Protein AF-0000000080309547 (afdb_homodimer)

Organism: NCBI:txid927083

Nearest PDB structures (foldseek):
  7zbd-assembly2_B  TM=7.316E-01  e=5.218E-16  Rhodococcus sp. (in: high G+C Gram-positive bacteria)
  3a2l-assembly1_A  TM=7.322E-01  e=8.058E-16  Bradyrhizobium japonicum
  4kyv-assembly1_A  TM=7.028E-01  e=1.099E-15  synthetic construct
  4kyv-assembly2_B  TM=7.080E-01  e=1.595E-15  synthetic construct
  8zex-assembly1_A  TM=6.827E-01  e=5.094E-12  Escherichia coli

Foldseek 3Di:
DDWDWDQFPNKTKIKDWAADAAEEEEAEAALFAQVCCVQQEDVVVVRPHHGYIYIQFELWFEIHHDDDDDFLLVSLRRVVRVCVRVVQQAHEYEAAASGLQNVLNNCLVPQVRYAAYEYALYFLWFDLQQLVVLQCQLPPDDDPVRVVVSVVTHPDDPVSSNVSSNSSNVSSPDGPRRHDDLQSLCSRPYQYEYEYECAASGDHCVRVVSSQVSHPNYDYHYDYPDYSCQRGDPNRVVNHVVRVVSRVD/DDWDWDQFPNKTKIKDWAADAAEEEEAEAALFAQVCCVQQEDVVVVRPHHGYIYIQFELWFEIHHDDDDDFLLVSLRRVVRVCVRVVQQAHEYEAAASGLQNVLNNCLVPQVRYAAYEYALYFLWFDLQQLVVLQCQLPPDDDPVRQVVSVVTHVDDPVSSNVSSNSSNVSSPDGPRRHDDLQSLCSRPYQYEYEYECAASGDHCVRVVSSQVSHPNYDYHYDYPDYSCQRGDPNRVVNHVVRVVSRVD

Structure (mmCIF, N/CA/C/O backbone):
data_AF-0000000080309547-model_v1
#
loop_
_entity.id
_entity.type
_entity.pdbx_description
1 polymer 'Putative hydrolase/acyltransferase'
#
loop_
_atom_site.group_PDB
_atom_site.id
_atom_site.type_symbol
_atom_site.label_atom_id
_atom_site.label_alt_id
_atom_site.label_comp_id
_atom_site.label_asym_id
_atom_site.label_entity_id
_atom_site.label_seq_id
_atom_site.pdbx_PDB_ins_code
_atom_site.Cartn_x
_atom_site.Cartn_y
_atom_site.Cartn_z
_atom_site.occupancy
_atom_site.B_iso_or_equiv
_atom_site.auth_seq_id
_atom_site.auth_comp_id
_atom_site.auth_asym_id
_atom_site.auth_atom_id
_atom_site.pdbx_PDB_model_num
ATOM 1 N N . MET A 1 1 ? -1.429 -17.609 -29.703 1 61.75 1 MET A N 1
ATOM 2 C CA . MET A 1 1 ? -0.644 -18.234 -28.641 1 61.75 1 MET A CA 1
ATOM 3 C C . MET A 1 1 ? -0.385 -19.703 -28.953 1 61.75 1 MET A C 1
ATOM 5 O O . MET A 1 1 ? -1.292 -20.422 -29.375 1 61.75 1 MET A O 1
ATOM 9 N N . THR A 1 2 ? 1.002 -20 -29.062 1 83.62 2 THR A N 1
ATOM 10 C CA . THR A 1 2 ? 1.342 -21.391 -29.375 1 83.62 2 THR A CA 1
ATOM 11 C C . THR A 1 2 ? 1.339 -22.25 -28.109 1 83.62 2 THR A C 1
ATOM 13 O O . THR A 1 2 ? 2.059 -21.953 -27.156 1 83.62 2 THR A O 1
ATOM 16 N N . THR A 1 3 ? 0.434 -23.141 -28.062 1 93.06 3 THR A N 1
ATOM 17 C CA . THR A 1 3 ? 0.355 -24.094 -26.969 1 93.06 3 THR A CA 1
ATOM 18 C C . THR A 1 3 ? 1.412 -25.188 -27.125 1 93.06 3 THR A C 1
ATOM 20 O O . THR A 1 3 ? 1.569 -25.75 -28.203 1 93.06 3 THR A O 1
ATOM 23 N N . LYS A 1 4 ? 2.146 -25.406 -26.078 1 96.94 4 LYS A N 1
ATOM 24 C CA . LYS A 1 4 ? 3.199 -26.422 -26.047 1 96.94 4 LYS A CA 1
ATOM 25 C C . LYS A 1 4 ? 3.059 -27.328 -24.828 1 96.94 4 LYS A C 1
ATOM 27 O O . LYS A 1 4 ? 2.264 -27.047 -23.922 1 96.94 4 LYS A O 1
ATOM 32 N N . HIS A 1 5 ? 3.77 -28.438 -24.891 1 96.56 5 HIS A N 1
ATOM 33 C CA . HIS A 1 5 ? 3.824 -29.375 -23.781 1 96.56 5 HIS A CA 1
ATOM 34 C C . HIS A 1 5 ? 5.258 -29.797 -23.469 1 96.56 5 HIS A C 1
ATOM 36 O O . HIS A 1 5 ? 6.086 -29.891 -24.391 1 96.56 5 HIS A O 1
ATOM 42 N N . ALA A 1 6 ? 5.531 -30 -22.266 1 96.94 6 ALA A N 1
ATOM 43 C CA . ALA A 1 6 ? 6.82 -30.516 -21.812 1 96.94 6 ALA A CA 1
ATOM 44 C C . ALA A 1 6 ? 6.637 -31.578 -20.734 1 96.94 6 ALA A C 1
ATOM 46 O O . ALA A 1 6 ? 5.781 -31.453 -19.859 1 96.94 6 ALA A O 1
ATOM 47 N N . ARG A 1 7 ? 7.43 -32.625 -20.828 1 96.06 7 ARG A N 1
ATOM 48 C CA . ARG A 1 7 ? 7.418 -33.656 -19.781 1 96.06 7 ARG A CA 1
ATOM 49 C C . ARG A 1 7 ? 8.391 -33.281 -18.656 1 96.06 7 ARG A C 1
ATOM 51 O O . ARG A 1 7 ? 9.602 -33.219 -18.891 1 96.06 7 ARG A O 1
ATOM 58 N N . VAL A 1 8 ? 7.809 -33.062 -17.484 1 94.44 8 VAL A N 1
ATOM 59 C CA . VAL A 1 8 ? 8.641 -32.719 -16.344 1 94.44 8 VAL A CA 1
ATOM 60 C C . VAL A 1 8 ? 8.125 -33.406 -15.086 1 94.44 8 VAL A C 1
ATOM 62 O O . VAL A 1 8 ? 6.91 -33.469 -14.867 1 94.44 8 VAL A O 1
ATOM 65 N N . ASN A 1 9 ? 9 -33.969 -14.289 1 93.31 9 ASN A N 1
ATOM 66 C CA . ASN A 1 9 ? 8.664 -34.594 -13.016 1 93.31 9 ASN A CA 1
ATOM 67 C C . ASN A 1 9 ? 7.492 -35.562 -13.156 1 93.31 9 ASN A C 1
ATOM 69 O O . ASN A 1 9 ? 6.574 -35.562 -12.328 1 93.31 9 ASN A O 1
ATOM 73 N N . GLY A 1 10 ? 7.465 -36.219 -14.234 1 89.69 10 GLY A N 1
ATOM 74 C CA . GLY A 1 10 ? 6.438 -37.219 -14.461 1 89.69 10 GLY A CA 1
ATOM 75 C C . GLY A 1 10 ? 5.109 -36.625 -14.891 1 89.69 10 GLY A C 1
ATOM 76 O O . GLY A 1 10 ? 4.098 -37.344 -14.945 1 89.69 10 GLY A O 1
ATOM 77 N N . LEU A 1 11 ? 5.117 -35.344 -15.195 1 91.06 11 LEU A N 1
ATOM 78 C CA . LEU A 1 11 ? 3.938 -34.562 -15.57 1 91.06 11 LEU A CA 1
ATOM 79 C C . LEU A 1 11 ? 4.066 -34.031 -16.984 1 91.06 11 LEU A C 1
ATOM 81 O O . LEU A 1 11 ? 5.148 -33.594 -17.406 1 91.06 11 LEU A O 1
ATOM 85 N N . GLU A 1 12 ? 3.021 -34.25 -17.766 1 95.12 12 GLU A N 1
ATOM 86 C CA . GLU A 1 12 ? 2.967 -33.5 -19.016 1 95.12 12 GLU A CA 1
ATOM 87 C C . GLU A 1 12 ? 2.393 -32.094 -18.781 1 95.12 12 GLU A C 1
ATOM 89 O O . GLU A 1 12 ? 1.177 -31.922 -18.672 1 95.12 12 GLU A O 1
ATOM 94 N N . MET A 1 13 ? 3.242 -31.141 -18.812 1 96.69 13 MET A N 1
ATOM 95 C CA . MET A 1 13 ? 2.824 -29.781 -18.453 1 96.69 13 MET A CA 1
ATOM 96 C C . MET A 1 13 ? 2.51 -28.969 -19.703 1 96.69 13 MET A C 1
ATOM 98 O O . MET A 1 13 ? 3.328 -28.891 -20.625 1 96.69 13 MET A O 1
ATOM 102 N N . ARG A 1 14 ? 1.325 -28.438 -19.75 1 97.38 14 ARG A N 1
ATOM 103 C CA . ARG A 1 14 ? 0.906 -27.531 -20.812 1 97.38 14 ARG A CA 1
ATOM 104 C C . ARG A 1 14 ? 1.347 -26.109 -20.516 1 97.38 14 ARG A C 1
ATOM 106 O O . ARG A 1 14 ? 1.26 -25.641 -19.375 1 97.38 14 ARG A O 1
ATOM 113 N N . TYR A 1 15 ? 1.868 -25.406 -21.547 1 97.31 15 TYR A N 1
ATOM 114 C CA . TYR A 1 15 ? 2.207 -24 -21.391 1 97.31 15 TYR A CA 1
ATOM 115 C C . TYR A 1 15 ? 2.092 -23.266 -22.719 1 97.31 15 TYR A C 1
ATOM 117 O O . TYR A 1 15 ? 2.148 -23.875 -23.797 1 97.31 15 TYR A O 1
ATOM 125 N N . GLU A 1 16 ? 1.809 -22 -22.609 1 96.62 16 GLU A N 1
ATOM 126 C CA . GLU A 1 16 ? 1.906 -21.109 -23.75 1 96.62 16 GLU A CA 1
ATOM 127 C C . GLU A 1 16 ? 3.262 -20.406 -23.797 1 96.62 16 GLU A C 1
ATOM 129 O O . GLU A 1 16 ? 3.842 -20.094 -22.75 1 96.62 16 GLU A O 1
ATOM 134 N N . ASP A 1 17 ? 3.746 -20.188 -25.016 1 96.19 17 ASP A N 1
ATOM 135 C CA . ASP A 1 17 ? 5.07 -19.625 -25.266 1 96.19 17 ASP A CA 1
ATOM 136 C C . ASP A 1 17 ? 5.062 -18.703 -26.484 1 96.19 17 ASP A C 1
ATOM 138 O O . ASP A 1 17 ? 4.828 -19.156 -27.609 1 96.19 17 ASP A O 1
ATOM 142 N N . ARG A 1 18 ? 5.219 -17.391 -26.172 1 93.88 18 ARG A N 1
ATOM 143 C CA . ARG A 1 18 ? 5.184 -16.453 -27.281 1 93.88 18 ARG A CA 1
ATOM 144 C C . ARG A 1 18 ? 6.191 -15.32 -27.062 1 93.88 18 ARG A C 1
ATOM 146 O O . ARG A 1 18 ? 6.453 -14.922 -25.922 1 93.88 18 ARG A O 1
ATOM 153 N N . GLY A 1 19 ? 6.75 -14.781 -28.172 1 94.94 19 GLY A N 1
ATOM 154 C CA . GLY A 1 19 ? 7.727 -13.703 -28.125 1 94.94 19 GLY A CA 1
ATOM 155 C C . GLY A 1 19 ? 9.156 -14.203 -28.062 1 94.94 19 GLY A C 1
ATOM 156 O O . GLY A 1 19 ? 9.406 -15.406 -27.984 1 94.94 19 GLY A O 1
ATOM 157 N N . GLU A 1 20 ? 10.148 -13.344 -28.219 1 94.56 20 GLU A N 1
ATOM 158 C CA . GLU A 1 20 ? 11.555 -13.727 -28.312 1 94.56 20 GLU A CA 1
ATOM 159 C C . GLU A 1 20 ? 12.406 -12.898 -27.359 1 94.56 20 GLU A C 1
ATOM 161 O O . GLU A 1 20 ? 13.625 -13.07 -27.297 1 94.56 20 GLU A O 1
ATOM 166 N N . GLY A 1 21 ? 11.906 -12.102 -26.547 1 95.44 21 GLY A N 1
ATOM 167 C CA . GLY A 1 21 ? 12.641 -11.266 -25.609 1 95.44 21 GLY A CA 1
ATOM 168 C C . GLY A 1 21 ? 13.008 -11.984 -24.328 1 95.44 21 GLY A C 1
ATOM 169 O O . GLY A 1 21 ? 13.062 -13.219 -24.297 1 95.44 21 GLY A O 1
ATOM 170 N N . PRO A 1 22 ? 13.438 -11.25 -23.297 1 97.19 22 PRO A N 1
ATOM 171 C CA . PRO A 1 22 ? 13.711 -11.875 -21.984 1 97.19 22 PRO A CA 1
ATOM 172 C C . PRO A 1 22 ? 12.508 -12.648 -21.453 1 97.19 22 PRO A C 1
ATOM 174 O O . PRO A 1 22 ? 11.367 -12.211 -21.609 1 97.19 22 PRO A O 1
ATOM 177 N N . PRO A 1 23 ? 12.781 -13.797 -20.875 1 98.25 23 PRO A N 1
ATOM 178 C CA . PRO A 1 23 ? 11.688 -14.641 -20.391 1 98.25 23 PRO A CA 1
ATOM 179 C C . PRO A 1 23 ? 10.867 -13.961 -19.297 1 98.25 23 PRO A C 1
ATOM 181 O O . PRO A 1 23 ? 11.43 -13.406 -18.359 1 98.25 23 PRO A O 1
ATOM 184 N N . LEU A 1 24 ? 9.602 -13.969 -19.406 1 98.44 24 LEU A N 1
ATOM 185 C CA . LEU A 1 24 ? 8.617 -13.523 -18.438 1 98.44 24 LEU A CA 1
ATOM 186 C C . LEU A 1 24 ? 7.574 -14.609 -18.188 1 98.44 24 LEU A C 1
ATOM 188 O O . LEU A 1 24 ? 6.832 -14.992 -19.094 1 98.44 24 LEU A O 1
ATOM 192 N N . LEU A 1 25 ? 7.539 -15.055 -16.969 1 98.56 25 LEU A N 1
ATOM 193 C CA . LEU A 1 25 ? 6.57 -16.078 -16.578 1 98.56 25 LEU A CA 1
ATOM 194 C C . LEU A 1 25 ? 5.316 -15.438 -15.992 1 98.56 25 LEU A C 1
ATOM 196 O O . LEU A 1 25 ? 5.406 -14.492 -15.203 1 98.56 25 LEU A O 1
ATOM 200 N N . LEU A 1 26 ? 4.184 -15.945 -16.391 1 98.38 26 LEU A N 1
ATOM 201 C CA . LEU A 1 26 ? 2.91 -15.578 -15.789 1 98.38 26 LEU A CA 1
ATOM 202 C C . LEU A 1 26 ? 2.256 -16.781 -15.117 1 98.38 26 LEU A C 1
ATOM 204 O O . LEU A 1 26 ? 1.892 -17.75 -15.789 1 98.38 26 LEU A O 1
ATOM 208 N N . LEU A 1 27 ? 2.113 -16.719 -13.805 1 98.69 27 LEU A N 1
ATOM 209 C CA . LEU A 1 27 ? 1.558 -17.828 -13.055 1 98.69 27 LEU A CA 1
ATOM 210 C C . LEU A 1 27 ? 0.174 -17.484 -12.516 1 98.69 27 LEU A C 1
ATOM 212 O O . LEU A 1 27 ? 0.025 -16.547 -11.734 1 98.69 27 LEU A O 1
ATOM 216 N N . HIS A 1 28 ? -0.761 -18.266 -12.867 1 97.81 28 HIS A N 1
ATOM 217 C CA . HIS A 1 28 ? -2.16 -18 -12.547 1 97.81 28 HIS A CA 1
ATOM 218 C C . HIS A 1 28 ? -2.473 -18.359 -11.102 1 97.81 28 HIS A C 1
ATOM 220 O O . HIS A 1 28 ? -1.695 -19.062 -10.445 1 97.81 28 HIS A O 1
ATOM 226 N N . GLY A 1 29 ? -3.584 -17.859 -10.602 1 97.31 29 GLY A N 1
ATOM 227 C CA . GLY A 1 29 ? -4.09 -18.203 -9.281 1 97.31 29 GLY A CA 1
ATOM 228 C C . GLY A 1 29 ? -4.773 -19.547 -9.227 1 97.31 29 GLY A C 1
ATOM 229 O O . GLY A 1 29 ? -4.941 -20.219 -10.258 1 97.31 29 GLY A O 1
ATOM 230 N N . PHE A 1 30 ? -5.238 -19.906 -8.062 1 96.38 30 PHE A N 1
ATOM 231 C CA . PHE A 1 30 ? -5.867 -21.219 -7.875 1 96.38 30 PHE A CA 1
ATOM 232 C C . PHE A 1 30 ? -7.168 -21.297 -8.664 1 96.38 30 PHE A C 1
ATOM 234 O O . PHE A 1 30 ? -7.922 -20.328 -8.742 1 96.38 30 PHE A O 1
ATOM 241 N N . THR A 1 31 ? -7.457 -22.5 -9.289 1 94.56 31 THR A N 1
ATOM 242 C CA . THR A 1 31 ? -8.562 -22.859 -10.164 1 94.56 31 THR A CA 1
ATOM 243 C C . THR A 1 31 ? -8.492 -22.094 -11.477 1 94.56 31 THR A C 1
ATOM 245 O O . THR A 1 31 ? -9.406 -22.172 -12.305 1 94.56 31 THR A O 1
ATOM 248 N N . GLY A 1 32 ? -7.48 -21.281 -11.633 1 94.88 32 GLY A N 1
ATOM 249 C CA . GLY A 1 32 ? -7.293 -20.578 -12.883 1 94.88 32 GLY A CA 1
ATOM 250 C C . GLY A 1 32 ? -6.516 -21.375 -13.914 1 94.88 32 GLY A C 1
ATOM 251 O O . GLY A 1 32 ? -6.316 -22.578 -13.75 1 94.88 32 GLY A O 1
ATOM 252 N N . ALA A 1 33 ? -6.188 -20.625 -14.992 1 94.94 33 ALA A N 1
ATOM 253 C CA . ALA A 1 33 ? -5.402 -21.188 -16.094 1 94.94 33 ALA A CA 1
ATOM 254 C C . ALA A 1 33 ? -4.691 -20.094 -16.875 1 94.94 33 ALA A C 1
ATOM 256 O O . ALA A 1 33 ? -4.895 -18.906 -16.609 1 94.94 33 ALA A O 1
ATOM 257 N N . ALA A 1 34 ? -3.865 -20.516 -17.812 1 92.44 34 ALA A N 1
ATOM 258 C CA . ALA A 1 34 ? -3.092 -19.594 -18.641 1 92.44 34 ALA A CA 1
ATOM 259 C C . ALA A 1 34 ? -3.996 -18.547 -19.297 1 92.44 34 ALA A C 1
ATOM 261 O O . ALA A 1 34 ? -3.635 -17.375 -19.391 1 92.44 34 ALA A O 1
ATOM 262 N N . VAL A 1 35 ? -5.16 -18.891 -19.641 1 87.75 35 VAL A N 1
ATOM 263 C CA . VAL A 1 35 ? -6.078 -18.062 -20.406 1 87.75 35 VAL A CA 1
ATOM 264 C C . VAL A 1 35 ? -6.527 -16.859 -19.562 1 87.75 35 VAL A C 1
ATOM 266 O O . VAL A 1 35 ? -6.93 -15.828 -20.109 1 87.75 35 VAL A O 1
ATOM 269 N N . ASP A 1 36 ? -6.41 -16.984 -18.297 1 91.38 36 ASP A N 1
ATOM 270 C CA . ASP A 1 36 ? -6.941 -15.953 -17.406 1 91.38 36 ASP A CA 1
ATOM 271 C C . ASP A 1 36 ? -6.098 -14.68 -17.469 1 91.38 36 ASP A C 1
ATOM 273 O O . ASP A 1 36 ? -6.57 -13.594 -17.125 1 91.38 36 ASP A O 1
ATOM 277 N N . TRP A 1 37 ? -4.879 -14.742 -17.891 1 93.31 37 TRP A N 1
ATOM 278 C CA . TRP A 1 37 ? -3.977 -13.594 -17.891 1 93.31 37 TRP A CA 1
ATOM 279 C C . TRP A 1 37 ? -4.398 -12.57 -18.922 1 93.31 37 TRP A C 1
ATOM 281 O O . TRP A 1 37 ? -4.02 -11.398 -18.844 1 93.31 37 TRP A O 1
ATOM 291 N N . GLY A 1 38 ? -5.227 -12.969 -19.906 1 89.12 38 GLY A N 1
ATOM 292 C CA . GLY A 1 38 ? -5.766 -12.016 -20.859 1 89.12 38 GLY A CA 1
ATOM 293 C C . GLY A 1 38 ? -6.656 -10.969 -20.219 1 89.12 38 GLY A C 1
ATOM 294 O O . GLY A 1 38 ? -6.895 -9.906 -20.797 1 89.12 38 GLY A O 1
ATOM 295 N N . HIS A 1 39 ? -7.098 -11.258 -19 1 88.5 39 HIS A N 1
ATOM 296 C CA . HIS A 1 39 ? -7.957 -10.336 -18.266 1 88.5 39 HIS A CA 1
ATOM 297 C C . HIS A 1 39 ? -7.141 -9.312 -17.484 1 88.5 39 HIS A C 1
ATOM 299 O O . HIS A 1 39 ? -7.676 -8.305 -17.031 1 88.5 39 HIS A O 1
ATOM 305 N N . ALA A 1 40 ? -5.863 -9.57 -17.344 1 89.44 40 ALA A N 1
ATOM 306 C CA . ALA A 1 40 ? -5.039 -8.711 -16.5 1 89.44 40 ALA A CA 1
ATOM 307 C C . ALA A 1 40 ? -3.977 -7.988 -17.312 1 89.44 40 ALA A C 1
ATOM 309 O O . ALA A 1 40 ? -3.508 -6.918 -16.922 1 89.44 40 ALA A O 1
ATOM 310 N N . LEU A 1 41 ? -3.564 -8.602 -18.438 1 93.5 41 LEU A N 1
ATOM 311 C CA . LEU A 1 41 ? -2.449 -8.078 -19.219 1 93.5 41 LEU A CA 1
ATOM 312 C C . LEU A 1 41 ? -2.764 -8.125 -20.703 1 93.5 41 LEU A C 1
ATOM 314 O O . LEU A 1 41 ? -3.508 -8.992 -21.156 1 93.5 41 LEU A O 1
ATOM 318 N N . GLU A 1 42 ? -2.176 -7.188 -21.422 1 92.12 42 GLU A N 1
ATOM 319 C CA . GLU A 1 42 ? -2.201 -7.25 -22.875 1 92.12 42 GLU A CA 1
ATOM 320 C C . GLU A 1 42 ? -1.104 -8.164 -23.406 1 92.12 42 GLU A C 1
ATOM 322 O O . GLU A 1 42 ? -0.027 -7.699 -23.781 1 92.12 42 GLU A O 1
ATOM 327 N N . LEU A 1 43 ? -1.414 -9.422 -23.578 1 91.69 43 LEU A N 1
ATOM 328 C CA . LEU A 1 43 ? -0.429 -10.469 -23.812 1 91.69 43 LEU A CA 1
ATOM 329 C C . LEU A 1 43 ? 0.277 -10.273 -25.141 1 91.69 43 LEU A C 1
ATOM 331 O O . LEU A 1 43 ? 1.479 -10.523 -25.266 1 91.69 43 LEU A O 1
ATOM 335 N N . ASP A 1 44 ? -0.444 -9.836 -26.141 1 90.25 44 ASP A N 1
ATOM 336 C CA . ASP A 1 44 ? 0.176 -9.617 -27.438 1 90.25 44 ASP A CA 1
ATOM 337 C C . ASP A 1 44 ? 1.205 -8.492 -27.375 1 90.25 44 ASP A C 1
ATOM 339 O O . ASP A 1 44 ? 2.295 -8.609 -27.953 1 90.25 44 ASP A O 1
ATOM 343 N N . ALA A 1 45 ? 0.811 -7.449 -26.719 1 91.88 45 ALA A N 1
ATOM 344 C CA . ALA A 1 45 ? 1.743 -6.336 -26.547 1 91.88 45 ALA A CA 1
ATOM 345 C C . ALA A 1 45 ? 2.957 -6.762 -25.734 1 91.88 45 ALA A C 1
ATOM 347 O O . ALA A 1 45 ? 4.082 -6.34 -26.016 1 91.88 45 ALA A O 1
ATOM 348 N N . LEU A 1 46 ? 2.719 -7.594 -24.781 1 94.75 46 LEU A N 1
ATOM 349 C CA . LEU A 1 46 ? 3.791 -8.094 -23.922 1 94.75 46 LEU A CA 1
ATOM 350 C C . LEU A 1 46 ? 4.773 -8.938 -24.719 1 94.75 46 LEU A C 1
ATOM 352 O O . LEU A 1 46 ? 5.988 -8.859 -24.516 1 94.75 46 LEU A O 1
ATOM 356 N N . ALA A 1 47 ? 4.246 -9.688 -25.625 1 95 47 ALA A N 1
ATOM 357 C CA . ALA A 1 47 ? 5.051 -10.633 -26.391 1 95 47 ALA A CA 1
ATOM 358 C C . ALA A 1 47 ? 5.961 -9.898 -27.375 1 95 47 ALA A C 1
ATOM 360 O O . ALA A 1 47 ? 6.895 -10.484 -27.922 1 95 47 ALA A O 1
ATOM 361 N N . ALA A 1 48 ? 5.699 -8.656 -27.594 1 94.75 48 ALA A N 1
ATOM 362 C CA . ALA A 1 48 ? 6.559 -7.855 -28.453 1 94.75 48 ALA A CA 1
ATOM 363 C C . ALA A 1 48 ? 7.887 -7.543 -27.766 1 94.75 48 ALA A C 1
ATOM 365 O O . ALA A 1 48 ? 8.891 -7.273 -28.438 1 94.75 48 ALA A O 1
ATOM 366 N N . ARG A 1 49 ? 7.93 -7.656 -26.469 1 94.62 49 ARG A N 1
ATOM 367 C CA . ARG A 1 49 ? 9.109 -7.23 -25.719 1 94.62 49 ARG A CA 1
ATOM 368 C C . ARG A 1 49 ? 9.68 -8.383 -24.891 1 94.62 49 ARG A C 1
ATOM 370 O O . ARG A 1 49 ? 10.844 -8.352 -24.5 1 94.62 49 ARG A O 1
ATOM 377 N N . TRP A 1 50 ? 8.844 -9.398 -24.656 1 97.25 50 TRP A N 1
ATOM 378 C CA . TRP A 1 50 ? 9.211 -10.5 -23.766 1 97.25 50 TRP A CA 1
ATOM 379 C C . TRP A 1 50 ? 8.961 -11.844 -24.438 1 97.25 50 TRP A C 1
ATOM 381 O O . TRP A 1 50 ? 8.141 -11.945 -25.359 1 97.25 50 TRP A O 1
ATOM 391 N N . ARG A 1 51 ? 9.727 -12.836 -24.031 1 97.75 51 ARG A N 1
ATOM 392 C CA . ARG A 1 51 ? 9.258 -14.203 -24.203 1 97.75 51 ARG A CA 1
ATOM 393 C C . ARG A 1 51 ? 8.297 -14.594 -23.078 1 97.75 51 ARG A C 1
ATOM 395 O O . ARG A 1 51 ? 8.727 -14.891 -21.969 1 97.75 51 ARG A O 1
ATOM 402 N N . VAL A 1 52 ? 7.09 -14.539 -23.422 1 97.62 52 VAL A N 1
ATOM 403 C CA . VAL A 1 52 ? 6.047 -14.75 -22.422 1 97.62 52 VAL A CA 1
ATOM 404 C C . VAL A 1 52 ? 5.734 -16.234 -22.312 1 97.62 52 VAL A C 1
ATOM 406 O O . VAL A 1 52 ? 5.305 -16.859 -23.281 1 97.62 52 VAL A O 1
ATOM 409 N N . ILE A 1 53 ? 6 -16.797 -21.156 1 97.94 53 ILE A N 1
ATOM 410 C CA . ILE A 1 53 ? 5.75 -18.203 -20.844 1 97.94 53 ILE A CA 1
ATOM 411 C C . ILE A 1 53 ? 4.633 -18.328 -19.812 1 97.94 53 ILE A C 1
ATOM 413 O O . ILE A 1 53 ? 4.762 -17.828 -18.688 1 97.94 53 ILE A O 1
ATOM 417 N N . VAL A 1 54 ? 3.551 -18.984 -20.125 1 97.94 54 VAL A N 1
ATOM 418 C CA . VAL A 1 54 ? 2.357 -19.047 -19.297 1 97.94 54 VAL A CA 1
ATOM 419 C C . VAL A 1 54 ? 1.967 -20.516 -19.078 1 97.94 54 VAL A C 1
ATOM 421 O O . VAL A 1 54 ? 1.158 -21.062 -19.828 1 97.94 54 VAL A O 1
ATOM 424 N N . PRO A 1 55 ? 2.371 -21.125 -18.078 1 97.94 55 PRO A N 1
ATOM 425 C CA . PRO A 1 55 ? 2.041 -22.531 -17.828 1 97.94 55 PRO A CA 1
ATOM 426 C C . PRO A 1 55 ? 0.673 -22.703 -17.172 1 97.94 55 PRO A C 1
ATOM 428 O O . PRO A 1 55 ? 0.219 -21.828 -16.438 1 97.94 55 PRO A O 1
ATOM 431 N N . ASP A 1 56 ? 0.05 -23.797 -17.484 1 98.06 56 ASP A N 1
ATOM 432 C CA . ASP A 1 56 ? -0.966 -24.375 -16.594 1 98.06 56 ASP A CA 1
ATOM 433 C C . ASP A 1 56 ? -0.324 -25.141 -15.445 1 98.06 56 ASP A C 1
ATOM 435 O O . ASP A 1 56 ? 0.272 -26.203 -15.656 1 98.06 56 ASP A O 1
ATOM 439 N N . LEU A 1 57 ? -0.47 -24.641 -14.297 1 97.81 57 LEU A N 1
ATOM 440 C CA . LEU A 1 57 ? 0.142 -25.297 -13.141 1 97.81 57 LEU A CA 1
ATOM 441 C C . LEU A 1 57 ? -0.504 -26.656 -12.875 1 97.81 57 LEU A C 1
ATOM 443 O O . LEU A 1 57 ? -1.611 -26.922 -13.344 1 97.81 57 LEU A O 1
ATOM 447 N N . ARG A 1 58 ? 0.169 -27.453 -12.211 1 97 58 ARG A N 1
ATOM 448 C CA . ARG A 1 58 ? -0.287 -28.812 -11.938 1 97 58 ARG A CA 1
ATOM 449 C C . ARG A 1 58 ? -1.754 -28.828 -11.523 1 97 58 ARG A C 1
ATOM 451 O O . ARG A 1 58 ? -2.152 -28.094 -10.609 1 97 58 ARG A O 1
ATOM 458 N N . GLY A 1 59 ? -2.506 -29.609 -12.227 1 95.88 59 GLY A N 1
ATOM 459 C CA . GLY A 1 59 ? -3.91 -29.781 -11.898 1 95.88 59 GLY A CA 1
ATOM 460 C C . GLY A 1 59 ? -4.812 -28.75 -12.547 1 95.88 59 GLY A C 1
ATOM 461 O O . GLY A 1 59 ? -6.035 -28.812 -12.422 1 95.88 59 GLY A O 1
ATOM 462 N N . HIS A 1 60 ? -4.289 -27.844 -13.281 1 97.25 60 HIS A N 1
ATOM 463 C CA . HIS A 1 60 ? -5.055 -26.75 -13.867 1 97.25 60 HIS A CA 1
ATOM 464 C C . HIS A 1 60 ? -4.938 -26.75 -15.383 1 9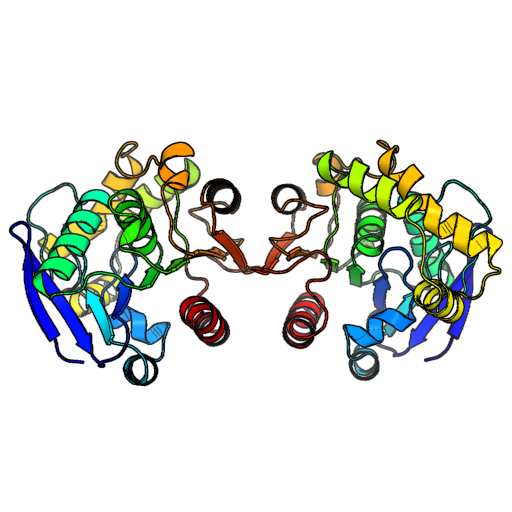7.25 60 HIS A C 1
ATOM 466 O O . HIS A 1 60 ? -3.963 -27.266 -15.938 1 97.25 60 HIS A O 1
ATOM 472 N N . GLY A 1 61 ? -5.984 -26.188 -15.992 1 96.19 61 GLY A N 1
ATOM 473 C CA . GLY A 1 61 ? -5.957 -26.047 -17.438 1 96.19 61 GLY A CA 1
ATOM 474 C C . GLY A 1 61 ? -5.785 -27.359 -18.172 1 96.19 61 GLY A C 1
ATOM 475 O O . GLY A 1 61 ? -6.574 -28.297 -17.969 1 96.19 61 GLY A O 1
ATOM 476 N N . GLY A 1 62 ? -4.711 -27.438 -18.891 1 95.69 62 GLY A N 1
ATOM 477 C CA . GLY A 1 62 ? -4.441 -28.656 -19.641 1 95.69 62 GLY A CA 1
ATOM 478 C C . GLY A 1 62 ? -3.416 -29.547 -18.984 1 95.69 62 GLY A C 1
ATOM 479 O O . GLY A 1 62 ? -3.055 -30.594 -19.516 1 95.69 62 GLY A O 1
ATOM 480 N N . THR A 1 63 ? -2.926 -29.156 -17.828 1 96.94 63 THR A N 1
ATOM 481 C CA . THR A 1 63 ? -1.955 -29.953 -17.078 1 96.94 63 THR A CA 1
ATOM 482 C C . THR A 1 63 ? -2.652 -30.828 -16.031 1 96.94 63 THR A C 1
ATOM 484 O O . THR A 1 63 ? -3.322 -30.297 -15.141 1 96.94 63 THR A O 1
ATOM 487 N N . ARG A 1 64 ? -2.467 -32.094 -16.078 1 92.5 64 ARG A N 1
ATOM 488 C CA . ARG A 1 64 ? -3.131 -33 -15.164 1 92.5 64 ARG A CA 1
ATOM 489 C C . ARG A 1 64 ? -2.383 -33.094 -13.836 1 92.5 64 ARG A C 1
ATOM 491 O O . ARG A 1 64 ? -1.202 -32.75 -13.758 1 92.5 64 ARG A O 1
ATOM 498 N N . ASN A 1 65 ? -3.064 -33.406 -12.867 1 90.5 65 ASN A N 1
ATOM 499 C CA . ASN A 1 65 ? -2.465 -33.781 -11.586 1 90.5 65 ASN A CA 1
ATOM 500 C C . ASN A 1 65 ? -2.762 -35.25 -11.242 1 90.5 65 ASN A C 1
ATOM 502 O O . ASN A 1 65 ? -3.914 -35.594 -10.992 1 90.5 65 ASN A O 1
ATOM 506 N N . ASP A 1 66 ? -1.708 -36.031 -11.086 1 86.25 66 ASP A N 1
ATOM 507 C CA . ASP A 1 66 ? -1.905 -37.438 -10.766 1 86.25 66 ASP A CA 1
ATOM 508 C C . ASP A 1 66 ? -1.292 -37.781 -9.414 1 86.25 66 ASP A C 1
ATOM 510 O O . ASP A 1 66 ? -1.315 -38.938 -9 1 86.25 66 ASP A O 1
ATOM 514 N N . VAL A 1 67 ? -0.713 -36.844 -8.828 1 86.25 67 VAL A N 1
ATOM 515 C CA . VAL A 1 67 ? -0.07 -37.062 -7.539 1 86.25 67 VAL A CA 1
ATOM 516 C C . VAL A 1 67 ? -0.647 -36.094 -6.508 1 86.25 67 VAL A C 1
ATOM 518 O O . VAL A 1 67 ? -0.542 -34.875 -6.664 1 86.25 67 VAL A O 1
ATOM 521 N N . TRP A 1 68 ? -1.224 -36.594 -5.473 1 88 68 TRP A N 1
ATOM 522 C CA . TRP A 1 68 ? -1.834 -35.812 -4.398 1 88 68 TRP A CA 1
ATOM 523 C C . TRP A 1 68 ? -1.05 -35.969 -3.1 1 88 68 TRP A C 1
ATOM 525 O O . TRP A 1 68 ? -0.395 -37 -2.881 1 88 68 TRP A O 1
ATOM 535 N N . PRO A 1 69 ? -1.038 -35 -2.266 1 91.25 69 PRO A N 1
ATOM 536 C CA . PRO A 1 69 ? -1.755 -33.719 -2.369 1 91.25 69 PRO A CA 1
ATOM 537 C C . PRO A 1 69 ? -1.047 -32.719 -3.275 1 91.25 69 PRO A C 1
ATOM 539 O O . PRO A 1 69 ? 0.182 -32.719 -3.385 1 91.25 69 PRO A O 1
ATOM 542 N N . LEU A 1 70 ? -1.829 -31.906 -3.938 1 94.88 70 LEU A N 1
ATOM 543 C CA . LEU A 1 70 ? -1.297 -30.75 -4.652 1 94.88 70 LEU A CA 1
ATOM 544 C C . LEU A 1 70 ? -0.734 -29.719 -3.682 1 94.88 70 LEU A C 1
ATOM 546 O O . LEU A 1 70 ? -1.425 -29.281 -2.754 1 94.88 70 LEU A O 1
ATOM 550 N N . THR A 1 71 ? 0.546 -29.391 -3.818 1 96.56 71 THR A N 1
ATOM 551 C CA . THR A 1 71 ? 1.159 -28.375 -2.957 1 96.56 71 THR A CA 1
ATOM 552 C C . THR A 1 71 ? 1.802 -27.266 -3.789 1 96.56 71 THR A C 1
ATOM 554 O O . THR A 1 71 ? 2.127 -27.484 -4.961 1 96.56 71 THR A O 1
ATOM 557 N N . HIS A 1 72 ? 1.991 -26.156 -3.221 1 98.19 72 HIS A N 1
ATOM 558 C CA . HIS A 1 72 ? 2.697 -25.047 -3.869 1 98.19 72 HIS A CA 1
ATOM 559 C C . HIS A 1 72 ? 4.148 -25.422 -4.16 1 98.19 72 HIS A C 1
ATOM 561 O O . HIS A 1 72 ? 4.684 -25.062 -5.211 1 98.19 72 HIS A O 1
ATOM 567 N N . ARG A 1 73 ? 4.738 -26.094 -3.264 1 97.88 73 ARG A N 1
ATOM 568 C CA . ARG A 1 73 ? 6.133 -26.5 -3.402 1 97.88 73 ARG A CA 1
ATOM 569 C C . ARG A 1 73 ? 6.316 -27.391 -4.629 1 97.88 73 ARG A C 1
ATOM 571 O O . ARG A 1 73 ? 7.25 -27.203 -5.41 1 97.88 73 ARG A O 1
ATOM 578 N N . ARG A 1 74 ? 5.453 -28.391 -4.785 1 96.88 74 ARG A N 1
ATOM 579 C CA . ARG A 1 74 ? 5.527 -29.281 -5.934 1 96.88 74 ARG A CA 1
ATOM 580 C C . ARG A 1 74 ? 5.336 -28.516 -7.238 1 96.88 74 ARG A C 1
ATOM 582 O O . ARG A 1 74 ? 6.012 -28.797 -8.234 1 96.88 74 ARG A O 1
ATOM 589 N N . CYS A 1 75 ? 4.422 -27.594 -7.18 1 98 75 CYS A N 1
ATOM 590 C CA . CYS A 1 75 ? 4.211 -26.766 -8.367 1 98 75 CYS A CA 1
ATOM 591 C C . CYS A 1 75 ? 5.465 -25.969 -8.703 1 98 75 CYS A C 1
ATOM 593 O O . CYS A 1 75 ? 5.781 -25.766 -9.875 1 98 75 CYS A O 1
ATOM 595 N N . ALA A 1 76 ? 6.164 -25.469 -7.711 1 98.62 76 ALA A N 1
ATOM 596 C CA . ALA A 1 76 ? 7.41 -24.734 -7.93 1 98.62 76 ALA A CA 1
ATOM 597 C C . ALA A 1 76 ? 8.477 -25.641 -8.539 1 98.62 76 ALA A C 1
ATOM 599 O O . ALA A 1 76 ? 9.211 -25.219 -9.438 1 98.62 76 ALA A O 1
ATOM 600 N N . GLU A 1 77 ? 8.555 -26.859 -8.023 1 98.12 77 GLU A N 1
ATOM 601 C CA . GLU A 1 77 ? 9.484 -27.828 -8.586 1 98.12 77 GLU A CA 1
ATOM 602 C C . GLU A 1 77 ? 9.172 -28.109 -10.055 1 98.12 77 GLU A C 1
ATOM 604 O O . GLU A 1 77 ? 10.078 -28.188 -10.883 1 98.12 77 GLU A O 1
ATOM 609 N N . ASP A 1 78 ? 7.879 -28.266 -10.336 1 98.19 78 ASP A N 1
ATOM 610 C CA . ASP A 1 78 ? 7.449 -28.469 -11.719 1 98.19 78 ASP A CA 1
ATOM 611 C C . ASP A 1 78 ? 7.844 -27.297 -12.602 1 98.19 78 ASP A C 1
ATOM 613 O O . ASP A 1 78 ? 8.297 -27.484 -13.727 1 98.19 78 ASP A O 1
ATOM 617 N N . LEU A 1 79 ? 7.625 -26.125 -12.078 1 98.44 79 LEU A N 1
ATOM 618 C CA . LEU A 1 79 ? 7.922 -24.891 -12.805 1 98.44 79 LEU A CA 1
ATOM 619 C C . LEU A 1 79 ? 9.398 -24.828 -13.172 1 98.44 79 LEU A C 1
ATOM 621 O O . LEU A 1 79 ? 9.75 -24.531 -14.312 1 98.44 79 LEU A O 1
ATOM 625 N N . LEU A 1 80 ? 10.281 -25.031 -12.195 1 98.56 80 LEU A N 1
ATOM 626 C CA . LEU A 1 80 ? 11.719 -24.984 -12.414 1 98.56 80 LEU A CA 1
ATOM 627 C C . LEU A 1 80 ? 12.156 -26.062 -13.414 1 98.56 80 LEU A C 1
ATOM 629 O O . LEU A 1 80 ? 12.992 -25.812 -14.273 1 98.56 80 LEU A O 1
ATOM 633 N N . ALA A 1 81 ? 11.516 -27.234 -13.312 1 98.44 81 ALA A N 1
ATOM 634 C CA . ALA A 1 81 ? 11.812 -28.297 -14.266 1 98.44 81 ALA A CA 1
ATOM 635 C C . ALA A 1 81 ? 11.383 -27.922 -15.68 1 98.44 81 ALA A C 1
ATOM 637 O O . ALA A 1 81 ? 12.062 -28.25 -16.656 1 98.44 81 ALA A O 1
ATOM 638 N N . LEU A 1 82 ? 10.242 -27.281 -15.797 1 98.44 82 LEU A N 1
ATOM 639 C CA . LEU A 1 82 ? 9.789 -26.797 -17.109 1 98.44 82 LEU A CA 1
ATOM 640 C C . LEU A 1 82 ? 10.812 -25.844 -17.719 1 98.44 82 LEU A C 1
ATOM 642 O O . LEU A 1 82 ? 11.164 -25.984 -18.891 1 98.44 82 LEU A O 1
ATOM 646 N N . LEU A 1 83 ? 11.219 -24.875 -16.938 1 98.56 83 LEU A N 1
ATOM 647 C CA . LEU A 1 83 ? 12.172 -23.875 -17.422 1 98.56 83 LEU A CA 1
ATOM 648 C C . LEU A 1 83 ? 13.469 -24.547 -17.875 1 98.56 83 LEU A C 1
ATOM 650 O O . LEU A 1 83 ? 14.023 -24.172 -18.906 1 98.56 83 LEU A O 1
ATOM 654 N N . ASP A 1 84 ? 13.945 -25.562 -17.125 1 98.25 84 ASP A N 1
ATOM 655 C CA . ASP A 1 84 ? 15.109 -26.328 -17.547 1 98.25 84 ASP A CA 1
ATOM 656 C C . ASP A 1 84 ? 14.859 -27.016 -18.891 1 98.25 84 ASP A C 1
ATOM 658 O O . ASP A 1 84 ? 15.703 -26.969 -19.781 1 98.25 84 ASP A O 1
ATOM 662 N N . ALA A 1 85 ? 13.742 -27.594 -19.031 1 98 85 ALA A N 1
ATOM 663 C CA . ALA A 1 85 ? 13.391 -28.359 -20.219 1 98 85 ALA A CA 1
ATOM 664 C C . ALA A 1 85 ? 13.359 -27.469 -21.453 1 98 85 ALA A C 1
ATOM 666 O O . ALA A 1 85 ? 13.648 -27.922 -22.562 1 98 85 ALA A O 1
ATOM 667 N N . ILE A 1 86 ? 13.047 -26.203 -21.266 1 96.88 86 ILE A N 1
ATOM 668 C CA . ILE A 1 86 ? 12.859 -25.359 -22.438 1 96.88 86 ILE A CA 1
ATOM 669 C C . ILE A 1 86 ? 14.023 -24.375 -22.547 1 96.88 86 ILE A C 1
ATOM 671 O O . ILE A 1 86 ? 13.945 -23.391 -23.297 1 96.88 86 ILE A O 1
ATOM 675 N N . GLY A 1 87 ? 15 -24.5 -21.719 1 97.38 87 GLY A N 1
ATOM 676 C CA . GLY A 1 87 ? 16.266 -23.797 -21.859 1 97.38 87 GLY A CA 1
ATOM 677 C C . GLY A 1 87 ? 16.234 -22.391 -21.297 1 97.38 87 GLY A C 1
ATOM 678 O O . GLY A 1 87 ? 16.891 -21.5 -21.828 1 97.38 87 GLY A O 1
ATOM 679 N N . VAL A 1 88 ? 15.469 -22.172 -20.297 1 98.12 88 VAL A N 1
ATOM 680 C CA . VAL A 1 88 ? 15.398 -20.859 -19.672 1 98.12 88 VAL A CA 1
ATOM 681 C C . VAL A 1 88 ? 16.219 -20.859 -18.375 1 98.12 88 VAL A C 1
ATOM 683 O O . VAL A 1 88 ? 15.906 -21.609 -17.438 1 98.12 88 VAL A O 1
ATOM 686 N N . GLY A 1 89 ? 17.234 -20.062 -18.312 1 97.88 89 GLY A N 1
ATOM 687 C CA . GLY A 1 89 ? 18.062 -19.938 -17.125 1 97.88 89 GLY A CA 1
ATOM 688 C C . GLY A 1 89 ? 17.5 -18.969 -16.109 1 97.88 89 GLY A C 1
ATOM 689 O O . GLY A 1 89 ? 16.859 -19.375 -15.133 1 97.88 89 GLY A O 1
ATOM 690 N N . THR A 1 90 ? 17.672 -17.641 -16.375 1 98.25 90 THR A N 1
ATOM 691 C CA . THR A 1 90 ? 17.109 -16.609 -15.523 1 98.25 90 THR A CA 1
ATOM 692 C C . THR A 1 90 ? 15.797 -16.078 -16.109 1 98.25 90 THR A C 1
ATOM 694 O O . THR A 1 90 ? 15.562 -16.172 -17.312 1 98.25 90 THR A O 1
ATOM 697 N N . PHE A 1 91 ? 14.961 -15.602 -15.25 1 98.62 91 PHE A N 1
ATOM 698 C CA . PHE A 1 91 ? 13.648 -15.18 -15.727 1 98.62 91 PHE A CA 1
ATOM 699 C C . PHE A 1 91 ? 13.039 -14.148 -14.789 1 98.62 91 PHE A C 1
ATOM 701 O O . PHE A 1 91 ? 13.555 -13.922 -13.695 1 98.62 91 PHE A O 1
ATOM 708 N N . ARG A 1 92 ? 12.078 -13.453 -15.258 1 98.69 92 ARG A N 1
ATOM 709 C CA . ARG A 1 92 ? 11.164 -12.617 -14.492 1 98.69 92 ARG A CA 1
ATOM 710 C C . ARG A 1 92 ? 9.781 -13.25 -14.406 1 98.69 92 ARG A C 1
ATOM 712 O O . ARG A 1 92 ? 9.453 -14.156 -15.188 1 98.69 92 ARG A O 1
ATOM 719 N N . ALA A 1 93 ? 8.969 -12.734 -13.461 1 98.81 93 ALA A N 1
ATOM 720 C CA . ALA A 1 93 ? 7.695 -13.43 -13.305 1 98.81 93 ALA A CA 1
ATOM 721 C C . ALA A 1 93 ? 6.637 -12.516 -12.695 1 98.81 93 ALA A C 1
ATOM 723 O O . ALA A 1 93 ? 6.969 -11.586 -11.953 1 98.81 93 ALA A O 1
ATOM 724 N N . ILE A 1 94 ? 5.445 -12.789 -13.016 1 98.62 94 ILE A N 1
ATOM 725 C CA . ILE A 1 94 ? 4.27 -12.328 -12.289 1 98.62 94 ILE A CA 1
ATOM 726 C C . ILE A 1 94 ? 3.467 -13.523 -11.781 1 98.62 94 ILE A C 1
ATOM 728 O O . ILE A 1 94 ? 3.115 -14.414 -12.562 1 98.62 94 ILE A O 1
ATOM 732 N N . GLY A 1 95 ? 3.24 -13.594 -10.539 1 98.62 95 GLY A N 1
ATOM 733 C CA . GLY A 1 95 ? 2.418 -14.633 -9.945 1 98.62 95 GLY A CA 1
ATOM 734 C C . GLY A 1 95 ? 1.236 -14.086 -9.172 1 98.62 95 GLY A C 1
ATOM 735 O O . GLY A 1 95 ? 1.399 -13.219 -8.312 1 98.62 95 GLY A O 1
ATOM 736 N N . LEU A 1 96 ? 0.087 -14.648 -9.414 1 98.06 96 LEU A N 1
ATOM 737 C CA . LEU A 1 96 ? -1.133 -14.242 -8.727 1 98.06 96 LEU A CA 1
ATOM 738 C C . LEU A 1 96 ? -1.56 -15.297 -7.711 1 98.06 96 LEU A C 1
ATOM 740 O O . LEU A 1 96 ? -1.807 -16.453 -8.07 1 98.06 96 LEU A O 1
ATOM 744 N N . SER A 1 97 ? -1.705 -14.812 -6.41 1 98 97 SER A N 1
ATOM 745 C CA . SER A 1 97 ? -2.238 -15.672 -5.355 1 98 97 SER A CA 1
ATOM 746 C C . SER A 1 97 ? -1.527 -17.016 -5.324 1 98 97 SER A C 1
ATOM 748 O O . SER A 1 97 ? -0.322 -17.094 -5.078 1 98 97 SER A O 1
ATOM 750 N N . PHE A 1 98 ? -2.119 -18.109 -5.727 1 98 98 PHE A N 1
ATOM 751 C CA . PHE A 1 98 ? -1.527 -19.438 -5.852 1 98 98 PHE A CA 1
ATOM 752 C C . PHE A 1 98 ? -0.207 -19.375 -6.609 1 98 98 PHE A C 1
ATOM 754 O O . PHE A 1 98 ? 0.81 -19.891 -6.137 1 98 98 PHE A O 1
ATOM 761 N N . GLY A 1 99 ? -0.237 -18.672 -7.73 1 98.5 99 GLY A N 1
ATOM 762 C CA . GLY A 1 99 ? 0.959 -18.516 -8.539 1 98.5 99 GLY A CA 1
ATOM 763 C C . GLY A 1 99 ? 2.043 -17.703 -7.844 1 98.5 99 GLY A C 1
ATOM 764 O O . GLY A 1 99 ? 3.234 -17.938 -8.062 1 98.5 99 GLY A O 1
ATOM 765 N N . GLY A 1 100 ? 1.634 -16.703 -7.102 1 98.75 100 GLY A N 1
ATOM 766 C CA . GLY A 1 100 ? 2.59 -15.953 -6.293 1 98.75 100 GLY A CA 1
ATOM 767 C C . GLY A 1 100 ? 3.262 -16.812 -5.234 1 98.75 100 GLY A C 1
ATOM 768 O O . GLY A 1 100 ? 4.465 -16.688 -5 1 98.75 100 GLY A O 1
ATOM 769 N N . ASN A 1 101 ? 2.525 -17.688 -4.609 1 98.75 101 ASN A N 1
ATOM 770 C CA . ASN A 1 101 ? 3.07 -18.594 -3.609 1 98.75 101 ASN A CA 1
ATOM 771 C C . ASN A 1 101 ? 4.031 -19.609 -4.234 1 98.75 101 ASN A C 1
ATOM 773 O O . ASN A 1 101 ? 5.051 -19.953 -3.633 1 98.75 101 ASN A O 1
ATOM 777 N N . VAL A 1 102 ? 3.693 -20.047 -5.395 1 98.81 102 VAL A N 1
ATOM 778 C CA . VAL A 1 102 ? 4.586 -20.922 -6.148 1 98.81 102 VAL A CA 1
ATOM 779 C C . VAL A 1 102 ? 5.906 -20.203 -6.418 1 98.81 102 VAL A C 1
ATOM 781 O O . VAL A 1 102 ? 6.98 -20.797 -6.27 1 98.81 102 VAL A O 1
ATOM 784 N N . MET A 1 103 ? 5.84 -18.953 -6.727 1 98.88 103 MET A N 1
ATOM 785 C CA . MET A 1 103 ? 7.043 -18.172 -7.004 1 98.88 103 MET A CA 1
ATOM 786 C C . MET A 1 103 ? 7.879 -18 -5.738 1 98.88 103 MET A C 1
ATOM 788 O O . MET A 1 103 ? 9.109 -17.969 -5.805 1 98.88 103 MET A O 1
ATOM 792 N N . LEU A 1 104 ? 7.227 -17.844 -4.59 1 98.88 104 LEU A N 1
ATOM 793 C CA . LEU A 1 104 ? 7.988 -17.781 -3.348 1 98.88 104 LEU A CA 1
ATOM 794 C C . LEU A 1 104 ? 8.836 -19.031 -3.158 1 98.88 104 LEU A C 1
ATOM 796 O O . LEU A 1 104 ? 10.008 -18.953 -2.789 1 98.88 104 LEU A O 1
ATOM 800 N N . HIS A 1 105 ? 8.242 -20.172 -3.418 1 98.88 105 HIS A N 1
ATOM 801 C CA . HIS A 1 105 ? 9.008 -21.406 -3.35 1 98.88 105 HIS A CA 1
ATOM 802 C C . HIS A 1 105 ? 10.141 -21.406 -4.367 1 98.88 105 HIS A C 1
ATOM 804 O O . HIS A 1 105 ? 11.297 -21.672 -4.02 1 98.88 105 HIS A O 1
ATOM 810 N N . ALA A 1 106 ? 9.836 -21.094 -5.633 1 98.81 106 ALA A N 1
ATOM 811 C CA . ALA A 1 106 ? 10.844 -21.125 -6.684 1 98.81 106 ALA A CA 1
ATOM 812 C C . ALA A 1 106 ? 12.008 -20.203 -6.352 1 98.81 106 ALA A C 1
ATOM 814 O O . ALA A 1 106 ? 13.172 -20.562 -6.504 1 98.81 106 ALA A O 1
ATOM 815 N N . ALA A 1 107 ? 11.695 -19 -5.859 1 98.81 107 ALA A N 1
ATOM 816 C CA . ALA A 1 107 ? 12.695 -17.984 -5.582 1 98.81 107 ALA A CA 1
ATOM 817 C C . ALA A 1 107 ? 13.531 -18.328 -4.355 1 98.81 107 ALA A C 1
ATOM 819 O O . ALA A 1 107 ? 14.656 -17.859 -4.199 1 98.81 107 ALA A O 1
ATOM 820 N N . THR A 1 108 ? 12.969 -19.109 -3.432 1 98.62 108 THR A N 1
ATOM 821 C CA . THR A 1 108 ? 13.734 -19.547 -2.273 1 98.62 108 THR A CA 1
ATOM 822 C C . THR A 1 108 ? 14.602 -20.766 -2.629 1 98.62 108 THR A C 1
ATOM 824 O O . THR A 1 108 ? 15.711 -20.906 -2.123 1 98.62 108 THR A O 1
ATOM 827 N N . MET A 1 109 ? 14.109 -21.594 -3.521 1 98.31 109 MET A N 1
ATOM 828 C CA . MET A 1 109 ? 14.82 -22.797 -3.928 1 98.31 109 MET A CA 1
ATOM 829 C C . MET A 1 109 ? 16.016 -22.469 -4.816 1 98.31 109 MET A C 1
ATOM 831 O O . MET A 1 109 ? 17.078 -23.047 -4.676 1 98.31 109 MET A O 1
ATOM 835 N N . GLN A 1 110 ? 15.773 -21.547 -5.707 1 98.62 110 GLN A N 1
ATOM 836 C CA . GLN A 1 110 ? 16.812 -21.141 -6.656 1 98.62 110 GLN A CA 1
ATOM 837 C C . GLN A 1 110 ? 16.844 -19.625 -6.816 1 98.62 110 GLN A C 1
ATOM 839 O O . GLN A 1 110 ? 16.469 -19.094 -7.867 1 98.62 110 GLN A O 1
ATOM 844 N N . PRO A 1 111 ? 17.375 -18.969 -5.855 1 98.56 111 PRO A N 1
ATOM 845 C CA . PRO A 1 111 ? 17.312 -17.5 -5.816 1 98.56 111 PRO A CA 1
ATOM 846 C C . PRO A 1 111 ? 18 -16.859 -7.016 1 98.56 111 PRO A C 1
ATOM 848 O O . PRO A 1 111 ? 17.562 -15.812 -7.496 1 98.56 111 PRO A O 1
ATOM 851 N N . GLU A 1 112 ? 18.969 -17.469 -7.566 1 98.12 112 GLU A N 1
ATOM 852 C CA . GLU A 1 112 ? 19.766 -16.844 -8.617 1 98.12 112 GLU A CA 1
ATOM 853 C C . GLU A 1 112 ? 19.047 -16.891 -9.961 1 98.12 112 GLU A C 1
ATOM 855 O O . GLU A 1 112 ? 19.422 -16.172 -10.898 1 98.12 112 GLU A O 1
ATOM 860 N N . ARG A 1 113 ? 18 -17.641 -10.078 1 98.31 113 ARG A N 1
ATOM 861 C CA . ARG A 1 113 ? 17.312 -17.812 -11.352 1 98.31 113 ARG A CA 1
ATOM 862 C C . ARG A 1 113 ? 16.25 -16.734 -11.547 1 98.31 113 ARG A C 1
ATOM 864 O O . ARG A 1 113 ? 15.797 -16.484 -12.664 1 98.31 113 ARG A O 1
ATOM 871 N N . VAL A 1 114 ? 15.82 -16.172 -10.469 1 98.75 114 VAL A N 1
ATOM 872 C CA . VAL A 1 114 ? 14.75 -15.18 -10.562 1 98.75 114 VAL A CA 1
ATOM 873 C C . VAL A 1 114 ? 15.336 -13.773 -10.516 1 98.75 114 VAL A C 1
ATOM 875 O O . VAL A 1 114 ? 15.883 -13.352 -9.492 1 98.75 114 VAL A O 1
ATOM 878 N N . GLU A 1 115 ? 15.18 -13.062 -11.578 1 98.56 115 GLU A N 1
ATOM 879 C CA . GLU A 1 115 ? 15.742 -11.711 -11.664 1 98.56 115 GLU A CA 1
ATOM 880 C C . GLU A 1 115 ? 14.844 -10.703 -10.953 1 98.56 115 GLU A C 1
ATOM 882 O O . GLU A 1 115 ? 15.336 -9.844 -10.211 1 98.56 115 GLU A O 1
ATOM 887 N N . ALA A 1 116 ? 13.617 -10.773 -11.273 1 98.81 116 ALA A N 1
ATOM 888 C CA . ALA A 1 116 ? 12.594 -9.914 -10.695 1 98.81 116 ALA A CA 1
ATOM 889 C C . ALA A 1 116 ? 11.227 -10.602 -10.703 1 98.81 116 ALA A C 1
ATOM 891 O O . ALA A 1 116 ? 10.953 -11.438 -11.562 1 98.81 116 ALA A O 1
ATOM 892 N N . MET A 1 117 ? 10.445 -10.242 -9.734 1 98.88 117 MET A N 1
ATOM 893 C CA . MET A 1 117 ? 9.109 -10.844 -9.719 1 98.88 117 MET A CA 1
ATOM 894 C C . MET A 1 117 ? 8.094 -9.883 -9.109 1 98.88 117 MET A C 1
ATOM 896 O O . MET A 1 117 ? 8.445 -9.055 -8.266 1 98.88 117 MET A O 1
ATOM 900 N N . VAL A 1 118 ? 6.938 -9.945 -9.609 1 98.81 118 VAL A N 1
ATOM 901 C CA . VAL A 1 118 ? 5.746 -9.328 -9.031 1 98.81 118 VAL A CA 1
ATOM 902 C C . VAL A 1 118 ? 4.828 -10.406 -8.461 1 98.81 118 VAL A C 1
ATOM 904 O O . VAL A 1 118 ? 4.363 -11.289 -9.188 1 98.81 118 VAL A O 1
ATOM 907 N N . ILE A 1 119 ? 4.613 -10.383 -7.191 1 98.75 119 ILE A N 1
ATOM 908 C CA . ILE A 1 119 ? 3.695 -11.344 -6.59 1 98.75 119 ILE A CA 1
ATOM 909 C C . ILE A 1 119 ? 2.455 -10.617 -6.074 1 98.75 119 ILE A C 1
ATOM 911 O O . ILE A 1 119 ? 2.564 -9.656 -5.32 1 98.75 119 ILE A O 1
ATOM 915 N N . VAL A 1 120 ? 1.309 -11.102 -6.523 1 98.25 120 VAL A N 1
ATOM 916 C CA . VAL A 1 120 ? 0.019 -10.492 -6.223 1 98.25 120 VAL A CA 1
ATOM 917 C C . VAL A 1 120 ? -0.773 -11.383 -5.273 1 98.25 120 VAL A C 1
ATOM 919 O O . VAL A 1 120 ? -1.025 -12.555 -5.578 1 98.25 120 VAL A O 1
ATOM 922 N N . SER A 1 121 ? -1.166 -10.812 -4.109 1 98.19 121 SER A N 1
ATOM 923 C CA . SER A 1 121 ? -2.002 -11.508 -3.137 1 98.19 121 SER A CA 1
ATOM 924 C C . SER A 1 121 ? -1.386 -12.844 -2.738 1 98.19 121 SER A C 1
ATOM 926 O O . SER A 1 121 ? -2.0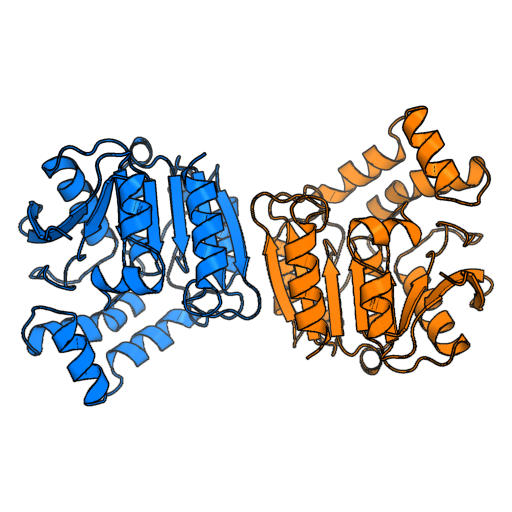7 -13.875 -2.723 1 98.19 121 SER A O 1
ATOM 928 N N . ALA A 1 122 ? -0.065 -12.867 -2.541 1 98.19 122 ALA A N 1
ATOM 929 C CA . ALA A 1 122 ? 0.664 -14.039 -2.047 1 98.19 122 ALA A CA 1
ATOM 930 C C . ALA A 1 122 ? 0.879 -13.953 -0.54 1 98.19 122 ALA A C 1
ATOM 932 O O . ALA A 1 122 ? 0.66 -12.898 0.067 1 98.19 122 ALA A O 1
ATOM 933 N N . THR A 1 123 ? 1.313 -15.039 0.077 1 98.5 123 THR A N 1
ATOM 934 C CA . THR A 1 123 ? 1.469 -15.102 1.525 1 98.5 123 THR A CA 1
ATOM 935 C C . THR A 1 123 ? 2.623 -16.016 1.907 1 98.5 123 THR A C 1
ATOM 937 O O . THR A 1 123 ? 2.865 -17.031 1.242 1 98.5 123 THR A O 1
ATOM 940 N N . PRO A 1 124 ? 3.346 -15.703 2.967 1 98.31 124 PRO A N 1
ATOM 941 C CA . PRO A 1 124 ? 4.422 -16.578 3.422 1 98.31 124 PRO A CA 1
ATOM 942 C C . PRO A 1 124 ? 3.906 -17.797 4.195 1 98.31 124 PRO A C 1
ATOM 944 O O . PRO A 1 124 ? 4.648 -18.75 4.414 1 98.31 124 PRO A O 1
ATOM 947 N N . ARG A 1 125 ? 2.666 -17.688 4.688 1 98 125 ARG A N 1
ATOM 948 C CA . ARG A 1 125 ? 1.956 -18.75 5.391 1 98 125 ARG A CA 1
ATOM 949 C C . ARG A 1 125 ? 0.449 -18.516 5.352 1 98 125 ARG A C 1
ATOM 951 O O . ARG A 1 125 ? -0.009 -17.375 5.312 1 98 125 ARG A O 1
ATOM 958 N N . PHE A 1 126 ? -0.296 -19.594 5.355 1 97.56 126 PHE A N 1
ATOM 959 C CA . PHE A 1 126 ? -1.736 -19.391 5.477 1 97.56 126 PHE A CA 1
ATOM 960 C C . PHE A 1 126 ? -2.1 -18.891 6.867 1 97.56 126 PHE A C 1
ATOM 962 O O . PHE A 1 126 ? -1.87 -19.578 7.863 1 97.56 126 PHE A O 1
ATOM 969 N N . PRO A 1 127 ? -2.637 -17.719 6.922 1 97.31 127 PRO A N 1
ATOM 970 C CA . PRO A 1 127 ? -3.068 -17.234 8.234 1 97.31 127 PRO A CA 1
ATOM 971 C C . PRO A 1 127 ? -4.332 -17.938 8.734 1 97.31 127 PRO A C 1
ATOM 973 O O . PRO A 1 127 ? -5.055 -18.547 7.949 1 97.31 127 PRO A O 1
ATOM 976 N N . ASP A 1 128 ? -4.633 -17.734 10.023 1 96.56 128 ASP A N 1
ATOM 977 C CA . ASP A 1 128 ? -5.793 -18.375 10.641 1 96.56 128 ASP A CA 1
ATOM 978 C C . ASP A 1 128 ? -7.09 -17.922 9.969 1 96.56 128 ASP A C 1
ATOM 980 O O . ASP A 1 128 ? -8.023 -18.703 9.82 1 96.56 128 ASP A O 1
ATOM 984 N N . GLN A 1 129 ? -7.133 -16.75 9.562 1 95.69 129 GLN A N 1
ATOM 985 C CA . GLN A 1 129 ? -8.367 -16.203 9 1 95.69 129 GLN A CA 1
ATOM 986 C C . GLN A 1 129 ? -8.664 -16.812 7.637 1 95.69 129 GLN A C 1
ATOM 988 O O . GLN A 1 129 ? -9.828 -16.922 7.234 1 95.69 129 GLN A O 1
ATOM 993 N N . ALA A 1 130 ? -7.645 -17.234 6.941 1 97.62 130 ALA A N 1
ATOM 994 C CA . ALA A 1 130 ? -7.828 -17.766 5.598 1 97.62 130 ALA A CA 1
ATOM 995 C C . ALA A 1 130 ? -8.383 -19.188 5.648 1 97.62 130 ALA A C 1
ATOM 997 O O . ALA A 1 130 ? -9.094 -19.625 4.734 1 97.62 130 ALA A O 1
ATOM 998 N N . ARG A 1 131 ? -8.086 -19.938 6.656 1 97.56 131 ARG A N 1
ATOM 999 C CA . ARG A 1 131 ? -8.305 -21.391 6.703 1 97.56 131 ARG A CA 1
ATOM 1000 C C . ARG A 1 131 ? -9.789 -21.719 6.664 1 97.56 131 ARG A C 1
ATOM 1002 O O . ARG A 1 131 ? -10.219 -22.562 5.867 1 97.56 131 ARG A O 1
ATOM 1009 N N . PRO A 1 132 ? -10.641 -21 7.48 1 97.62 132 PRO A N 1
ATOM 1010 C CA . PRO A 1 132 ? -12.07 -21.281 7.348 1 97.62 132 PRO A CA 1
ATOM 1011 C C . PRO A 1 132 ? -12.625 -20.922 5.969 1 97.62 132 PRO A C 1
ATOM 1013 O O . PRO A 1 132 ? -13.539 -21.578 5.473 1 97.62 132 PRO A O 1
ATOM 1016 N N . ILE A 1 133 ? -12.117 -19.875 5.422 1 97.38 133 ILE A N 1
ATOM 1017 C CA . ILE A 1 133 ? -12.555 -19.453 4.094 1 97.38 133 ILE A CA 1
ATOM 1018 C C . ILE A 1 133 ? -12.188 -20.516 3.066 1 97.38 133 ILE A C 1
ATOM 1020 O O . ILE A 1 133 ? -13.008 -20.875 2.213 1 97.38 133 ILE A O 1
ATOM 1024 N N . LEU A 1 134 ? -10.992 -21.078 3.152 1 96.88 134 LEU A N 1
ATOM 1025 C CA . LEU A 1 134 ? -10.523 -22.141 2.258 1 96.88 134 LEU A CA 1
ATOM 1026 C C . LEU A 1 134 ? -11.367 -23.406 2.424 1 96.88 134 LEU A C 1
ATOM 1028 O O . LEU A 1 134 ? -11.742 -24.031 1.436 1 96.88 134 LEU A O 1
ATOM 1032 N N . ARG A 1 135 ? -11.672 -23.75 3.648 1 96.81 135 ARG A N 1
ATOM 1033 C CA . ARG A 1 135 ? -12.523 -24.906 3.902 1 96.81 135 ARG A CA 1
ATOM 1034 C C . ARG A 1 135 ? -13.906 -24.719 3.279 1 96.81 135 ARG A C 1
ATOM 1036 O O . ARG A 1 135 ? -14.445 -25.641 2.668 1 96.81 135 ARG A O 1
ATOM 1043 N N . ALA A 1 136 ? -14.438 -23.5 3.486 1 96.44 136 ALA A N 1
ATOM 1044 C CA . ALA A 1 136 ? -15.766 -23.203 2.949 1 96.44 136 ALA A CA 1
ATOM 1045 C C . ALA A 1 136 ? -15.758 -23.25 1.423 1 96.44 136 ALA A C 1
ATOM 1047 O O . ALA A 1 136 ? -16.719 -23.719 0.812 1 96.44 136 ALA A O 1
ATOM 1048 N N . PHE A 1 137 ? -14.719 -22.766 0.864 1 94.31 137 PHE A N 1
ATOM 1049 C CA . PHE A 1 137 ? -14.586 -22.797 -0.587 1 94.31 137 PHE A CA 1
ATOM 1050 C C . PHE A 1 137 ? -14.617 -24.219 -1.104 1 94.31 137 PHE A C 1
ATOM 1052 O O . PHE A 1 137 ? -15.258 -24.516 -2.115 1 94.31 137 PHE A O 1
ATOM 1059 N N . ALA A 1 138 ? -13.992 -25.125 -0.426 1 94.25 138 ALA A N 1
ATOM 1060 C CA . ALA A 1 138 ? -13.844 -26.516 -0.849 1 94.25 138 ALA A CA 1
ATOM 1061 C C . ALA A 1 138 ? -15.18 -27.25 -0.788 1 94.25 138 ALA A C 1
ATOM 1063 O O . ALA A 1 138 ? -15.406 -28.203 -1.542 1 94.25 138 ALA A O 1
ATOM 1064 N N . THR A 1 139 ? -16.062 -26.797 0.07 1 93.56 139 THR A N 1
ATOM 1065 C CA . THR A 1 139 ? -17.266 -27.578 0.334 1 93.56 139 THR A CA 1
ATOM 1066 C C . THR A 1 139 ? -18.5 -26.875 -0.216 1 93.56 139 THR A C 1
ATOM 1068 O O . THR A 1 139 ? -19.594 -27.453 -0.247 1 93.56 139 THR A O 1
ATOM 1071 N N . ALA A 1 140 ? -18.297 -25.672 -0.62 1 92.5 140 ALA A N 1
ATOM 1072 C CA . ALA A 1 140 ? -19.438 -24.891 -1.097 1 92.5 140 ALA A CA 1
ATOM 1073 C C . ALA A 1 140 ? -20.047 -25.516 -2.35 1 92.5 140 ALA A C 1
ATOM 1075 O O . ALA A 1 140 ? -19.312 -25.984 -3.234 1 92.5 140 ALA A O 1
ATOM 1076 N N . PRO A 1 141 ? -21.344 -25.5 -2.43 1 93.75 141 PRO A N 1
ATOM 1077 C CA . PRO A 1 141 ? -21.938 -25.938 -3.691 1 93.75 141 PRO A CA 1
ATOM 1078 C C . PRO A 1 141 ? -21.625 -25 -4.855 1 93.75 141 PRO A C 1
ATOM 1080 O O . PRO A 1 141 ? -21.406 -23.812 -4.648 1 93.75 141 PRO A O 1
ATOM 1083 N N . ARG A 1 142 ? -21.531 -25.625 -6.027 1 94.12 142 ARG A N 1
ATOM 1084 C CA . ARG A 1 142 ? -21.25 -24.844 -7.23 1 94.12 142 ARG A CA 1
ATOM 1085 C C . ARG A 1 142 ? -22.469 -24.766 -8.141 1 94.12 142 ARG A C 1
ATOM 1087 O O . ARG A 1 142 ? -23.203 -25.75 -8.281 1 94.12 142 ARG A O 1
ATOM 1094 N N . SER A 1 143 ? -22.609 -23.578 -8.633 1 95.94 143 SER A N 1
ATOM 1095 C CA . SER A 1 143 ? -23.688 -23.391 -9.594 1 95.94 143 SER A CA 1
ATOM 1096 C C . SER A 1 143 ? -23.359 -24.047 -10.93 1 95.94 143 SER A C 1
ATOM 1098 O O . SER A 1 143 ? -22.219 -24.391 -11.195 1 95.94 143 SER A O 1
ATOM 1100 N N . GLU A 1 144 ? -24.406 -24.219 -11.734 1 95.62 144 GLU A N 1
ATOM 1101 C CA . GLU A 1 144 ? -24.188 -24.75 -13.078 1 95.62 144 GLU A CA 1
ATOM 1102 C C . GLU A 1 144 ? -23.281 -23.844 -13.898 1 95.62 144 GLU A C 1
ATOM 1104 O O . GLU A 1 144 ? -22.484 -24.328 -14.711 1 95.62 144 GLU A O 1
ATOM 1109 N N . GLU A 1 145 ? -23.422 -22.625 -13.688 1 96.12 145 GLU A N 1
ATOM 1110 C CA . GLU A 1 145 ? -22.578 -21.672 -14.391 1 96.12 145 GLU A CA 1
ATOM 1111 C C . GLU A 1 145 ? -21.109 -21.812 -13.984 1 96.12 145 GLU A C 1
ATOM 1113 O O . GLU A 1 145 ? -20.219 -21.75 -14.828 1 96.12 145 GLU A O 1
ATOM 1118 N N . GLU A 1 146 ? -20.906 -21.969 -12.734 1 94.38 146 GLU A N 1
ATOM 1119 C CA . GLU A 1 146 ? -19.531 -22.172 -12.258 1 94.38 146 GLU A CA 1
ATOM 1120 C C . GLU A 1 146 ? -18.938 -23.438 -12.852 1 94.38 146 GLU A C 1
ATOM 1122 O O . GLU A 1 146 ? -17.766 -23.438 -13.25 1 94.38 146 GLU A O 1
ATOM 1127 N N . TRP A 1 147 ? -19.703 -24.484 -12.922 1 94.25 147 TRP A N 1
ATOM 1128 C CA . TRP A 1 147 ? -19.234 -25.734 -13.508 1 94.25 147 TRP A CA 1
ATOM 1129 C C . TRP A 1 147 ? -18.906 -25.562 -14.984 1 94.25 147 TRP A C 1
ATOM 1131 O O . TRP A 1 147 ? -17.875 -26.047 -15.461 1 94.25 147 TRP A O 1
ATOM 1141 N N . ARG A 1 148 ? -19.797 -24.844 -15.633 1 95.44 148 ARG A N 1
ATOM 1142 C CA . ARG A 1 148 ? -19.562 -24.594 -17.047 1 95.44 148 ARG A CA 1
ATOM 1143 C C . ARG A 1 148 ? -18.25 -23.844 -17.266 1 95.44 148 ARG A C 1
ATOM 1145 O O . ARG A 1 148 ? -17.453 -24.219 -18.141 1 95.44 148 ARG A O 1
ATOM 1152 N N . VAL A 1 149 ? -17.984 -22.859 -16.484 1 94 149 VAL A N 1
ATOM 1153 C CA . VAL A 1 149 ? -16.766 -22.062 -16.594 1 94 149 VAL A CA 1
ATOM 1154 C C . VAL A 1 149 ? -15.547 -22.938 -16.312 1 94 149 VAL A C 1
ATOM 1156 O O . VAL A 1 149 ? -14.547 -22.844 -17.016 1 94 149 VAL A O 1
ATOM 1159 N N . MET A 1 150 ? -15.617 -23.766 -15.305 1 94.81 150 MET A N 1
ATOM 1160 C CA . MET A 1 150 ? -14.5 -24.641 -14.945 1 94.81 150 MET A CA 1
ATOM 1161 C C . MET A 1 150 ? -14.234 -25.656 -16.047 1 94.81 150 MET A C 1
ATOM 1163 O O . MET A 1 150 ? -13.086 -25.984 -16.344 1 94.81 150 MET A O 1
ATOM 1167 N N . ARG A 1 151 ? -15.273 -26.109 -16.656 1 95.19 151 ARG A N 1
ATOM 1168 C CA . ARG A 1 151 ? -15.133 -27.078 -17.734 1 95.19 151 ARG A CA 1
ATOM 1169 C C . ARG A 1 151 ? -14.492 -26.438 -18.969 1 95.19 151 ARG A C 1
ATOM 1171 O O . ARG A 1 151 ? -13.766 -27.094 -19.703 1 95.19 151 ARG A O 1
ATOM 1178 N N . GLU A 1 152 ? -14.797 -25.188 -19.109 1 93.38 152 GLU A N 1
ATOM 1179 C CA . GLU A 1 152 ? -14.203 -24.453 -20.234 1 93.38 152 GLU A CA 1
ATOM 1180 C C . GLU A 1 152 ? -12.727 -24.156 -19.969 1 93.38 152 GLU A C 1
ATOM 1182 O O . GLU A 1 152 ? -11.922 -24.109 -20.906 1 93.38 152 GLU A O 1
ATOM 1187 N N . ARG A 1 153 ? -12.367 -24.047 -18.719 1 93.31 153 ARG A N 1
ATOM 1188 C CA . ARG A 1 153 ? -11.031 -23.625 -18.297 1 93.31 153 ARG A CA 1
ATOM 1189 C C . ARG A 1 153 ? -10.086 -24.812 -18.203 1 93.31 153 ARG A C 1
ATOM 1191 O O . ARG A 1 153 ? -8.883 -24.672 -18.438 1 93.31 153 ARG A O 1
ATOM 1198 N N . HIS A 1 154 ? -10.648 -25.906 -17.859 1 95.19 154 HIS A N 1
ATOM 1199 C CA . HIS A 1 154 ? -9.82 -27.062 -17.547 1 95.19 154 HIS A CA 1
ATOM 1200 C C . HIS A 1 154 ? -10.133 -28.234 -18.484 1 95.19 154 HIS A C 1
ATOM 1202 O O . HIS A 1 154 ? -11.289 -28.641 -18.609 1 95.19 154 HIS A O 1
ATOM 1208 N N . GLU A 1 155 ? -9.047 -28.672 -19.062 1 92.44 155 GLU A N 1
ATOM 1209 C CA . GLU A 1 155 ? -9.18 -29.828 -19.938 1 92.44 155 GLU A CA 1
ATOM 1210 C C . GLU A 1 155 ? -9.18 -31.141 -19.156 1 92.44 155 GLU A C 1
ATOM 1212 O O . GLU A 1 155 ? -8.305 -31.984 -19.359 1 92.44 155 GLU A O 1
ATOM 1217 N N . HIS A 1 156 ? -9.992 -31.312 -18.219 1 90.19 156 HIS A N 1
ATOM 1218 C CA . HIS A 1 156 ? -10.094 -32.469 -17.328 1 90.19 156 HIS A CA 1
ATOM 1219 C C . HIS A 1 156 ? -11.516 -33 -17.266 1 90.19 156 HIS A C 1
ATOM 1221 O O . HIS A 1 156 ? -12.461 -32.312 -17.656 1 90.19 156 HIS A O 1
ATOM 1227 N N . ASP A 1 157 ? -11.656 -34.188 -16.812 1 92.38 157 ASP A N 1
ATOM 1228 C CA . ASP A 1 157 ? -13 -34.719 -16.562 1 92.38 157 ASP A CA 1
ATOM 1229 C C . ASP A 1 157 ? -13.57 -34.125 -15.273 1 92.38 157 ASP A C 1
ATOM 1231 O O . ASP A 1 157 ? -12.852 -33.5 -14.492 1 92.38 157 ASP A O 1
ATOM 1235 N N . ASP A 1 158 ? -14.828 -34.312 -15 1 94.31 158 ASP A N 1
ATOM 1236 C CA . ASP A 1 158 ? -15.539 -33.719 -13.883 1 94.31 158 ASP A CA 1
ATOM 1237 C C . ASP A 1 158 ? -14.938 -34.156 -12.547 1 94.31 158 ASP A C 1
ATOM 1239 O O . ASP A 1 158 ? -14.898 -33.375 -11.586 1 94.31 158 ASP A O 1
ATOM 1243 N N . ASP A 1 159 ? -14.57 -35.438 -12.508 1 93.94 159 ASP A N 1
ATOM 1244 C CA . ASP A 1 159 ? -14 -35.938 -11.266 1 93.94 159 ASP A CA 1
ATOM 1245 C C . ASP A 1 159 ? -12.727 -35.188 -10.891 1 93.94 159 ASP A C 1
ATOM 1247 O O . ASP A 1 159 ? -12.516 -34.844 -9.719 1 93.94 159 ASP A O 1
ATOM 1251 N N . ARG A 1 160 ? -11.906 -34.875 -11.805 1 93.44 160 ARG A N 1
ATOM 1252 C CA . ARG A 1 160 ? -10.672 -34.125 -11.562 1 93.44 160 ARG A CA 1
ATOM 1253 C C . ARG A 1 160 ? -10.953 -32.688 -11.203 1 93.44 160 ARG A C 1
ATOM 1255 O O . ARG A 1 160 ? -10.258 -32.094 -10.375 1 93.44 160 ARG A O 1
ATOM 1262 N N . ILE A 1 161 ? -11.914 -32.125 -11.859 1 94.62 161 ILE A N 1
ATOM 1263 C CA . ILE A 1 161 ? -12.297 -30.75 -11.547 1 94.62 161 ILE A CA 1
ATOM 1264 C C . ILE A 1 161 ? -12.82 -30.672 -10.117 1 94.62 161 ILE A C 1
ATOM 1266 O O . ILE A 1 161 ? -12.477 -29.75 -9.375 1 94.62 161 ILE A O 1
ATOM 1270 N N . ARG A 1 162 ? -13.609 -31.641 -9.672 1 94.12 162 ARG A N 1
ATOM 1271 C CA . ARG A 1 162 ? -14.109 -31.688 -8.297 1 94.12 162 ARG A CA 1
ATOM 1272 C C . ARG A 1 162 ? -12.961 -31.828 -7.305 1 94.12 162 ARG A C 1
ATOM 1274 O O . ARG A 1 162 ? -12.977 -31.203 -6.238 1 94.12 162 ARG A O 1
ATOM 1281 N N . ALA A 1 163 ? -12.023 -32.719 -7.699 1 93.88 163 ALA A N 1
ATOM 1282 C CA . ALA A 1 163 ? -10.852 -32.875 -6.84 1 93.88 163 ALA A CA 1
ATOM 1283 C C . ALA A 1 163 ? -10.094 -31.578 -6.684 1 93.88 163 ALA A C 1
ATOM 1285 O O . ALA A 1 163 ? -9.625 -31.25 -5.594 1 93.88 163 ALA A O 1
ATOM 1286 N N . LEU A 1 164 ? -9.938 -30.844 -7.762 1 95.06 164 LEU A N 1
ATOM 1287 C CA . LEU A 1 164 ? -9.305 -29.531 -7.727 1 95.06 164 LEU A CA 1
ATOM 1288 C C . LEU A 1 164 ? -10.039 -28.594 -6.781 1 95.06 164 LEU A C 1
ATOM 1290 O O . LEU A 1 164 ? -9.414 -27.906 -5.969 1 95.06 164 LEU A O 1
ATOM 1294 N N . TRP A 1 165 ? -11.336 -28.594 -6.812 1 94.5 165 TRP A N 1
ATOM 1295 C CA . TRP A 1 165 ? -12.164 -27.703 -5.992 1 94.5 165 TRP A CA 1
ATOM 1296 C C . TRP A 1 165 ? -12.047 -28.062 -4.516 1 94.5 165 TRP A C 1
ATOM 1298 O O . TRP A 1 165 ? -12.312 -27.234 -3.643 1 94.5 165 TRP A O 1
ATOM 1308 N N . ARG A 1 166 ? -11.641 -29.281 -4.215 1 94.69 166 ARG A N 1
ATOM 1309 C CA . ARG A 1 166 ? -11.547 -29.734 -2.83 1 94.69 166 ARG A CA 1
ATOM 1310 C C . ARG A 1 166 ? -10.172 -29.422 -2.248 1 94.69 166 ARG A C 1
ATOM 1312 O O . ARG A 1 166 ? -9.977 -29.469 -1.032 1 94.69 166 ARG A O 1
ATOM 1319 N N . THR A 1 167 ? -9.305 -29.062 -3.119 1 95.5 167 THR A N 1
ATOM 1320 C CA . THR A 1 167 ? -7.898 -28.906 -2.756 1 95.5 167 THR A CA 1
ATOM 1321 C C . THR A 1 167 ? -7.738 -27.812 -1.695 1 95.5 167 THR A C 1
ATOM 1323 O O . THR A 1 167 ? -6.883 -27.922 -0.816 1 95.5 167 THR A O 1
ATOM 1326 N N . PRO A 1 168 ? -8.508 -26.75 -1.677 1 95.44 168 PRO A N 1
ATOM 1327 C CA . PRO A 1 168 ? -8.344 -25.703 -0.654 1 95.44 168 PRO A CA 1
ATOM 1328 C C . PRO A 1 168 ? -8.516 -26.25 0.764 1 95.44 168 PRO A C 1
ATOM 1330 O O . PRO A 1 168 ? -7.957 -25.688 1.712 1 95.44 168 PRO A O 1
ATOM 1333 N N . ALA A 1 169 ? -9.281 -27.312 0.916 1 95.31 169 ALA A N 1
ATOM 1334 C CA . ALA A 1 169 ? -9.391 -27.938 2.23 1 95.31 169 ALA A CA 1
ATOM 1335 C C . ALA A 1 169 ? -8.031 -28.438 2.711 1 95.31 169 ALA A C 1
ATOM 1337 O O . ALA A 1 169 ? -7.711 -28.344 3.896 1 95.31 169 ALA A O 1
ATOM 1338 N N . ASP A 1 170 ? -7.312 -29 1.735 1 95.25 170 ASP A N 1
ATOM 1339 C CA . ASP A 1 170 ? -5.961 -29.438 2.061 1 95.25 170 ASP A CA 1
ATOM 1340 C C . ASP A 1 170 ? -5.066 -28.266 2.426 1 95.25 170 ASP A C 1
ATOM 1342 O O . ASP A 1 170 ? -4.27 -28.344 3.361 1 95.25 170 ASP A O 1
ATOM 1346 N N . PHE A 1 171 ? -5.152 -27.188 1.676 1 95.69 171 PHE A N 1
ATOM 1347 C CA . PHE A 1 171 ? -4.402 -25.969 1.988 1 95.69 171 PHE A CA 1
ATOM 1348 C C . PHE A 1 171 ? -4.719 -25.484 3.398 1 95.69 171 PHE A C 1
ATOM 1350 O O . PHE A 1 171 ? -3.816 -25.125 4.152 1 95.69 171 PHE A O 1
ATOM 1357 N N . ALA A 1 172 ? -6 -25.5 3.75 1 95.75 172 ALA A N 1
ATOM 1358 C CA . ALA A 1 172 ? -6.473 -25.016 5.043 1 95.75 172 ALA A CA 1
ATOM 1359 C C . ALA A 1 172 ? -5.828 -25.781 6.188 1 95.75 172 ALA A C 1
ATOM 1361 O O . ALA A 1 172 ? -5.594 -25.234 7.266 1 95.75 172 ALA A O 1
ATOM 1362 N N . GLU A 1 173 ? -5.5 -26.969 5.918 1 95.31 173 GLU A N 1
ATOM 1363 C CA . GLU A 1 173 ? -5.016 -27.844 6.984 1 95.31 173 GLU A CA 1
ATOM 1364 C C . GLU A 1 173 ? -3.49 -27.906 7 1 95.31 173 GLU A C 1
ATOM 1366 O O . GLU A 1 173 ? -2.889 -28.359 7.977 1 95.31 173 GLU A O 1
ATOM 1371 N N . SER A 1 174 ? -2.975 -27.531 5.938 1 94.12 174 SER A N 1
ATOM 1372 C CA . SER A 1 174 ? -1.527 -27.656 5.801 1 94.12 174 SER A CA 1
ATOM 1373 C C . SER A 1 174 ? -0.803 -26.531 6.531 1 94.12 174 SER A C 1
ATOM 1375 O O . SER A 1 174 ? -1.167 -25.359 6.395 1 94.12 174 SER A O 1
ATOM 1377 N N . HIS A 1 175 ? 0.287 -26.875 7.258 1 94.88 175 HIS A N 1
ATOM 1378 C CA . HIS A 1 175 ? 1.113 -25.891 7.945 1 94.88 175 HIS A CA 1
ATOM 1379 C C . HIS A 1 175 ? 2.566 -25.969 7.488 1 94.88 175 HIS A C 1
ATOM 1381 O O . HIS A 1 175 ? 3.414 -25.219 7.961 1 94.88 175 HIS A O 1
ATOM 1387 N N . ASP A 1 176 ? 2.789 -26.891 6.461 1 94.94 176 ASP A N 1
ATOM 1388 C CA . ASP A 1 176 ? 4.172 -27.141 6.07 1 94.94 176 ASP A CA 1
ATOM 1389 C C . ASP A 1 176 ? 4.426 -26.703 4.629 1 94.94 176 ASP A C 1
ATOM 1391 O O . ASP A 1 176 ? 5.566 -26.453 4.242 1 94.94 176 ASP A O 1
ATOM 1395 N N . ASP A 1 177 ? 3.404 -26.641 3.885 1 96.62 177 ASP A N 1
ATOM 1396 C CA . ASP A 1 177 ? 3.582 -26.281 2.484 1 96.62 177 ASP A CA 1
ATOM 1397 C C . ASP A 1 177 ? 3.982 -24.812 2.352 1 96.62 177 ASP A C 1
ATOM 1399 O O . ASP A 1 177 ? 4.961 -24.484 1.676 1 96.62 177 ASP A O 1
ATOM 1403 N N . LEU A 1 178 ? 3.23 -23.953 2.955 1 96.88 178 LEU A N 1
ATOM 1404 C CA . LEU A 1 178 ? 3.594 -22.547 3.096 1 96.88 178 LEU A CA 1
ATOM 1405 C C . LEU A 1 178 ? 3.986 -22.234 4.535 1 96.88 178 LEU A C 1
ATOM 1407 O O . LEU A 1 178 ? 3.125 -22.125 5.41 1 96.88 178 LEU A O 1
ATOM 1411 N N . CYS A 1 179 ? 5.207 -22.109 4.816 1 97.5 179 CYS A N 1
ATOM 1412 C CA . CYS A 1 179 ? 5.73 -21.828 6.145 1 97.5 179 CYS A CA 1
ATOM 1413 C C . CYS A 1 179 ? 7.098 -21.156 6.062 1 97.5 179 CYS A C 1
ATOM 1415 O O . CYS A 1 179 ? 8.055 -21.609 6.684 1 97.5 179 CYS A O 1
ATOM 1417 N N . PHE A 1 180 ? 7.145 -20.172 5.281 1 98.5 180 PHE A N 1
ATOM 1418 C CA . PHE A 1 180 ? 8.422 -19.5 5.07 1 98.5 180 PHE A CA 1
ATOM 1419 C C . PHE A 1 180 ? 8.852 -18.75 6.324 1 98.5 180 PHE A C 1
ATOM 1421 O O . PHE A 1 180 ? 8.109 -17.922 6.848 1 98.5 180 PHE A O 1
ATOM 1428 N N . THR A 1 181 ? 10.023 -19.031 6.793 1 97.88 181 THR A N 1
ATOM 1429 C CA . THR A 1 181 ? 10.641 -18.234 7.852 1 97.88 181 THR A CA 1
ATOM 1430 C C . THR A 1 181 ? 11.25 -16.953 7.293 1 97.88 181 THR A C 1
ATOM 1432 O O . THR A 1 181 ? 11.43 -16.828 6.078 1 97.88 181 THR A O 1
ATOM 1435 N N . ARG A 1 182 ? 11.523 -16.078 8.156 1 97.94 182 ARG A N 1
ATOM 1436 C CA . ARG A 1 182 ? 12.227 -14.859 7.75 1 97.94 182 ARG A CA 1
ATOM 1437 C C . ARG A 1 182 ? 13.547 -15.195 7.062 1 97.94 182 ARG A C 1
ATOM 1439 O O . ARG A 1 182 ? 13.914 -14.562 6.07 1 97.94 182 ARG A O 1
ATOM 1446 N N . GLU A 1 183 ? 14.258 -16.141 7.582 1 98.25 183 GLU A N 1
ATOM 1447 C CA . GLU A 1 183 ? 15.539 -16.562 7.027 1 98.25 183 GLU A CA 1
ATOM 1448 C C . GLU A 1 183 ? 15.375 -17.125 5.621 1 98.25 183 GLU A C 1
ATOM 1450 O O . GLU A 1 183 ? 16.203 -16.875 4.742 1 98.25 183 GLU A O 1
ATOM 1455 N N . ALA A 1 184 ? 14.336 -17.906 5.441 1 98.31 184 ALA A N 1
ATOM 1456 C CA . ALA A 1 184 ? 14.078 -18.453 4.113 1 98.31 184 ALA A CA 1
ATOM 1457 C C . ALA A 1 184 ? 13.773 -17.359 3.105 1 98.31 184 ALA A C 1
ATOM 1459 O O . ALA A 1 184 ? 14.305 -17.359 1.991 1 98.31 184 ALA A O 1
ATOM 1460 N N . LEU A 1 185 ? 12.938 -16.422 3.504 1 98.75 185 LEU A N 1
ATOM 1461 C CA . LEU A 1 185 ? 12.562 -15.32 2.629 1 98.75 185 LEU A CA 1
ATOM 1462 C C . LEU A 1 185 ? 13.773 -14.453 2.307 1 98.75 185 LEU A C 1
ATOM 1464 O O . LEU A 1 185 ? 13.867 -13.898 1.208 1 98.75 185 LEU A O 1
ATOM 1468 N N . ALA A 1 186 ? 14.734 -14.352 3.225 1 98.69 186 ALA A N 1
ATOM 1469 C CA . ALA A 1 186 ? 15.922 -13.523 3.057 1 98.69 186 ALA A CA 1
ATOM 1470 C C . ALA A 1 186 ? 16.828 -14.078 1.966 1 98.69 186 ALA A C 1
ATOM 1472 O O . ALA A 1 186 ? 17.719 -13.383 1.479 1 98.69 186 ALA A O 1
ATOM 1473 N N . ARG A 1 187 ? 16.562 -15.32 1.543 1 98.31 187 ARG A N 1
ATOM 1474 C CA . ARG A 1 187 ? 17.359 -15.953 0.492 1 98.31 187 ARG A CA 1
ATOM 1475 C C . ARG A 1 187 ? 16.922 -15.469 -0.887 1 98.31 187 ARG A C 1
ATOM 1477 O O . ARG A 1 187 ? 17.625 -15.688 -1.876 1 98.31 187 ARG A O 1
ATOM 1484 N N . ILE A 1 188 ? 15.727 -14.93 -0.917 1 98.81 188 ILE A N 1
ATOM 1485 C CA . ILE A 1 188 ? 15.242 -14.438 -2.201 1 98.81 188 ILE A CA 1
ATOM 1486 C C . ILE A 1 188 ? 16.109 -13.273 -2.672 1 98.81 188 ILE A C 1
ATOM 1488 O O . ILE A 1 188 ? 16.203 -12.25 -1.987 1 98.81 188 ILE A O 1
ATOM 1492 N N . ALA A 1 189 ? 16.688 -13.422 -3.859 1 98.56 189 ALA A N 1
ATOM 1493 C CA . ALA A 1 189 ? 17.594 -12.414 -4.406 1 98.56 189 ALA A CA 1
ATOM 1494 C C . ALA A 1 189 ? 16.859 -11.508 -5.395 1 98.56 189 ALA A C 1
ATOM 1496 O O . ALA A 1 189 ? 17.344 -10.422 -5.73 1 98.56 189 ALA A O 1
ATOM 1497 N N . ALA A 1 190 ? 15.734 -11.938 -5.867 1 98.75 190 ALA A N 1
ATOM 1498 C CA . ALA A 1 190 ? 14.984 -11.234 -6.906 1 98.75 190 ALA A CA 1
ATOM 1499 C C . ALA A 1 190 ? 14.484 -9.883 -6.406 1 98.75 190 ALA A C 1
ATOM 1501 O O . ALA A 1 190 ? 14.055 -9.758 -5.262 1 98.75 190 ALA A O 1
ATOM 1502 N N . ARG A 1 191 ? 14.609 -8.805 -7.266 1 98.69 191 ARG A N 1
ATOM 1503 C CA . ARG A 1 191 ? 13.766 -7.645 -7.008 1 98.69 191 ARG A CA 1
ATOM 1504 C C . ARG A 1 191 ? 12.289 -8.039 -6.977 1 98.69 191 ARG A C 1
ATOM 1506 O O . ARG A 1 191 ? 11.789 -8.664 -7.906 1 98.69 191 ARG A O 1
ATOM 1513 N N . THR A 1 192 ? 11.641 -7.73 -5.914 1 98.94 192 THR A N 1
ATOM 1514 C CA . THR A 1 192 ? 10.297 -8.25 -5.715 1 98.94 192 THR A CA 1
ATOM 1515 C C . THR A 1 192 ? 9.312 -7.109 -5.465 1 98.94 192 THR A C 1
ATOM 1517 O O . THR A 1 192 ? 9.516 -6.289 -4.566 1 98.94 192 THR A O 1
ATOM 1520 N N . LEU A 1 193 ? 8.312 -7.023 -6.25 1 98.88 193 LEU A N 1
ATOM 1521 C CA . LEU A 1 193 ? 7.168 -6.16 -5.973 1 98.88 193 LEU A CA 1
ATOM 1522 C C . LEU A 1 193 ? 6.008 -6.957 -5.387 1 98.88 193 LEU A C 1
ATOM 1524 O O . LEU A 1 193 ? 5.441 -7.82 -6.062 1 98.88 193 LEU A O 1
ATOM 1528 N N . ILE A 1 194 ? 5.707 -6.707 -4.164 1 98.88 194 ILE A N 1
ATOM 1529 C CA . ILE A 1 194 ? 4.566 -7.316 -3.484 1 98.88 194 ILE A CA 1
ATOM 1530 C C . ILE A 1 194 ? 3.324 -6.453 -3.686 1 98.88 194 ILE A C 1
ATOM 1532 O O . ILE A 1 194 ? 3.332 -5.262 -3.367 1 98.88 194 ILE A O 1
ATOM 1536 N N . VAL A 1 195 ? 2.299 -7.02 -4.254 1 98.56 195 VAL A N 1
ATOM 1537 C CA . VAL A 1 195 ? 1.053 -6.305 -4.516 1 98.56 195 VAL A CA 1
ATOM 1538 C C . VAL A 1 195 ? -0.078 -6.922 -3.693 1 98.56 195 VAL A C 1
ATOM 1540 O O . VAL A 1 195 ? -0.285 -8.133 -3.721 1 98.56 195 VAL A O 1
ATOM 1543 N N . GLN A 1 196 ? -0.798 -6.117 -3.016 1 98 196 GLN A N 1
ATOM 1544 C CA . GLN A 1 196 ? -1.872 -6.594 -2.15 1 98 196 GLN A CA 1
ATOM 1545 C C . GLN A 1 196 ? -3.004 -5.574 -2.064 1 98 196 GLN A C 1
ATOM 1547 O O . GLN A 1 196 ? -2.76 -4.367 -2.064 1 98 196 GLN A O 1
ATOM 1552 N N . GLY A 1 197 ? -4.262 -6.082 -2.066 1 97.44 197 GLY A N 1
ATOM 1553 C CA . GLY A 1 197 ? -5.375 -5.223 -1.704 1 97.44 197 GLY A CA 1
ATOM 1554 C C . GLY A 1 197 ? -5.566 -5.09 -0.205 1 97.44 197 GLY A C 1
ATOM 1555 O O . GLY A 1 197 ? -5.41 -6.066 0.533 1 97.44 197 GLY A O 1
ATOM 1556 N N . ASP A 1 198 ? -5.98 -3.918 0.266 1 97.81 198 ASP A N 1
ATOM 1557 C CA . ASP A 1 198 ? -6.105 -3.695 1.703 1 97.81 198 ASP A CA 1
ATOM 1558 C C . ASP A 1 198 ? -7.391 -4.32 2.244 1 97.81 198 ASP A C 1
ATOM 1560 O O . ASP A 1 198 ? -7.59 -4.383 3.459 1 97.81 198 ASP A O 1
ATOM 1564 N N . ARG A 1 199 ? -8.289 -4.84 1.355 1 96.5 199 ARG A N 1
ATOM 1565 C CA . ARG A 1 199 ? -9.531 -5.5 1.757 1 96.5 199 ARG A CA 1
ATOM 1566 C C . ARG A 1 199 ? -9.508 -6.977 1.38 1 96.5 199 ARG A C 1
ATOM 1568 O O . ARG A 1 199 ? -10.562 -7.586 1.183 1 96.5 199 ARG A O 1
ATOM 1575 N N . ASP A 1 200 ? -8.367 -7.543 1.183 1 97.19 200 ASP A N 1
ATOM 1576 C CA . ASP A 1 200 ? -8.234 -8.977 0.927 1 97.19 200 ASP A CA 1
ATOM 1577 C C . ASP A 1 200 ? -8.773 -9.789 2.094 1 97.19 200 ASP A C 1
ATOM 1579 O O . ASP A 1 200 ? -8.281 -9.688 3.219 1 97.19 200 ASP A O 1
ATOM 1583 N N . PRO A 1 201 ? -9.734 -10.562 1.913 1 95.94 201 PRO A N 1
ATOM 1584 C CA . PRO A 1 201 ? -10.32 -11.32 3.023 1 95.94 201 PRO A CA 1
ATOM 1585 C C . PRO A 1 201 ? -9.438 -12.477 3.475 1 95.94 201 PRO A C 1
ATOM 1587 O O . PRO A 1 201 ? -9.609 -13 4.578 1 95.94 201 PRO A O 1
ATOM 1590 N N . LEU A 1 202 ? -8.531 -12.914 2.605 1 97.19 202 LEU A N 1
ATOM 1591 C CA . LEU A 1 202 ? -7.699 -14.07 2.92 1 97.19 202 LEU A CA 1
ATOM 1592 C C . LEU A 1 202 ? -6.441 -13.641 3.664 1 97.19 202 LEU A C 1
ATOM 1594 O O . LEU A 1 202 ? -6.082 -14.242 4.68 1 97.19 202 LEU A O 1
ATOM 1598 N N . TYR A 1 203 ? -5.797 -12.656 3.121 1 97.56 203 TYR A N 1
ATOM 1599 C CA . TYR A 1 203 ? -4.469 -12.305 3.611 1 97.56 203 TYR A CA 1
ATOM 1600 C C . TYR A 1 203 ? -4.438 -10.875 4.129 1 97.56 203 TYR A C 1
ATOM 1602 O O . TYR A 1 203 ? -4.559 -9.922 3.355 1 97.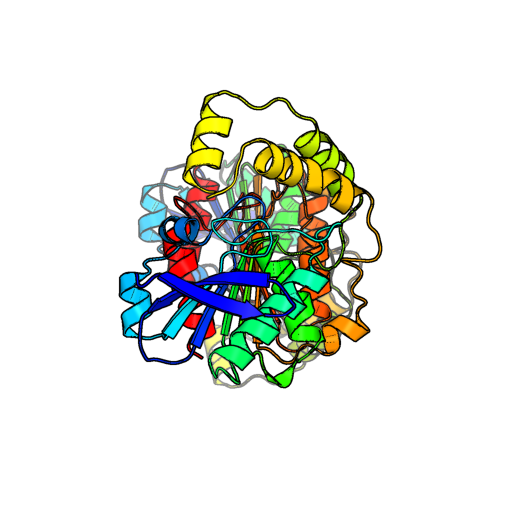56 203 TYR A O 1
ATOM 1610 N N . PRO A 1 204 ? -4.273 -10.719 5.418 1 96.81 204 PRO A N 1
ATOM 1611 C CA . PRO A 1 204 ? -4.133 -9.359 5.949 1 96.81 204 PRO A CA 1
ATOM 1612 C C . PRO A 1 204 ? -2.854 -8.672 5.473 1 96.81 204 PRO A C 1
ATOM 1614 O O . PRO A 1 204 ? -1.848 -9.336 5.215 1 96.81 204 PRO A O 1
ATOM 1617 N N . VAL A 1 205 ? -2.836 -7.402 5.41 1 97.38 205 VAL A N 1
ATOM 1618 C CA . VAL A 1 205 ? -1.742 -6.594 4.883 1 97.38 205 VAL A CA 1
ATOM 1619 C C . VAL A 1 205 ? -0.478 -6.836 5.703 1 97.38 205 VAL A C 1
ATOM 1621 O O . VAL A 1 205 ? 0.636 -6.73 5.184 1 97.38 205 VAL A O 1
ATOM 1624 N N . SER A 1 206 ? -0.646 -7.191 7.008 1 97.44 206 SER A N 1
ATOM 1625 C CA . SER A 1 206 ? 0.49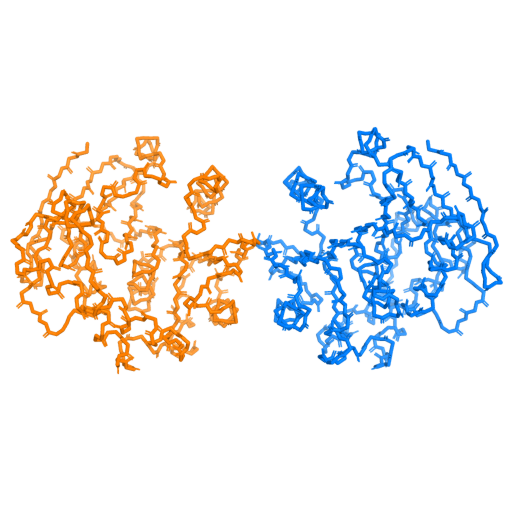9 -7.414 7.883 1 97.44 206 SER A CA 1
ATOM 1626 C C . SER A 1 206 ? 1.418 -8.5 7.328 1 97.44 206 SER A C 1
ATOM 1628 O O . SER A 1 206 ? 2.633 -8.453 7.535 1 97.44 206 SER A O 1
ATOM 1630 N N . LEU A 1 207 ? 0.902 -9.461 6.605 1 98.06 207 LEU A N 1
ATOM 1631 C CA . LEU A 1 207 ? 1.724 -10.516 6.023 1 98.06 207 LEU A CA 1
ATOM 1632 C C . LEU A 1 207 ? 2.564 -9.977 4.871 1 98.06 207 LEU A C 1
ATOM 1634 O O . LEU A 1 207 ? 3.689 -10.43 4.648 1 98.06 207 LEU A O 1
ATOM 1638 N N . SER A 1 208 ? 1.986 -9.031 4.105 1 98.44 208 SER A N 1
ATOM 1639 C CA . SER A 1 208 ? 2.756 -8.367 3.059 1 98.44 208 SER A CA 1
ATOM 1640 C C . SER A 1 208 ? 3.904 -7.555 3.646 1 98.44 208 SER A C 1
ATOM 1642 O O . SER A 1 208 ? 4.996 -7.504 3.074 1 98.44 208 SER A O 1
ATOM 1644 N N . VAL A 1 209 ? 3.648 -6.941 4.797 1 98.31 209 VAL A N 1
ATOM 1645 C CA . VAL A 1 209 ? 4.691 -6.176 5.473 1 98.31 209 VAL A CA 1
ATOM 1646 C C . VAL A 1 209 ? 5.793 -7.117 5.957 1 98.31 209 VAL A C 1
ATOM 1648 O O . VAL A 1 209 ?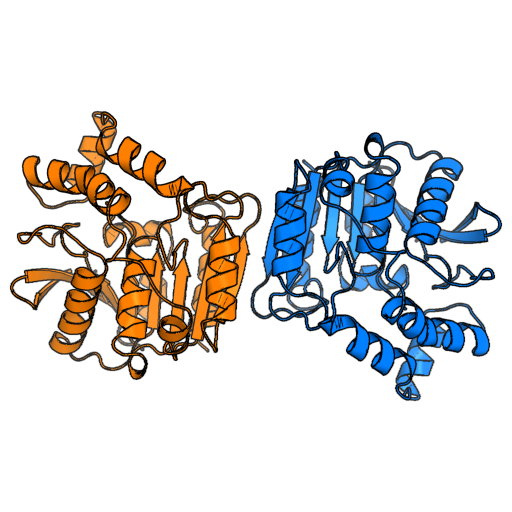 6.977 -6.793 5.855 1 98.31 209 VAL A O 1
ATOM 1651 N N . GLU A 1 210 ? 5.387 -8.242 6.484 1 97.94 210 GLU A N 1
ATOM 1652 C CA . GLU A 1 210 ? 6.363 -9.25 6.883 1 97.94 210 GLU A CA 1
ATOM 1653 C C . GLU A 1 210 ? 7.273 -9.633 5.719 1 97.94 210 GLU A C 1
ATOM 1655 O O . GLU A 1 210 ? 8.492 -9.719 5.883 1 97.94 210 GLU A O 1
ATOM 1660 N N . MET A 1 211 ? 6.703 -9.836 4.574 1 98.75 211 MET A N 1
ATOM 1661 C CA . MET A 1 211 ? 7.484 -10.195 3.396 1 98.75 211 MET A CA 1
ATOM 1662 C C . MET A 1 211 ? 8.383 -9.039 2.965 1 98.75 211 MET A C 1
ATOM 1664 O O . MET A 1 211 ? 9.531 -9.25 2.588 1 98.75 211 MET A O 1
ATOM 1668 N N . LEU A 1 212 ? 7.855 -7.852 3.012 1 98.75 212 LEU A N 1
ATOM 1669 C CA . LEU A 1 212 ? 8.641 -6.668 2.695 1 98.75 212 LEU A CA 1
ATOM 1670 C C . LEU A 1 212 ? 9.906 -6.609 3.547 1 98.75 212 LEU A C 1
ATOM 1672 O O . LEU A 1 212 ? 10.992 -6.301 3.041 1 98.75 212 LEU A O 1
ATOM 1676 N N . GLU A 1 213 ? 9.742 -6.879 4.82 1 97.62 213 GLU A N 1
ATOM 1677 C CA . GLU A 1 213 ? 10.836 -6.762 5.777 1 97.62 213 GLU A CA 1
ATOM 1678 C C . GLU A 1 213 ? 11.836 -7.902 5.617 1 97.62 213 GLU A C 1
ATOM 1680 O O . GLU A 1 213 ? 13.016 -7.758 5.957 1 97.62 213 GLU A O 1
ATOM 1685 N N . ALA A 1 214 ? 11.391 -9.008 5.113 1 98.5 214 ALA A N 1
ATOM 1686 C CA . ALA A 1 214 ? 12.227 -10.203 5.086 1 98.5 214 ALA A CA 1
ATOM 1687 C C . ALA A 1 214 ? 12.961 -10.336 3.756 1 98.5 214 ALA A C 1
ATOM 1689 O O . ALA A 1 214 ? 14.094 -10.82 3.709 1 98.5 214 ALA A O 1
ATOM 1690 N N . ILE A 1 215 ? 12.32 -9.977 2.643 1 98.81 215 ILE A N 1
ATOM 1691 C CA . ILE A 1 215 ? 12.922 -10.078 1.317 1 98.81 215 ILE A CA 1
ATOM 1692 C C . ILE A 1 215 ? 13.812 -8.867 1.059 1 98.81 215 ILE A C 1
ATOM 1694 O O . ILE A 1 215 ? 13.336 -7.73 1.032 1 98.81 215 ILE A O 1
ATOM 1698 N N . PRO A 1 216 ? 15.078 -9.023 0.801 1 98.56 216 PRO A N 1
ATOM 1699 C CA . PRO A 1 216 ? 16.062 -7.93 0.812 1 98.56 216 PRO A CA 1
ATOM 1700 C C . PRO A 1 216 ? 15.734 -6.84 -0.206 1 98.56 216 PRO A C 1
ATOM 1702 O O . PRO A 1 216 ? 15.883 -5.648 0.089 1 98.56 216 PRO A O 1
ATOM 1705 N N . ARG A 1 217 ? 15.266 -7.188 -1.418 1 98.31 217 ARG A N 1
ATOM 1706 C CA . ARG A 1 217 ? 15.023 -6.223 -2.484 1 98.31 217 ARG A CA 1
ATOM 1707 C C . ARG A 1 217 ? 13.539 -6.113 -2.797 1 98.31 217 ARG A C 1
ATOM 1709 O O . ARG A 1 217 ? 13.141 -6.117 -3.965 1 98.31 217 ARG A O 1
ATOM 1716 N N . ALA A 1 218 ? 12.758 -6.02 -1.752 1 98.81 218 ALA A N 1
ATOM 1717 C CA . ALA A 1 218 ? 11.305 -5.996 -1.93 1 98.81 218 ALA A CA 1
ATOM 1718 C C . ALA A 1 218 ? 10.773 -4.566 -1.906 1 98.81 218 ALA A C 1
ATOM 1720 O O . ALA A 1 218 ? 11.336 -3.699 -1.237 1 98.81 218 ALA A O 1
ATOM 1721 N N . ALA A 1 219 ? 9.75 -4.34 -2.646 1 98.69 219 ALA A N 1
ATOM 1722 C CA . ALA A 1 219 ? 8.859 -3.18 -2.582 1 98.69 219 ALA A CA 1
ATOM 1723 C C . ALA A 1 219 ? 7.418 -3.605 -2.34 1 98.69 219 ALA A C 1
ATOM 1725 O O . ALA A 1 219 ? 7.039 -4.738 -2.643 1 98.69 219 ALA A O 1
ATOM 1726 N N . LEU A 1 220 ? 6.664 -2.752 -1.782 1 98.69 220 LEU A N 1
ATOM 1727 C CA . LEU A 1 220 ? 5.297 -3.086 -1.396 1 98.69 220 LEU A CA 1
ATOM 1728 C C . LEU A 1 220 ? 4.305 -2.082 -1.976 1 98.69 220 LEU A C 1
ATOM 1730 O O . LEU A 1 220 ? 4.457 -0.874 -1.787 1 98.69 220 LEU A O 1
ATOM 1734 N N . TRP A 1 221 ?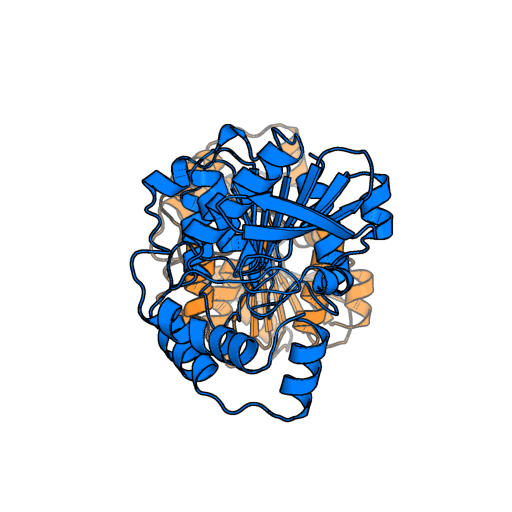 3.381 -2.557 -2.686 1 98.38 221 TRP A N 1
ATOM 1735 C CA . TRP A 1 221 ? 2.268 -1.801 -3.252 1 98.38 221 TRP A CA 1
ATOM 1736 C C . TRP A 1 221 ? 0.937 -2.289 -2.691 1 98.38 221 TRP A C 1
ATOM 1738 O O . TRP A 1 221 ? 0.416 -3.322 -3.123 1 98.38 221 TRP A O 1
ATOM 1748 N N . ILE A 1 222 ? 0.416 -1.573 -1.736 1 98.38 222 ILE A N 1
ATOM 1749 C CA . ILE A 1 222 ? -0.923 -1.863 -1.233 1 98.38 222 ILE A CA 1
ATOM 1750 C C . ILE A 1 222 ? -1.946 -0.99 -1.955 1 98.38 222 ILE A C 1
ATOM 1752 O O . ILE A 1 222 ? -1.829 0.238 -1.96 1 98.38 222 ILE A O 1
ATOM 1756 N N . ARG A 1 223 ? -2.881 -1.587 -2.57 1 96.94 223 ARG A N 1
ATOM 1757 C CA . ARG A 1 223 ? -3.961 -0.891 -3.264 1 96.94 223 ARG A CA 1
ATOM 1758 C C . ARG A 1 223 ? -5.152 -0.67 -2.338 1 96.94 223 ARG A C 1
ATOM 1760 O O . ARG A 1 223 ? -5.68 -1.622 -1.757 1 96.94 223 ARG A O 1
ATOM 1767 N N . PRO A 1 224 ? -5.59 0.555 -2.189 1 97.19 224 PRO A N 1
ATOM 1768 C CA . PRO A 1 224 ? -6.691 0.848 -1.27 1 97.19 224 PRO A CA 1
ATOM 1769 C C . PRO A 1 224 ? -8.039 0.368 -1.794 1 97.19 224 PRO A C 1
ATOM 1771 O O . PRO A 1 224 ? -8.312 0.459 -2.994 1 97.19 224 PRO A O 1
ATOM 1774 N N . GLU A 1 225 ? -8.867 -0.144 -0.885 1 96.06 225 GLU A N 1
ATOM 1775 C CA . GLU A 1 225 ? -10.242 -0.561 -1.132 1 96.06 225 GLU A CA 1
ATOM 1776 C C . GLU A 1 225 ? -10.305 -1.646 -2.203 1 96.06 225 GLU A C 1
ATOM 1778 O O . GLU A 1 225 ? -11.227 -1.665 -3.018 1 96.06 225 GLU A O 1
ATOM 1783 N N . ALA A 1 226 ? -9.266 -2.389 -2.27 1 95.94 226 ALA A N 1
ATOM 1784 C CA . ALA A 1 226 ? -9.172 -3.486 -3.23 1 95.94 226 ALA A CA 1
ATOM 1785 C C . ALA A 1 226 ? -9.133 -4.836 -2.52 1 95.94 226 ALA A C 1
ATOM 1787 O O . ALA A 1 226 ? -8.539 -4.965 -1.451 1 95.94 226 ALA A O 1
ATOM 1788 N N . GLY A 1 227 ? -9.727 -5.84 -3.105 1 95.88 227 GLY A N 1
ATOM 1789 C CA . GLY A 1 227 ? -9.781 -7.172 -2.527 1 95.88 227 GLY A CA 1
ATOM 1790 C C . GLY A 1 227 ? -8.641 -8.07 -2.982 1 95.88 227 GLY A C 1
ATOM 1791 O O . GLY A 1 227 ? -7.527 -7.594 -3.215 1 95.88 227 GLY A O 1
ATOM 1792 N N . HIS A 1 228 ? -8.836 -9.398 -3.066 1 93.94 228 HIS A N 1
ATOM 1793 C CA . HIS A 1 228 ? -7.836 -10.422 -3.352 1 93.94 228 HIS A CA 1
ATOM 1794 C C . HIS A 1 228 ? -7.348 -10.328 -4.793 1 93.94 228 HIS A C 1
ATOM 1796 O O . HIS A 1 228 ? -6.195 -10.648 -5.086 1 93.94 228 HIS A O 1
ATOM 1802 N N . GLY A 1 229 ? -8.133 -9.875 -5.711 1 91.12 229 GLY A N 1
ATOM 1803 C CA . GLY A 1 229 ? -7.812 -9.781 -7.125 1 91.12 229 GLY A CA 1
ATOM 1804 C C . GLY A 1 229 ? -7.633 -8.344 -7.598 1 91.12 229 GLY A C 1
ATOM 1805 O O . GLY A 1 229 ? -8.227 -7.938 -8.602 1 91.12 229 GLY A O 1
ATOM 1806 N N . ALA A 1 230 ? -6.762 -7.566 -6.934 1 86.12 230 ALA A N 1
ATOM 1807 C CA . ALA A 1 230 ? -6.645 -6.125 -7.125 1 86.12 230 ALA A CA 1
ATOM 1808 C C . ALA A 1 230 ? -5.875 -5.797 -8.398 1 86.12 230 ALA A C 1
ATOM 1810 O O . ALA A 1 230 ? -5.133 -4.816 -8.453 1 86.12 230 ALA A O 1
ATOM 1811 N N . ILE A 1 231 ? -5.969 -6.602 -9.453 1 90.75 231 ILE A N 1
ATOM 1812 C CA . ILE A 1 231 ? -5.234 -6.359 -10.688 1 90.75 231 ILE A CA 1
ATOM 1813 C C . ILE A 1 231 ? -6.184 -6.453 -11.883 1 90.75 231 ILE A C 1
ATOM 1815 O O . ILE A 1 231 ? -5.773 -6.258 -13.023 1 90.75 231 ILE A O 1
ATOM 1819 N N . PHE A 1 232 ? -7.449 -6.703 -11.609 1 90.38 232 PHE A N 1
ATOM 1820 C CA . PHE A 1 232 ? -8.422 -6.879 -12.68 1 90.38 232 PHE A CA 1
ATOM 1821 C C . PHE A 1 232 ? -9.32 -5.656 -12.797 1 90.38 232 PHE A C 1
ATOM 1823 O O . PHE A 1 232 ? -9.281 -4.762 -11.953 1 90.38 232 PHE A O 1
ATOM 1830 N N . GLY A 1 233 ? -10.133 -5.617 -13.906 1 89.5 233 GLY A N 1
ATOM 1831 C CA . GLY A 1 233 ? -11.125 -4.574 -14.094 1 89.5 233 GLY A CA 1
ATOM 1832 C C . GLY A 1 233 ? -10.531 -3.18 -14.141 1 89.5 233 GLY A C 1
ATOM 1833 O O . GLY A 1 233 ? -9.594 -2.926 -14.898 1 89.5 233 GLY A O 1
ATOM 1834 N N . GLU A 1 234 ? -10.984 -2.309 -13.289 1 87.5 234 GLU A N 1
ATOM 1835 C CA . GLU A 1 234 ? -10.555 -0.914 -13.266 1 87.5 234 GLU A CA 1
ATOM 1836 C C . GLU A 1 234 ? -9.102 -0.787 -12.82 1 87.5 234 GLU A C 1
ATOM 1838 O O . GLU A 1 234 ? -8.445 0.212 -13.109 1 87.5 234 GLU A O 1
ATOM 1843 N N . ASP A 1 235 ? -8.625 -1.822 -12.25 1 89.06 235 ASP A N 1
ATOM 1844 C CA . ASP A 1 235 ? -7.266 -1.796 -11.703 1 89.06 235 ASP A CA 1
ATOM 1845 C C . ASP A 1 235 ? -6.246 -2.217 -12.758 1 89.06 235 ASP A C 1
ATOM 1847 O O . ASP A 1 235 ? -5.043 -2.002 -12.586 1 89.06 235 ASP A O 1
ATOM 1851 N N . ARG A 1 236 ? -6.664 -2.764 -13.875 1 92.81 236 ARG A N 1
ATOM 1852 C CA . ARG A 1 236 ? -5.82 -3.443 -14.859 1 92.81 236 ARG A CA 1
ATOM 1853 C C . ARG A 1 236 ? -4.789 -2.486 -15.445 1 92.81 236 ARG A C 1
ATOM 1855 O O . ARG A 1 236 ? -3.596 -2.793 -15.477 1 92.81 236 ARG A O 1
ATOM 1862 N N . PRO A 1 237 ? -5.211 -1.296 -15.914 1 91.88 237 PRO A N 1
ATOM 1863 C CA . PRO A 1 237 ? -4.23 -0.448 -16.594 1 91.88 237 PRO A CA 1
ATOM 1864 C C . PRO A 1 237 ? -3.088 -0.018 -15.672 1 91.88 237 PRO A C 1
ATOM 1866 O O . PRO A 1 237 ? -1.92 -0.073 -16.062 1 91.88 237 PRO A O 1
ATOM 1869 N N . GLU A 1 238 ? -3.463 0.409 -14.523 1 92.12 238 GLU A N 1
ATOM 1870 C CA . GLU A 1 238 ? -2.428 0.828 -13.586 1 92.12 238 GLU A CA 1
ATOM 1871 C C . GLU A 1 238 ? -1.518 -0.338 -13.211 1 92.12 238 GLU A C 1
ATOM 1873 O O . GLU A 1 238 ? -0.298 -0.178 -13.125 1 92.12 238 GLU A O 1
ATOM 1878 N N . PHE A 1 239 ? -2.094 -1.438 -12.977 1 94.75 239 PHE A N 1
ATOM 1879 C CA . PHE A 1 239 ? -1.297 -2.609 -12.633 1 94.75 239 PHE A CA 1
ATOM 1880 C C . PHE A 1 239 ? -0.317 -2.947 -13.75 1 94.75 239 PHE A C 1
ATOM 1882 O O . PHE A 1 239 ? 0.882 -3.096 -13.508 1 94.75 239 PHE A O 1
ATOM 1889 N N . GLU A 1 240 ? -0.854 -3.111 -14.945 1 95.5 240 GLU A N 1
ATOM 1890 C CA . GLU A 1 240 ? -0.017 -3.484 -16.078 1 95.5 240 GLU A CA 1
ATOM 1891 C C . GLU A 1 240 ? 1.16 -2.525 -16.234 1 95.5 240 GLU A C 1
ATOM 1893 O O . GLU A 1 240 ? 2.311 -2.957 -16.328 1 95.5 240 GLU A O 1
ATOM 1898 N N . ALA A 1 241 ? 0.884 -1.273 -16.172 1 94 241 ALA A N 1
ATOM 1899 C CA . ALA A 1 241 ? 1.923 -0.265 -16.375 1 94 241 ALA A CA 1
ATOM 1900 C C . ALA A 1 241 ? 2.996 -0.366 -15.289 1 94 241 ALA A C 1
ATOM 1902 O O . ALA A 1 241 ? 4.191 -0.403 -15.594 1 94 241 ALA A O 1
ATOM 1903 N N . ARG A 1 242 ? 2.623 -0.468 -14.055 1 94.69 242 ARG A N 1
ATOM 1904 C CA . ARG A 1 242 ? 3.572 -0.457 -12.945 1 94.69 242 ARG A CA 1
ATOM 1905 C C . ARG A 1 242 ? 4.336 -1.773 -12.867 1 94.69 242 ARG A C 1
ATOM 1907 O O . ARG A 1 242 ? 5.539 -1.784 -12.602 1 94.69 242 ARG A O 1
ATOM 1914 N N . ALA A 1 243 ? 3.639 -2.871 -13.047 1 96.5 243 ALA A N 1
ATOM 1915 C CA . ALA A 1 243 ? 4.289 -4.176 -12.992 1 96.5 243 ALA A CA 1
ATOM 1916 C C . ALA A 1 243 ? 5.352 -4.305 -14.086 1 96.5 243 ALA A C 1
ATOM 1918 O O . ALA A 1 243 ? 6.469 -4.75 -13.82 1 96.5 243 ALA A O 1
ATOM 1919 N N . LEU A 1 244 ? 4.98 -3.867 -15.281 1 96.12 244 LEU A N 1
ATOM 1920 C CA . LEU A 1 244 ? 5.914 -4.012 -16.391 1 96.12 244 LEU A CA 1
ATOM 1921 C C . LEU A 1 244 ? 7.086 -3.051 -16.25 1 96.12 244 LEU A C 1
ATOM 1923 O O . LEU A 1 244 ? 8.219 -3.395 -16.594 1 96.12 244 LEU A O 1
ATOM 1927 N N . ALA A 1 245 ? 6.84 -1.836 -15.742 1 95.88 245 ALA A N 1
ATOM 1928 C CA . ALA A 1 245 ? 7.93 -0.902 -15.477 1 95.88 245 ALA A CA 1
ATOM 1929 C C . ALA A 1 245 ? 8.883 -1.46 -14.422 1 95.88 245 ALA A C 1
ATOM 1931 O O . ALA A 1 245 ? 10.102 -1.332 -14.555 1 95.88 245 ALA A O 1
ATOM 1932 N N . PHE A 1 246 ? 8.352 -2.092 -13.445 1 97.88 246 PHE A N 1
ATOM 1933 C CA . PHE A 1 246 ? 9.156 -2.686 -12.383 1 97.88 246 PHE A CA 1
ATOM 1934 C C . PHE A 1 246 ? 10.031 -3.805 -12.93 1 97.88 246 PHE A C 1
ATOM 1936 O O . PHE A 1 246 ? 11.219 -3.889 -12.594 1 97.88 246 PHE A O 1
ATOM 1943 N N . LEU A 1 247 ? 9.414 -4.617 -13.781 1 97.75 247 LEU A N 1
ATOM 1944 C CA . LEU A 1 247 ? 10.109 -5.789 -14.305 1 97.75 247 LEU A CA 1
ATOM 1945 C C . LEU A 1 247 ? 11.133 -5.383 -15.359 1 97.75 247 LEU A C 1
ATOM 1947 O O . LEU A 1 247 ? 12.078 -6.133 -15.633 1 97.75 247 LEU A O 1
ATOM 1951 N N . ALA A 1 248 ? 11 -4.25 -16 1 95.25 248 ALA A N 1
ATOM 1952 C CA . ALA A 1 248 ? 11.875 -3.809 -17.094 1 95.25 248 ALA A CA 1
ATOM 1953 C C . ALA A 1 248 ? 13.164 -3.201 -16.547 1 95.25 248 ALA A C 1
ATOM 1955 O O . ALA A 1 248 ? 14.125 -3.014 -17.297 1 95.25 248 ALA A O 1
ATOM 1956 N N . ARG A 1 249 ? 13.242 -2.926 -15.312 1 89.75 249 ARG A N 1
ATOM 1957 C CA . ARG A 1 249 ? 14.422 -2.324 -14.703 1 89.75 249 ARG A CA 1
ATOM 1958 C C . ARG A 1 249 ? 15.57 -3.33 -14.617 1 89.75 249 ARG A C 1
ATOM 1960 O O . ARG A 1 249 ? 15.336 -4.527 -14.43 1 89.75 249 ARG A O 1
ATOM 1967 N N . MET B 1 1 ? -5.816 33.281 -5.273 1 62.34 1 MET B N 1
ATOM 1968 C CA . MET B 1 1 ? -6.078 32.812 -3.912 1 62.34 1 MET B CA 1
ATOM 1969 C C . MET B 1 1 ? -6.168 34 -2.943 1 62.34 1 MET B C 1
ATOM 1971 O O . MET B 1 1 ? -5.355 34.906 -3 1 62.34 1 MET B O 1
ATOM 1975 N N . THR B 1 2 ? -7.441 34.062 -2.301 1 83.31 2 THR B N 1
ATOM 1976 C CA . THR B 1 2 ? -7.621 35.188 -1.363 1 83.31 2 THR B CA 1
ATOM 1977 C C . THR B 1 2 ? -7.039 34.844 0.003 1 83.31 2 THR B C 1
ATOM 1979 O O . THR B 1 2 ? -7.426 33.812 0.609 1 83.31 2 THR B O 1
ATOM 1982 N N . THR B 1 3 ? -6.035 35.5 0.358 1 93.06 3 THR B N 1
ATOM 1983 C CA . THR B 1 3 ? -5.426 35.375 1.675 1 93.06 3 THR B CA 1
ATOM 1984 C C . THR B 1 3 ? -6.281 36.031 2.744 1 93.06 3 THR B C 1
ATOM 1986 O O . THR B 1 3 ? -6.715 37.188 2.57 1 93.06 3 THR B O 1
ATOM 1989 N N . LYS B 1 4 ? -6.551 35.312 3.773 1 96.88 4 LYS B N 1
ATOM 1990 C CA . LYS B 1 4 ? -7.352 35.781 4.895 1 96.88 4 LYS B CA 1
ATOM 1991 C C . LYS B 1 4 ? -6.652 35.531 6.227 1 96.88 4 LYS B C 1
ATOM 1993 O O . LYS B 1 4 ? -5.648 34.812 6.27 1 96.88 4 LYS B O 1
ATOM 1998 N N . HIS B 1 5 ? -7.164 36.188 7.242 1 96.56 5 HIS B N 1
ATOM 1999 C CA . HIS B 1 5 ? -6.672 36 8.602 1 96.56 5 HIS B CA 1
ATOM 2000 C C . HIS B 1 5 ? -7.828 35.812 9.586 1 96.56 5 HIS B C 1
ATOM 2002 O O . HIS B 1 5 ? -8.891 36.406 9.406 1 96.56 5 HIS B O 1
ATOM 2008 N N . ALA B 1 6 ? -7.621 35.031 10.539 1 96.88 6 ALA B N 1
ATOM 2009 C CA . ALA B 1 6 ? -8.57 34.844 11.633 1 96.88 6 ALA B CA 1
ATOM 2010 C C . ALA B 1 6 ? -7.859 34.812 12.984 1 96.88 6 ALA B C 1
ATOM 2012 O O . ALA B 1 6 ? -6.781 34.219 13.102 1 96.88 6 ALA B O 1
ATOM 2013 N N . ARG B 1 7 ? -8.453 35.438 13.961 1 96.06 7 ARG B N 1
ATOM 2014 C CA . ARG B 1 7 ? -7.918 35.344 15.32 1 96.06 7 ARG B CA 1
ATOM 2015 C C . ARG B 1 7 ? -8.492 34.156 16.062 1 96.06 7 ARG B C 1
ATOM 2017 O O . ARG B 1 7 ? -9.703 34.062 16.297 1 96.06 7 ARG B O 1
ATOM 2024 N N . VAL B 1 8 ? -7.598 33.219 16.391 1 94.44 8 VAL B N 1
ATOM 2025 C CA . VAL B 1 8 ? -8.031 32.031 17.094 1 94.44 8 VAL B CA 1
ATOM 2026 C C . VAL B 1 8 ? -7 31.641 18.141 1 94.44 8 VAL B C 1
ATOM 2028 O O . VAL B 1 8 ? -5.793 31.719 17.891 1 94.44 8 VAL B O 1
ATOM 2031 N N . ASN B 1 9 ? -7.43 31.312 19.359 1 93.38 9 ASN B N 1
ATOM 2032 C CA . ASN B 1 9 ? -6.574 30.844 20.438 1 93.38 9 ASN B CA 1
ATOM 2033 C C . ASN B 1 9 ? -5.383 31.781 20.656 1 93.38 9 ASN B C 1
ATOM 2035 O O . ASN B 1 9 ? -4.25 31.312 20.812 1 93.38 9 ASN B O 1
ATOM 2039 N N . GLY B 1 10 ? -5.625 33 20.484 1 89.81 10 GLY B N 1
ATOM 2040 C CA . GLY B 1 10 ? -4.59 34 20.719 1 89.81 10 GLY B CA 1
ATOM 2041 C C . GLY B 1 10 ? -3.609 34.125 19.562 1 89.81 10 GLY B C 1
ATOM 2042 O O . GLY B 1 10 ? -2.572 34.781 19.688 1 89.81 10 GLY B O 1
ATOM 2043 N N . LEU B 1 11 ? -3.947 33.469 18.453 1 91.12 11 LEU B N 1
ATOM 2044 C CA . LEU B 1 11 ? -3.115 33.406 17.266 1 91.12 11 LEU B CA 1
ATOM 2045 C C . LEU B 1 11 ? -3.809 34.094 16.078 1 91.12 11 LEU B C 1
ATOM 2047 O O . LEU B 1 11 ? -5.023 33.969 15.906 1 91.12 11 LEU B O 1
ATOM 2051 N N . GLU B 1 12 ? -3.055 34.969 15.414 1 95.06 12 GLU B N 1
ATOM 2052 C CA . GLU B 1 12 ? -3.557 35.375 14.109 1 95.06 12 GLU B CA 1
ATOM 2053 C C . GLU B 1 12 ? -3.176 34.375 13.023 1 95.06 12 GLU B C 1
ATOM 2055 O O . GLU B 1 12 ? -2.043 34.375 12.539 1 95.06 12 GLU B O 1
ATOM 2060 N N . MET B 1 13 ? -4.125 33.625 12.602 1 96.62 13 MET B N 1
ATOM 2061 C CA . MET B 1 13 ? -3.842 32.531 11.68 1 96.62 13 MET B CA 1
ATOM 2062 C C . MET B 1 13 ? -4.117 32.969 10.242 1 96.62 13 MET B C 1
ATOM 2064 O O . MET B 1 13 ? -5.207 33.438 9.93 1 96.62 13 MET B O 1
ATOM 2068 N N . ARG B 1 14 ? -3.125 32.844 9.422 1 97.38 14 ARG B N 1
ATOM 2069 C CA . ARG B 1 14 ? -3.256 33.062 7.988 1 97.38 14 ARG B CA 1
ATOM 2070 C C . ARG B 1 14 ? -3.791 31.844 7.27 1 97.38 14 ARG B C 1
ATOM 2072 O O . ARG B 1 14 ? -3.387 30.719 7.574 1 97.38 14 ARG B O 1
ATOM 2079 N N . TYR B 1 15 ? -4.73 32.031 6.344 1 97.31 15 TYR B N 1
ATOM 2080 C CA . TYR B 1 15 ? -5.219 30.938 5.52 1 97.31 15 TYR B CA 1
ATOM 2081 C C . TYR B 1 15 ? -5.691 31.438 4.164 1 97.31 15 TYR B C 1
ATOM 2083 O O . TYR B 1 15 ? -6.012 32.625 4.008 1 97.31 15 TYR B O 1
ATOM 2091 N N . GLU B 1 16 ? -5.59 30.562 3.215 1 96.56 16 GLU B N 1
ATOM 2092 C CA . GLU B 1 16 ? -6.223 30.797 1.921 1 96.56 16 GLU B CA 1
ATOM 2093 C C . GLU B 1 16 ? -7.605 30.141 1.854 1 96.56 16 GLU B C 1
ATOM 2095 O O . GLU B 1 16 ? -7.832 29.094 2.451 1 96.56 16 GLU B O 1
ATOM 2100 N N . ASP B 1 17 ? -8.508 30.812 1.148 1 96.19 17 ASP B N 1
ATOM 2101 C CA . ASP B 1 17 ? -9.906 30.406 1.05 1 96.19 17 ASP B CA 1
ATOM 2102 C C . ASP B 1 17 ? -10.461 30.688 -0.342 1 96.19 17 ASP B C 1
ATOM 2104 O O . ASP B 1 17 ? -10.562 31.844 -0.753 1 96.19 17 ASP B O 1
ATOM 2108 N N . ARG B 1 18 ? -10.711 29.578 -1.055 1 93.81 18 ARG B N 1
ATOM 2109 C CA . ARG B 1 18 ? -11.219 29.75 -2.412 1 93.81 18 ARG B CA 1
ATOM 2110 C C . ARG B 1 18 ? -12.258 28.688 -2.758 1 93.81 18 ARG B C 1
ATOM 2112 O O . ARG B 1 18 ? -12.172 27.562 -2.289 1 93.81 18 ARG B O 1
ATOM 2119 N N . GLY B 1 19 ? -13.242 29.047 -3.611 1 94.88 19 GLY B N 1
ATOM 2120 C CA . GLY B 1 19 ? -14.297 28.141 -4.035 1 94.88 19 GLY B CA 1
ATOM 2121 C C . GLY B 1 19 ? -15.523 28.203 -3.139 1 94.88 19 GLY B C 1
ATOM 2122 O O . GLY B 1 19 ? -15.531 28.906 -2.135 1 94.88 19 GLY B O 1
ATOM 2123 N N . GLU B 1 20 ? -16.625 27.594 -3.516 1 94.25 20 GLU B N 1
ATOM 2124 C CA . GLU B 1 20 ? -17.891 27.672 -2.791 1 94.25 20 GLU B CA 1
ATOM 2125 C C . GLU B 1 20 ? -18.484 26.281 -2.543 1 94.25 20 GLU B C 1
ATOM 2127 O O . GLU B 1 20 ? -19.562 26.156 -1.953 1 94.25 20 GLU B O 1
ATOM 2132 N N . GLY B 1 21 ? -17.891 25.25 -2.816 1 95.19 21 GLY B N 1
ATOM 2133 C CA . GLY B 1 21 ? -18.375 23.891 -2.625 1 95.19 21 GLY B CA 1
ATOM 2134 C C . GLY B 1 21 ? -18.141 23.375 -1.217 1 95.19 21 GLY B C 1
ATOM 2135 O O . GLY B 1 21 ? -17.984 24.156 -0.279 1 95.19 21 GLY B O 1
ATOM 2136 N N . PRO B 1 22 ? -18.312 22.047 -0.989 1 97.06 22 PRO B N 1
ATOM 2137 C CA . PRO B 1 22 ? -18 21.469 0.32 1 97.06 22 PRO B CA 1
ATOM 2138 C C . PRO B 1 22 ? -16.578 21.781 0.787 1 97.06 22 PRO B C 1
ATOM 2140 O O . PRO B 1 22 ? -15.648 21.797 -0.022 1 97.06 22 PRO B O 1
ATOM 2143 N N . PRO B 1 23 ? -16.453 22.109 2.053 1 98.25 23 PRO B N 1
ATOM 2144 C CA . PRO B 1 23 ? -15.133 22.484 2.568 1 98.25 23 PRO B CA 1
ATOM 2145 C C . PRO B 1 23 ? -14.102 21.375 2.438 1 98.25 23 PRO B C 1
ATOM 2147 O O . PRO B 1 23 ? -14.383 20.219 2.775 1 98.25 23 PRO B O 1
ATOM 2150 N N . LEU B 1 24 ? -12.977 21.656 1.941 1 98.44 24 LEU B N 1
ATOM 2151 C CA . LEU B 1 24 ? -11.789 20.797 1.851 1 98.44 24 LEU B CA 1
ATOM 2152 C C . LEU B 1 24 ? -10.57 21.516 2.428 1 98.44 24 LEU B C 1
ATOM 2154 O O . LEU B 1 24 ? -10.141 22.547 1.909 1 98.44 24 LEU B O 1
ATOM 2158 N N . LEU B 1 25 ? -10.039 20.922 3.449 1 98.56 25 LEU B N 1
ATOM 2159 C CA . LEU B 1 25 ? -8.852 21.469 4.086 1 98.56 25 LEU B CA 1
ATOM 2160 C C . LEU B 1 25 ? -7.59 20.828 3.531 1 98.56 25 LEU B C 1
ATOM 2162 O O . LEU B 1 25 ? -7.551 19.609 3.34 1 98.56 25 LEU B O 1
ATOM 2166 N N . LEU B 1 26 ? -6.598 21.625 3.27 1 98.38 26 LEU B N 1
ATOM 2167 C CA . LEU B 1 26 ? -5.27 21.141 2.91 1 98.38 26 LEU B CA 1
ATOM 2168 C C . LEU B 1 26 ? -4.238 21.547 3.955 1 98.38 26 LEU B C 1
ATOM 2170 O O . LEU B 1 26 ? -3.979 22.734 4.141 1 98.38 26 LEU B O 1
ATOM 2174 N N . LEU B 1 27 ? -3.66 20.578 4.621 1 98.69 27 LEU B N 1
ATOM 2175 C CA . LEU B 1 27 ? -2.703 20.859 5.688 1 98.69 27 LEU B CA 1
ATOM 2176 C C . LEU B 1 27 ? -1.293 20.453 5.273 1 98.69 27 LEU B C 1
ATOM 2178 O O . LEU B 1 27 ? -1.035 19.281 4.992 1 98.69 27 LEU B O 1
ATOM 2182 N N . HIS B 1 28 ? -0.428 21.375 5.312 1 97.81 28 HIS B N 1
ATOM 2183 C CA . HIS B 1 28 ? 0.932 21.203 4.816 1 97.81 28 HIS B CA 1
ATOM 2184 C C . HIS B 1 28 ? 1.782 20.422 5.816 1 97.81 28 HIS B C 1
ATOM 2186 O O . HIS B 1 28 ? 1.399 20.266 6.98 1 97.81 28 HIS B O 1
ATOM 2192 N N . GLY B 1 29 ? 2.91 19.906 5.355 1 97.25 29 GLY B N 1
ATOM 2193 C CA . GLY B 1 29 ? 3.891 19.234 6.195 1 97.25 29 GLY B CA 1
ATOM 2194 C C . GLY B 1 29 ? 4.758 20.203 6.98 1 97.25 29 GLY B C 1
ATOM 2195 O O . GLY B 1 29 ? 4.668 21.422 6.797 1 97.25 29 GLY B O 1
ATOM 2196 N N . PHE B 1 30 ? 5.637 19.672 7.773 1 96.25 30 PHE B N 1
ATOM 2197 C CA . PHE B 1 30 ? 6.492 20.5 8.617 1 96.25 30 PHE B CA 1
ATOM 2198 C C . PHE B 1 30 ? 7.441 21.328 7.766 1 96.25 30 PHE B C 1
ATOM 2200 O O . PHE B 1 30 ? 7.957 20.859 6.75 1 96.25 30 PHE B O 1
ATOM 2207 N N . THR B 1 31 ? 7.688 22.609 8.172 1 94.12 31 THR B N 1
ATOM 2208 C CA . THR B 1 31 ? 8.469 23.672 7.539 1 94.12 31 THR B CA 1
ATOM 2209 C C . THR B 1 31 ? 7.824 24.109 6.23 1 94.12 31 THR B C 1
ATOM 2211 O O . THR B 1 31 ? 8.398 24.922 5.488 1 94.12 31 THR B O 1
ATOM 2214 N N . GLY B 1 32 ? 6.699 23.531 5.91 1 94.62 32 GLY B N 1
ATOM 2215 C CA . GLY B 1 32 ? 5.977 23.953 4.719 1 94.62 32 GLY B CA 1
ATOM 2216 C C . GLY B 1 32 ? 5.023 25.109 4.973 1 94.62 32 GLY B C 1
ATOM 2217 O O . GLY B 1 32 ? 5.094 25.75 6.02 1 94.62 32 GLY B O 1
ATOM 2218 N N . ALA B 1 33 ? 4.234 25.359 3.922 1 94.81 33 ALA B N 1
ATOM 2219 C CA . ALA B 1 33 ? 3.215 26.406 3.969 1 94.81 33 ALA B CA 1
ATOM 2220 C C . ALA B 1 33 ? 2.111 26.141 2.945 1 94.81 33 ALA B C 1
ATOM 2222 O O . ALA B 1 33 ? 2.201 25.203 2.154 1 94.81 33 ALA B O 1
ATOM 2223 N N . ALA B 1 34 ? 1.084 26.969 2.986 1 92.44 34 ALA B N 1
ATOM 2224 C CA . ALA B 1 34 ? -0.064 26.844 2.094 1 92.44 34 ALA B CA 1
ATOM 2225 C C . ALA B 1 34 ? 0.38 26.781 0.635 1 92.44 34 ALA B C 1
ATOM 2227 O O . ALA B 1 34 ? -0.177 26.031 -0.163 1 92.44 34 ALA B O 1
ATOM 2228 N N . VAL B 1 35 ? 1.395 27.438 0.279 1 87.88 35 VAL B N 1
ATOM 2229 C CA . VAL B 1 35 ? 1.842 27.609 -1.1 1 87.88 35 VAL B CA 1
ATOM 2230 C C . VAL B 1 35 ? 2.361 26.281 -1.643 1 87.88 35 VAL B C 1
ATOM 2232 O O . VAL B 1 35 ? 2.383 26.062 -2.857 1 87.88 35 VAL B O 1
ATOM 2235 N N . ASP B 1 36 ? 2.709 25.406 -0.771 1 91.5 36 ASP B N 1
ATOM 2236 C CA . ASP B 1 36 ? 3.344 24.156 -1.193 1 91.5 36 ASP B CA 1
ATOM 2237 C C . ASP B 1 36 ? 2.34 23.234 -1.875 1 91.5 36 ASP B C 1
ATOM 2239 O O . ASP B 1 36 ? 2.725 22.328 -2.621 1 91.5 36 ASP B O 1
ATOM 2243 N N . TRP B 1 37 ? 1.078 23.375 -1.646 1 93.38 37 TRP B N 1
ATOM 2244 C CA . TRP B 1 37 ? 0.065 22.469 -2.164 1 93.38 37 TRP B CA 1
ATOM 2245 C C . TRP B 1 37 ? -0.072 22.609 -3.678 1 93.38 37 TRP B C 1
ATOM 2247 O O . TRP B 1 37 ? -0.579 21.703 -4.348 1 93.38 37 TRP B O 1
ATOM 2257 N N . GLY B 1 38 ? 0.417 23.719 -4.242 1 89.25 38 GLY B N 1
ATOM 2258 C CA . GLY B 1 38 ? 0.435 23.859 -5.688 1 89.25 38 GLY B CA 1
ATOM 2259 C C . GLY B 1 38 ? 1.312 22.828 -6.383 1 89.25 38 GLY B C 1
ATOM 2260 O O . GLY B 1 38 ? 1.163 22.594 -7.578 1 89.25 38 GLY B O 1
ATOM 2261 N N . HIS B 1 39 ? 2.188 22.219 -5.613 1 88.62 39 HIS B N 1
ATOM 2262 C CA . HIS B 1 39 ? 3.09 21.203 -6.156 1 88.62 39 HIS B CA 1
ATOM 2263 C C . HIS B 1 39 ? 2.441 19.828 -6.148 1 88.62 39 HIS B C 1
ATOM 2265 O O . HIS B 1 39 ? 2.934 18.906 -6.801 1 88.62 39 HIS B O 1
ATOM 2271 N N . ALA B 1 40 ? 1.354 19.688 -5.434 1 89.56 40 ALA B N 1
ATOM 2272 C CA . ALA B 1 40 ? 0.751 18.375 -5.277 1 89.56 40 ALA B CA 1
ATOM 2273 C C . ALA B 1 40 ? -0.633 18.312 -5.918 1 89.56 40 ALA B C 1
ATOM 2275 O O . ALA B 1 40 ? -1.103 17.25 -6.309 1 89.56 40 ALA B O 1
ATOM 2276 N N . LEU B 1 41 ? -1.307 19.484 -5.988 1 93.56 41 LEU B N 1
ATOM 2277 C CA . LEU B 1 41 ? -2.693 19.531 -6.441 1 93.56 41 LEU B CA 1
ATOM 2278 C C . LEU B 1 41 ? -2.916 20.703 -7.391 1 93.56 41 LEU B C 1
ATOM 2280 O O . LEU B 1 41 ? -2.246 21.734 -7.281 1 93.56 41 LEU B O 1
ATOM 2284 N N . GLU B 1 42 ? -3.861 20.516 -8.281 1 92.25 42 GLU B N 1
ATOM 2285 C CA . GLU B 1 42 ? -4.336 21.625 -9.102 1 92.25 42 GLU B CA 1
ATOM 2286 C C . GLU B 1 42 ? -5.391 22.438 -8.359 1 92.25 42 GLU B C 1
ATOM 2288 O O . GLU B 1 42 ? -6.59 22.234 -8.547 1 92.25 42 GLU B O 1
ATOM 2293 N N . LEU B 1 43 ? -4.965 23.438 -7.664 1 91.75 43 LEU B N 1
ATOM 2294 C CA . LEU B 1 43 ? -5.785 24.141 -6.688 1 91.75 43 LEU B CA 1
ATOM 2295 C C . LEU B 1 43 ? -6.938 24.875 -7.371 1 91.75 43 LEU B C 1
ATOM 2297 O O . LEU B 1 43 ? -8.047 24.938 -6.836 1 91.75 43 LEU B O 1
ATOM 2301 N N . ASP B 1 44 ? -6.691 25.438 -8.523 1 90.25 44 ASP B N 1
ATOM 2302 C CA . ASP B 1 44 ? -7.754 26.141 -9.234 1 90.25 44 ASP B CA 1
ATOM 2303 C C . ASP B 1 44 ? -8.859 25.172 -9.664 1 90.25 44 ASP B C 1
ATOM 2305 O O . ASP B 1 44 ? -10.047 25.484 -9.531 1 90.25 44 ASP B O 1
ATOM 2309 N N . ALA B 1 45 ? -8.43 24.062 -10.18 1 91.81 45 ALA B N 1
ATOM 2310 C CA . ALA B 1 45 ? -9.406 23.047 -10.562 1 91.81 45 ALA B CA 1
ATOM 2311 C C . ALA B 1 45 ? -10.18 22.547 -9.344 1 91.81 45 ALA B C 1
ATOM 2313 O O . ALA B 1 45 ? -11.383 22.281 -9.43 1 91.81 45 ALA B O 1
ATOM 2314 N N . LEU B 1 46 ? -9.492 22.438 -8.258 1 94.69 46 LEU B N 1
ATOM 2315 C CA . LEU B 1 46 ? -10.109 21.969 -7.016 1 94.69 46 LEU B CA 1
ATOM 2316 C C . LEU B 1 46 ? -11.156 22.969 -6.527 1 94.69 46 LEU B C 1
ATOM 2318 O O . LEU B 1 46 ? -12.219 22.562 -6.035 1 94.69 46 LEU B O 1
ATOM 2322 N N . ALA B 1 47 ? -10.859 24.203 -6.699 1 94.94 47 ALA B N 1
ATOM 2323 C CA . ALA B 1 47 ? -11.727 25.266 -6.188 1 94.94 47 ALA B CA 1
ATOM 2324 C C . ALA B 1 47 ? -13.023 25.344 -6.988 1 94.94 47 ALA B C 1
ATOM 2326 O O . ALA B 1 47 ? -13.984 25.984 -6.555 1 94.94 47 ALA B O 1
ATOM 2327 N N . ALA B 1 48 ? -13.062 24.719 -8.102 1 94.62 48 ALA B N 1
ATOM 2328 C CA . ALA B 1 48 ? -14.281 24.672 -8.898 1 94.62 48 ALA B CA 1
ATOM 2329 C C . ALA B 1 48 ? -15.32 23.75 -8.266 1 94.62 48 ALA B C 1
ATOM 2331 O O . ALA B 1 48 ? -16.516 23.891 -8.516 1 94.62 48 ALA B O 1
ATOM 2332 N N . ARG B 1 49 ? -14.891 22.875 -7.383 1 94.56 49 ARG B N 1
ATOM 2333 C CA . ARG B 1 49 ? -15.781 21.859 -6.84 1 94.56 49 ARG B CA 1
ATOM 2334 C C . ARG B 1 49 ? -15.844 21.938 -5.32 1 94.56 49 ARG B C 1
ATOM 2336 O O . ARG B 1 49 ? -16.797 21.438 -4.703 1 94.56 49 ARG B O 1
ATOM 2343 N N . TRP B 1 50 ? -14.82 22.562 -4.742 1 97.19 50 TRP B N 1
ATOM 2344 C CA . TRP B 1 50 ? -14.68 22.594 -3.291 1 97.19 50 TRP B CA 1
ATOM 2345 C C . TRP B 1 50 ? -14.461 24.016 -2.793 1 97.19 50 TRP B C 1
ATOM 2347 O O . TRP B 1 50 ? -14 24.875 -3.545 1 97.19 50 TRP B O 1
ATOM 2357 N N . ARG B 1 51 ? -14.875 24.25 -1.564 1 97.75 51 ARG B N 1
ATOM 2358 C CA . ARG B 1 51 ? -14.281 25.359 -0.826 1 97.75 51 ARG B CA 1
ATOM 2359 C C . ARG B 1 51 ? -12.945 24.953 -0.215 1 97.75 51 ARG B C 1
ATOM 2361 O O . ARG B 1 51 ? -12.906 24.281 0.809 1 97.75 51 ARG B O 1
ATOM 2368 N N . VAL B 1 52 ? -11.953 25.359 -0.88 1 97.62 52 VAL B N 1
ATOM 2369 C CA . VAL B 1 52 ? -10.602 24.938 -0.498 1 97.62 52 VAL B CA 1
ATOM 2370 C C . VAL B 1 52 ? -10.039 25.891 0.547 1 97.62 52 VAL B C 1
ATOM 2372 O O . VAL B 1 52 ? -9.891 27.094 0.282 1 97.62 52 VAL B O 1
ATOM 2375 N N . ILE B 1 53 ? -9.781 25.375 1.732 1 97.94 53 ILE B N 1
ATOM 2376 C CA . ILE B 1 53 ? -9.219 26.141 2.85 1 97.94 53 ILE B CA 1
ATOM 2377 C C . ILE B 1 53 ? -7.812 25.641 3.152 1 97.94 53 ILE B C 1
ATOM 2379 O O . ILE B 1 53 ? -7.621 24.469 3.496 1 97.94 53 ILE B O 1
ATOM 2383 N N . VAL B 1 54 ? -6.82 26.469 3.066 1 97.94 54 VAL B N 1
ATOM 2384 C CA . VAL B 1 54 ? -5.414 26.109 3.195 1 97.94 54 VAL B CA 1
ATOM 2385 C C . VAL B 1 54 ? -4.746 26.969 4.254 1 97.94 54 VAL B C 1
ATOM 2387 O O . VAL B 1 54 ? -4.172 28.016 3.938 1 97.94 54 VAL B O 1
ATOM 2390 N N . PRO B 1 55 ? -4.676 26.578 5.426 1 97.94 55 PRO B N 1
ATOM 2391 C CA . PRO B 1 55 ? -4.062 27.375 6.488 1 97.94 55 PRO B CA 1
ATOM 2392 C C . PRO B 1 55 ? -2.541 27.234 6.527 1 97.94 55 PRO B C 1
ATOM 2394 O O . PRO B 1 55 ? -2.004 26.188 6.172 1 97.94 55 PRO B O 1
ATOM 2397 N N . ASP B 1 56 ? -1.896 28.297 6.926 1 98.06 56 ASP B N 1
ATOM 2398 C CA . ASP B 1 56 ? -0.56 28.188 7.504 1 98.06 56 ASP B CA 1
ATOM 2399 C C . ASP B 1 56 ? -0.629 27.766 8.969 1 98.06 56 ASP B C 1
ATOM 2401 O O . ASP B 1 56 ? -1.081 28.531 9.82 1 98.06 56 ASP B O 1
ATOM 2405 N N . LEU B 1 57 ? -0.174 26.609 9.234 1 97.81 57 LEU B N 1
ATOM 2406 C CA . LEU B 1 57 ? -0.235 26.109 10.602 1 97.81 57 LEU B CA 1
ATOM 2407 C C . LEU B 1 57 ? 0.676 26.906 11.516 1 97.81 57 LEU B C 1
ATOM 2409 O O . LEU B 1 57 ? 1.574 27.609 11.047 1 97.81 57 LEU B O 1
ATOM 2413 N N . ARG B 1 58 ? 0.411 26.859 12.734 1 96.94 58 ARG B N 1
ATOM 2414 C CA . ARG B 1 58 ? 1.149 27.625 13.727 1 96.94 58 ARG B CA 1
ATOM 2415 C C . ARG B 1 58 ? 2.65 27.562 13.469 1 96.94 58 ARG B C 1
ATOM 2417 O O . ARG B 1 58 ? 3.215 26.484 13.328 1 96.94 58 ARG B O 1
ATOM 2424 N N . GLY B 1 59 ? 3.223 28.719 13.359 1 95.69 59 GLY B N 1
ATOM 2425 C CA . GLY B 1 59 ? 4.664 28.828 13.188 1 95.69 59 GLY B CA 1
ATOM 2426 C C . GLY B 1 59 ? 5.102 28.75 11.734 1 95.69 59 GLY B C 1
ATOM 2427 O O . GLY B 1 59 ? 6.285 28.906 11.43 1 95.69 59 GLY B O 1
ATOM 2428 N N . HIS B 1 60 ? 4.211 28.625 10.828 1 97.19 60 HIS B N 1
ATOM 2429 C CA . HIS B 1 60 ? 4.535 28.438 9.422 1 97.19 60 HIS B CA 1
ATOM 2430 C C . HIS B 1 60 ? 3.9 29.531 8.562 1 97.19 60 HIS B C 1
ATOM 2432 O O . HIS B 1 60 ? 2.885 30.109 8.945 1 97.19 60 HIS B O 1
ATOM 2438 N N . GLY B 1 61 ? 4.57 29.75 7.441 1 96.12 61 GLY B N 1
ATOM 2439 C CA . GLY B 1 61 ? 4.02 30.703 6.492 1 96.12 61 GLY B CA 1
ATOM 2440 C C . GLY B 1 61 ? 3.822 32.094 7.078 1 96.12 61 GLY B C 1
ATOM 2441 O O . GLY B 1 61 ? 4.77 32.688 7.586 1 96.12 61 GLY B O 1
ATOM 2442 N N . GLY B 1 62 ? 2.594 32.5 7.094 1 95.56 62 GLY B N 1
ATOM 2443 C CA . GLY B 1 62 ? 2.275 33.812 7.633 1 95.56 62 GLY B CA 1
ATOM 2444 C C . GLY B 1 62 ? 1.705 33.75 9.039 1 95.56 62 GLY B C 1
ATOM 2445 O O . GLY B 1 62 ? 1.359 34.781 9.609 1 95.56 62 GLY B O 1
ATOM 2446 N N . THR B 1 63 ? 1.58 32.594 9.594 1 96.81 63 THR B N 1
ATOM 2447 C CA . THR B 1 63 ? 1.071 32.406 10.953 1 96.81 63 THR B CA 1
ATOM 2448 C C . THR B 1 63 ? 2.219 32.344 11.953 1 96.81 63 THR B C 1
ATOM 2450 O O . THR B 1 63 ? 3.066 31.438 11.875 1 96.81 63 THR B O 1
ATOM 2453 N N . ARG B 1 64 ? 2.227 33.156 12.922 1 92.31 64 ARG B N 1
ATOM 2454 C CA . ARG B 1 64 ? 3.309 33.219 13.898 1 92.31 64 ARG B CA 1
ATOM 2455 C C . ARG B 1 64 ? 3.094 32.188 15.008 1 92.31 64 ARG B C 1
ATOM 2457 O O . ARG B 1 64 ? 1.975 31.719 15.219 1 92.31 64 ARG B O 1
ATOM 2464 N N . ASN B 1 65 ? 4.113 31.797 15.555 1 90.38 65 ASN B N 1
ATOM 2465 C CA . ASN B 1 65 ? 4.066 31.016 16.797 1 90.38 65 ASN B CA 1
ATOM 2466 C C . ASN B 1 65 ? 4.695 31.781 17.953 1 90.38 65 ASN B C 1
ATOM 2468 O O . ASN B 1 65 ? 5.906 32 17.969 1 90.38 65 ASN B O 1
ATOM 2472 N N . ASP B 1 66 ? 3.9 32.031 18.984 1 86.19 66 ASP B N 1
ATOM 2473 C CA . ASP B 1 66 ? 4.418 32.781 20.141 1 86.19 66 ASP B CA 1
ATOM 2474 C C . ASP B 1 66 ? 4.387 31.938 21.406 1 86.19 66 ASP B C 1
ATOM 2476 O O . ASP B 1 66 ? 4.758 32.406 22.484 1 86.19 66 ASP B O 1
ATOM 2480 N N . VAL B 1 67 ? 3.912 30.797 21.266 1 86.06 67 VAL B N 1
ATOM 2481 C CA . VAL B 1 67 ? 3.809 29.906 22.406 1 86.06 67 VAL B CA 1
ATOM 2482 C C . VAL B 1 67 ? 4.535 28.594 22.094 1 86.06 67 VAL B C 1
ATOM 2484 O O . VAL B 1 67 ? 4.164 27.875 21.172 1 86.06 67 VAL B O 1
ATOM 2487 N N . TRP B 1 68 ? 5.527 28.25 22.859 1 87.94 68 TRP B N 1
ATOM 2488 C CA . TRP B 1 68 ? 6.332 27.047 22.703 1 87.94 68 TRP B CA 1
ATOM 2489 C C . TRP B 1 68 ? 6.094 26.078 23.859 1 87.94 68 TRP B C 1
ATOM 2491 O O . TRP B 1 68 ? 5.734 26.5 24.953 1 87.94 68 TRP B O 1
ATOM 2501 N N . PRO B 1 69 ? 6.219 24.812 23.625 1 91.12 69 PRO B N 1
ATOM 2502 C CA . PRO B 1 69 ? 6.637 24.156 22.391 1 91.12 69 PRO B CA 1
ATOM 2503 C C . PRO B 1 69 ? 5.5 24.031 21.375 1 91.12 69 PRO B C 1
ATOM 2505 O O . PRO B 1 69 ? 4.332 23.938 21.766 1 91.12 69 PRO B O 1
ATOM 2508 N N . LEU B 1 70 ? 5.859 24.094 20.109 1 94.81 70 LEU B N 1
ATOM 2509 C CA . LEU B 1 70 ? 4.93 23.766 19.047 1 94.81 70 LEU B CA 1
ATOM 2510 C C . LEU B 1 70 ? 4.582 22.281 19.062 1 94.81 70 LEU B C 1
ATOM 2512 O O . LEU B 1 70 ? 5.477 21.438 19.062 1 94.81 70 LEU B O 1
ATOM 2516 N N . THR B 1 71 ? 3.301 21.969 19.188 1 96.5 71 THR B N 1
ATOM 2517 C CA . THR B 1 71 ? 2.873 20.562 19.172 1 96.5 71 THR B CA 1
ATOM 2518 C C . THR B 1 71 ? 1.812 20.328 18.109 1 96.5 71 THR B C 1
ATOM 2520 O O . THR B 1 71 ? 1.14 21.281 17.672 1 96.5 71 THR B O 1
ATOM 2523 N N . HIS B 1 72 ? 1.651 19.125 17.688 1 98.12 72 HIS B N 1
ATOM 2524 C CA . HIS B 1 72 ? 0.598 18.766 16.75 1 98.12 72 HIS B CA 1
ATOM 2525 C C . HIS B 1 72 ? -0.784 18.984 17.359 1 98.12 72 HIS B C 1
ATOM 2527 O O . HIS B 1 72 ? -1.702 19.438 16.672 1 98.12 72 HIS B O 1
ATOM 2533 N N . ARG B 1 73 ? -0.906 18.688 18.578 1 97.94 73 ARG B N 1
ATOM 2534 C CA . ARG B 1 73 ? -2.174 18.844 19.297 1 97.94 73 ARG B CA 1
ATOM 2535 C C . ARG B 1 73 ? -2.631 20.297 19.281 1 97.94 73 ARG B C 1
ATOM 2537 O O . ARG B 1 73 ? -3.795 20.578 19 1 97.94 73 ARG B O 1
ATOM 2544 N N . ARG B 1 74 ? -1.731 21.203 19.609 1 96.88 74 ARG B N 1
ATOM 2545 C CA . ARG B 1 74 ? -2.057 22.625 19.609 1 96.88 74 ARG B CA 1
ATOM 2546 C C . ARG B 1 74 ? -2.461 23.109 18.219 1 96.88 74 ARG B C 1
ATOM 2548 O O . ARG B 1 74 ? -3.385 23.906 18.078 1 96.88 74 ARG B O 1
ATOM 2555 N N . CYS B 1 75 ? -1.736 22.594 17.25 1 98 75 CYS B N 1
ATOM 2556 C CA . CYS B 1 75 ? -2.088 22.953 15.883 1 98 75 CYS B CA 1
ATOM 2557 C C . CYS B 1 75 ? -3.492 22.469 15.539 1 98 75 CYS B C 1
ATOM 2559 O O . CYS B 1 75 ? -4.227 23.141 14.82 1 98 75 CYS B O 1
ATOM 2561 N N . ALA B 1 76 ? -3.877 21.297 16 1 98.62 76 ALA B N 1
ATOM 2562 C CA . ALA B 1 76 ? -5.219 20.766 15.781 1 98.62 76 ALA B CA 1
ATOM 2563 C C . ALA B 1 76 ? -6.273 21.641 16.453 1 98.62 76 ALA B C 1
ATOM 2565 O O . ALA B 1 76 ? -7.332 21.906 15.883 1 98.62 76 ALA B O 1
ATOM 2566 N N . GLU B 1 77 ? -5.973 22.062 17.672 1 98.12 77 GLU B N 1
ATOM 2567 C CA . GLU B 1 77 ? -6.875 22.969 18.375 1 98.12 77 GLU B CA 1
ATOM 2568 C C . GLU B 1 77 ? -7.051 24.266 17.609 1 98.12 77 GLU B C 1
ATOM 2570 O O . GLU B 1 77 ? -8.164 24.781 17.5 1 98.12 77 GLU B O 1
ATOM 2575 N N . ASP B 1 78 ? -5.93 24.797 17.109 1 98.19 78 ASP B N 1
ATOM 2576 C CA . ASP B 1 78 ? -5.98 26.016 16.297 1 98.19 78 ASP B CA 1
ATOM 2577 C C . ASP B 1 78 ? -6.844 25.812 15.055 1 98.19 78 ASP B C 1
ATOM 2579 O O . ASP B 1 78 ? -7.625 26.688 14.688 1 98.19 78 ASP B O 1
ATOM 2583 N N . LEU B 1 79 ? -6.645 24.688 14.438 1 98.44 79 LEU B N 1
ATOM 2584 C CA . LEU B 1 79 ? -7.371 24.344 13.219 1 98.44 79 LEU B CA 1
ATOM 2585 C C . LEU B 1 79 ? -8.875 24.328 13.461 1 98.44 79 LEU B C 1
ATOM 2587 O O . LEU B 1 79 ? -9.641 24.922 12.695 1 98.44 79 LEU B O 1
ATOM 2591 N N . LEU B 1 80 ? -9.312 23.625 14.5 1 98.56 80 LEU B N 1
ATOM 2592 C CA . LEU B 1 80 ? -10.727 23.516 14.836 1 98.56 80 LEU B CA 1
ATOM 2593 C C . LEU B 1 80 ? -11.305 24.891 15.188 1 98.56 80 LEU B C 1
ATOM 2595 O O . LEU B 1 80 ? -12.422 25.219 14.789 1 98.56 80 LEU B O 1
ATOM 2599 N N . ALA B 1 81 ? -10.5 25.688 15.875 1 98.44 81 ALA B N 1
ATOM 2600 C CA . ALA B 1 81 ? -10.93 27.047 16.203 1 98.44 81 ALA B CA 1
ATOM 2601 C C . ALA B 1 81 ? -11.086 27.891 14.953 1 98.44 81 ALA B C 1
ATOM 2603 O O . ALA B 1 81 ? -12 28.703 14.852 1 98.44 81 ALA B O 1
ATOM 2604 N N . LEU B 1 82 ? -10.164 27.75 14.016 1 98.44 82 LEU B N 1
ATOM 2605 C CA . LEU B 1 82 ? -10.281 28.453 12.742 1 98.44 82 LEU B CA 1
ATOM 2606 C C . LEU B 1 82 ? -11.594 28.109 12.047 1 98.44 82 LEU B C 1
ATOM 2608 O O . LEU B 1 82 ? -12.305 29 11.57 1 98.44 82 LEU B O 1
ATOM 2612 N N . LEU B 1 83 ? -11.859 26.828 11.93 1 98.56 83 LEU B N 1
ATOM 2613 C CA . LEU B 1 83 ? -13.062 26.359 11.25 1 98.56 83 LEU B CA 1
ATOM 2614 C C . LEU B 1 83 ? -14.312 26.938 11.914 1 98.56 83 LEU B C 1
ATOM 2616 O O . LEU B 1 83 ? -15.25 27.344 11.227 1 98.56 83 LEU B O 1
ATOM 2620 N N . ASP B 1 84 ? -14.336 26.984 13.266 1 98.25 84 ASP B N 1
ATOM 2621 C CA . ASP B 1 84 ? -15.438 27.609 13.984 1 98.25 84 ASP B CA 1
ATOM 2622 C C . ASP B 1 84 ? -15.562 29.094 13.602 1 98.25 84 ASP B C 1
ATOM 2624 O O . ASP B 1 84 ? -16.656 29.578 13.344 1 98.25 84 ASP B O 1
ATOM 2628 N N . ALA B 1 85 ? -14.477 29.734 13.555 1 98 85 ALA B N 1
ATOM 2629 C CA . ALA B 1 85 ? -14.445 31.172 13.297 1 98 85 ALA B CA 1
ATOM 2630 C C . ALA B 1 85 ? -14.984 31.5 11.906 1 98 85 ALA B C 1
ATOM 2632 O O . ALA B 1 85 ? -15.57 32.562 11.688 1 98 85 ALA B O 1
ATOM 2633 N N . ILE B 1 86 ? -14.828 30.578 10.977 1 96.88 86 ILE B N 1
ATOM 2634 C CA . ILE B 1 86 ? -15.203 30.891 9.609 1 96.88 86 ILE B CA 1
ATOM 2635 C C . ILE B 1 86 ? -16.469 30.141 9.227 1 96.88 86 ILE B C 1
ATOM 2637 O O . ILE B 1 86 ? -16.812 30.047 8.047 1 96.88 86 ILE B O 1
ATOM 2641 N N . GLY B 1 87 ? -17.062 29.453 10.164 1 97.38 87 GLY B N 1
ATOM 2642 C CA . GLY B 1 87 ? -18.391 28.891 10.008 1 97.38 87 GLY B CA 1
ATOM 2643 C C . GLY B 1 87 ? -18.391 27.562 9.297 1 97.38 87 GLY B C 1
ATOM 2644 O O . GLY B 1 87 ? -19.344 27.234 8.57 1 97.38 87 GLY B O 1
ATOM 2645 N N . VAL B 1 88 ? -17.375 26.812 9.461 1 98.06 88 VAL B N 1
ATOM 2646 C CA . VAL B 1 88 ? -17.312 25.484 8.844 1 98.06 88 VAL B CA 1
ATOM 2647 C C . VAL B 1 88 ? -17.609 24.406 9.883 1 98.06 88 VAL B C 1
ATOM 2649 O O . VAL B 1 88 ? -16.875 24.266 10.867 1 98.06 88 VAL B O 1
ATOM 2652 N N . GLY B 1 89 ? -18.641 23.672 9.703 1 97.88 89 GLY B N 1
ATOM 2653 C CA . GLY B 1 89 ? -19.031 22.594 10.586 1 97.88 89 GLY B CA 1
ATOM 2654 C C . GLY B 1 89 ? -18.312 21.281 10.281 1 97.88 89 GLY B C 1
ATOM 2655 O O . GLY B 1 89 ? -17.312 20.953 10.93 1 97.88 89 GLY B O 1
ATOM 2656 N N . THR B 1 90 ? -18.781 20.578 9.211 1 98.25 90 THR B N 1
ATOM 2657 C CA . THR B 1 90 ? -18.125 19.359 8.766 1 98.25 90 THR B CA 1
ATOM 2658 C C . THR B 1 90 ? -17.203 19.641 7.578 1 98.25 90 THR B C 1
ATOM 2660 O O . THR B 1 90 ? -17.391 20.625 6.863 1 98.25 90 THR B O 1
ATOM 2663 N N . PHE B 1 91 ? -16.219 18.844 7.441 1 98.62 91 PHE B N 1
ATOM 2664 C CA . PHE B 1 91 ? -15.234 19.125 6.398 1 98.62 91 PHE B CA 1
ATOM 2665 C C . PHE B 1 91 ? -14.508 17.844 5.98 1 98.62 91 PHE B C 1
ATOM 2667 O O . PHE B 1 91 ? -14.641 16.812 6.637 1 98.62 91 PHE B O 1
ATOM 2674 N N . ARG B 1 92 ? -13.891 17.891 4.867 1 98.69 92 ARG B N 1
ATOM 2675 C CA . ARG B 1 92 ? -12.914 16.906 4.387 1 98.69 92 ARG B CA 1
ATOM 2676 C C . ARG B 1 92 ? -11.508 17.5 4.422 1 98.69 92 ARG B C 1
ATOM 2678 O O . ARG B 1 92 ? -11.336 18.719 4.512 1 98.69 92 ARG B O 1
ATOM 2685 N N . ALA B 1 93 ? -10.508 16.594 4.316 1 98.81 93 ALA B N 1
ATOM 2686 C CA . ALA B 1 93 ? -9.172 17.141 4.469 1 98.81 93 ALA B CA 1
ATOM 2687 C C . ALA B 1 93 ? -8.125 16.25 3.791 1 98.81 93 ALA B C 1
ATOM 2689 O O . ALA B 1 93 ? -8.32 15.047 3.666 1 98.81 93 ALA B O 1
ATOM 2690 N N . ILE B 1 94 ? -7.09 16.859 3.387 1 98.62 94 ILE B N 1
ATOM 2691 C CA . ILE B 1 94 ? -5.824 16.203 3.062 1 98.62 94 ILE B CA 1
ATOM 2692 C C . ILE B 1 94 ? -4.715 16.766 3.953 1 98.62 94 ILE B C 1
ATOM 2694 O O . ILE B 1 94 ? -4.52 17.969 4.027 1 98.62 94 ILE B O 1
ATOM 2698 N N . GLY B 1 95 ? -4.059 15.945 4.652 1 98.62 95 GLY B N 1
ATOM 2699 C CA . GLY B 1 95 ? -2.926 16.328 5.473 1 98.62 95 GLY B CA 1
ATOM 2700 C C . GLY B 1 95 ? -1.651 15.594 5.125 1 98.62 95 GLY B C 1
ATOM 2701 O O . GLY B 1 95 ? -1.646 14.359 5.043 1 98.62 95 GLY B O 1
ATOM 2702 N N . LEU B 1 96 ? -0.589 16.312 4.996 1 98.06 96 LEU B N 1
ATOM 2703 C CA . LEU B 1 96 ? 0.714 15.742 4.68 1 98.06 96 LEU B CA 1
ATOM 2704 C C . LEU B 1 96 ? 1.628 15.766 5.902 1 98.06 96 LEU B C 1
ATOM 2706 O O . LEU B 1 96 ? 1.911 16.844 6.449 1 98.06 96 LEU B O 1
ATOM 2710 N N . SER B 1 97 ? 2.143 14.516 6.254 1 98 97 SER B N 1
ATOM 2711 C CA . SER B 1 97 ? 3.137 14.398 7.316 1 98 97 SER B CA 1
ATOM 2712 C C . SER B 1 97 ? 2.705 15.156 8.562 1 98 97 SER B C 1
ATOM 2714 O O . SER B 1 97 ? 1.687 14.828 9.18 1 98 97 SER B O 1
ATOM 2716 N N . PHE B 1 98 ? 3.285 16.266 8.914 1 97.94 98 PHE B N 1
ATOM 2717 C CA . PHE B 1 98 ? 2.908 17.141 10.023 1 97.94 98 PHE B CA 1
ATOM 2718 C C . PHE B 1 98 ? 1.415 17.453 9.984 1 97.94 98 PHE B C 1
ATOM 2720 O O . PHE B 1 98 ? 0.72 17.281 10.992 1 97.94 98 PHE B O 1
ATOM 2727 N N . GLY B 1 99 ? 0.94 17.812 8.805 1 98.5 99 GLY B N 1
ATOM 2728 C CA . GLY B 1 99 ? -0.472 18.094 8.625 1 98.5 99 GLY B CA 1
ATOM 2729 C C . GLY B 1 99 ? -1.364 16.891 8.82 1 98.5 99 GLY B C 1
ATOM 2730 O O . GLY B 1 99 ? -2.502 17.016 9.281 1 98.5 99 GLY B O 1
ATOM 2731 N N . GLY B 1 100 ? -0.896 15.742 8.383 1 98.75 100 GLY B N 1
ATOM 2732 C CA . GLY B 1 100 ? -1.617 14.508 8.648 1 98.75 100 GLY B CA 1
ATOM 2733 C C . GLY B 1 100 ? -1.728 14.195 10.133 1 98.75 100 GLY B C 1
ATOM 2734 O O . GLY B 1 100 ? -2.777 13.75 10.602 1 98.75 100 GLY B O 1
ATOM 2735 N N . ASN B 1 101 ? -0.681 14.438 10.883 1 98.75 101 ASN B N 1
ATOM 2736 C CA . ASN B 1 101 ? -0.688 14.227 12.32 1 98.75 101 ASN B CA 1
ATOM 2737 C C . ASN B 1 101 ? -1.635 15.195 13.023 1 98.75 101 ASN B C 1
ATOM 2739 O O . ASN B 1 101 ? -2.312 14.82 13.984 1 98.75 101 ASN B O 1
ATOM 2743 N N . VAL B 1 102 ? -1.655 16.391 12.547 1 98.81 102 VAL B N 1
ATOM 2744 C CA . VAL B 1 102 ? -2.6 17.375 13.055 1 98.81 102 VAL B CA 1
ATOM 2745 C C . VAL B 1 102 ? -4.031 16.891 12.836 1 98.81 102 VAL B C 1
ATOM 2747 O O . VAL B 1 102 ? -4.875 17 13.727 1 98.81 102 VAL B O 1
ATOM 2750 N N . MET B 1 103 ? -4.281 16.297 11.719 1 98.88 103 MET B N 1
ATOM 2751 C CA . MET B 1 103 ? -5.613 15.789 11.406 1 98.88 103 MET B CA 1
ATOM 2752 C C . MET B 1 103 ? -5.977 14.625 12.312 1 98.88 103 MET B C 1
ATOM 2754 O O . MET B 1 103 ? -7.141 14.453 12.68 1 98.88 103 MET B O 1
ATOM 2758 N N . LEU B 1 104 ? -4.996 13.781 12.648 1 98.88 104 LEU B N 1
ATOM 2759 C CA . LEU B 1 104 ? -5.277 12.703 13.594 1 98.88 104 LEU B CA 1
ATOM 2760 C C . LEU B 1 104 ? -5.789 13.266 14.914 1 98.88 104 LEU B C 1
ATOM 2762 O O . LEU B 1 104 ? -6.758 12.75 15.477 1 98.88 104 LEU B O 1
ATOM 2766 N N . HIS B 1 105 ? -5.152 14.297 15.391 1 98.88 105 HIS B N 1
ATOM 2767 C CA . HIS B 1 105 ? -5.641 14.953 16.594 1 98.88 105 HIS B CA 1
ATOM 2768 C C . HIS B 1 105 ? -7.039 15.516 16.391 1 98.88 105 HIS B C 1
ATOM 2770 O O . HIS B 1 105 ? -7.941 15.258 17.203 1 98.88 105 HIS B O 1
ATOM 2776 N N . ALA B 1 106 ? -7.246 16.281 15.32 1 98.81 106 ALA B N 1
ATOM 2777 C CA . ALA B 1 106 ? -8.539 16.906 15.078 1 98.81 106 ALA B CA 1
ATOM 2778 C C . ALA B 1 106 ? -9.648 15.859 14.992 1 98.81 106 ALA B C 1
ATOM 2780 O O . ALA B 1 106 ? -10.719 16.031 15.586 1 98.81 106 ALA B O 1
ATOM 2781 N N . ALA B 1 107 ? -9.383 14.75 14.312 1 98.81 107 ALA B N 1
ATOM 2782 C CA . ALA B 1 107 ? -10.375 13.711 14.07 1 98.81 107 ALA B CA 1
ATOM 2783 C C . ALA B 1 107 ? -10.656 12.914 15.344 1 98.81 107 ALA B C 1
ATOM 2785 O O . ALA B 1 107 ? -11.719 12.297 15.477 1 98.81 107 ALA B O 1
ATOM 2786 N N . THR B 1 108 ? -9.695 12.844 16.25 1 98.62 108 THR B N 1
ATOM 2787 C CA . THR B 1 108 ? -9.93 12.172 17.531 1 98.62 108 THR B CA 1
ATOM 2788 C C . THR B 1 108 ? -10.656 13.094 18.5 1 98.62 108 THR B C 1
ATOM 2790 O O . THR B 1 108 ? -11.477 12.648 19.297 1 98.62 108 THR B O 1
ATOM 2793 N N . MET B 1 109 ? -10.383 14.383 18.406 1 98.31 109 MET B N 1
ATOM 2794 C CA . MET B 1 109 ? -10.984 15.367 19.297 1 98.31 109 MET B CA 1
ATOM 2795 C C . MET B 1 109 ? -12.445 15.602 18.953 1 98.31 109 MET B C 1
ATOM 2797 O O . MET B 1 109 ? -13.297 15.719 19.844 1 98.31 109 MET B O 1
ATOM 2801 N N . GLN B 1 110 ? -12.688 15.68 17.672 1 98.56 110 GLN B N 1
ATOM 2802 C CA . GLN B 1 110 ? -14.039 15.938 17.188 1 98.56 110 GLN B CA 1
ATOM 2803 C C . GLN B 1 110 ? -14.367 15.039 15.992 1 98.56 110 GLN B C 1
ATOM 2805 O O . GLN B 1 110 ? -14.484 15.516 14.867 1 98.56 110 GLN B O 1
ATOM 2810 N N . PRO B 1 111 ? -14.625 13.82 16.266 1 98.56 111 PRO B N 1
ATOM 2811 C CA . PRO B 1 111 ? -14.797 12.828 15.203 1 98.56 111 PRO B CA 1
ATOM 2812 C C . PRO B 1 111 ? -15.953 13.164 14.266 1 98.56 111 PRO B C 1
ATOM 2814 O O . PRO B 1 111 ? -15.875 12.891 13.062 1 98.56 111 PRO B O 1
ATOM 2817 N N . GLU B 1 112 ? -16.938 13.812 14.719 1 98.12 112 GLU B N 1
ATOM 2818 C CA . GLU B 1 112 ? -18.141 14.039 13.93 1 98.12 112 GLU B CA 1
ATOM 2819 C C . GLU B 1 112 ? -17.938 15.156 12.914 1 98.12 112 GLU B C 1
ATOM 2821 O O . GLU B 1 112 ? -18.719 15.312 11.977 1 98.12 112 GLU B O 1
ATOM 2826 N N . ARG B 1 113 ? -16.891 15.914 13.023 1 98.31 113 ARG B N 1
ATOM 2827 C CA . ARG B 1 113 ? -16.672 17.062 12.156 1 98.31 113 ARG B CA 1
ATOM 2828 C C . ARG B 1 113 ? -15.922 16.656 10.891 1 98.31 113 ARG B C 1
ATOM 2830 O O . ARG B 1 113 ? -15.945 17.391 9.891 1 98.31 113 ARG B O 1
ATOM 2837 N N . VAL B 1 114 ? -15.242 15.57 10.961 1 98.75 114 VAL B N 1
ATOM 2838 C CA . VAL B 1 114 ? -14.445 15.156 9.812 1 98.75 114 VAL B CA 1
ATOM 2839 C C . VAL B 1 114 ? -15.203 14.094 9.016 1 98.75 114 VAL B C 1
ATOM 2841 O O . VAL B 1 114 ? -15.422 12.984 9.5 1 98.75 114 VAL B O 1
ATOM 2844 N N . GLU B 1 115 ? -15.547 14.43 7.816 1 98.5 115 GLU B N 1
ATOM 2845 C CA . GLU B 1 115 ? -16.312 13.508 6.98 1 98.5 115 GLU B CA 1
ATOM 2846 C C . GLU B 1 115 ? -15.391 12.461 6.344 1 98.5 115 GLU B C 1
ATOM 2848 O O . GLU B 1 115 ? -15.727 11.273 6.32 1 98.5 115 GLU B O 1
ATOM 2853 N N . ALA B 1 116 ? -14.359 12.938 5.781 1 98.81 116 ALA B N 1
ATOM 2854 C CA . ALA B 1 116 ? -13.352 12.109 5.129 1 98.81 116 ALA B CA 1
ATOM 2855 C C . ALA B 1 116 ? -11.984 12.781 5.156 1 98.81 116 ALA B C 1
ATOM 2857 O O . ALA B 1 116 ? -11.891 14.016 5.156 1 98.81 116 ALA B O 1
ATOM 2858 N N . MET B 1 117 ? -10.969 11.969 5.199 1 98.88 117 MET B N 1
ATOM 2859 C CA . MET B 1 117 ? -9.641 12.57 5.176 1 98.88 117 MET B CA 1
ATOM 2860 C C . MET B 1 117 ? -8.641 11.648 4.484 1 98.88 117 MET B C 1
ATOM 2862 O O . MET B 1 117 ? -8.805 10.422 4.488 1 98.88 117 MET B O 1
ATOM 2866 N N . VAL B 1 118 ? -7.734 12.234 3.836 1 98.81 118 VAL B N 1
ATOM 2867 C CA . VAL B 1 118 ? -6.535 11.602 3.303 1 98.81 118 VAL B CA 1
ATOM 2868 C C . VAL B 1 118 ? -5.312 12.039 4.105 1 98.81 118 VAL B C 1
ATOM 2870 O O . VAL B 1 118 ? -4.992 13.227 4.156 1 98.81 118 VAL B O 1
ATOM 2873 N N . ILE B 1 119 ? -4.68 11.133 4.758 1 98.75 119 ILE B N 1
ATOM 2874 C CA . ILE B 1 119 ? -3.467 11.477 5.496 1 98.75 119 ILE B CA 1
ATOM 2875 C C . ILE B 1 119 ? -2.258 10.82 4.836 1 98.75 119 ILE B C 1
ATOM 2877 O O . ILE B 1 119 ? -2.244 9.609 4.617 1 98.75 119 ILE B O 1
ATOM 2881 N N . VAL B 1 120 ? -1.283 11.656 4.523 1 98.25 120 VAL B N 1
ATOM 2882 C CA . VAL B 1 120 ? -0.086 11.234 3.799 1 98.25 120 VAL B CA 1
ATOM 2883 C C . VAL B 1 120 ? 1.12 11.266 4.734 1 98.25 120 VAL B C 1
ATOM 2885 O O . VAL B 1 120 ? 1.435 12.305 5.32 1 98.25 120 VAL B O 1
ATOM 2888 N N . SER B 1 121 ? 1.797 10.094 4.863 1 98.19 121 SER B N 1
ATOM 2889 C CA . SER B 1 121 ? 3.02 9.984 5.656 1 98.19 121 SER B CA 1
ATOM 2890 C C . SER B 1 121 ? 2.803 10.492 7.078 1 98.19 121 SER B C 1
ATOM 2892 O O . SER B 1 121 ? 3.605 11.273 7.598 1 98.19 121 SER B O 1
ATOM 2894 N N . ALA B 1 122 ? 1.661 10.156 7.668 1 98.19 122 ALA B N 1
ATOM 2895 C CA . ALA B 1 122 ? 1.35 10.453 9.062 1 98.19 122 ALA B CA 1
ATOM 2896 C C . ALA B 1 122 ? 1.659 9.25 9.961 1 98.19 122 ALA B C 1
ATOM 2898 O O . ALA B 1 122 ? 1.909 8.148 9.469 1 98.19 122 ALA B O 1
ATOM 2899 N N . THR B 1 123 ? 1.641 9.453 11.273 1 98.44 123 THR B N 1
ATOM 2900 C CA . THR B 1 123 ? 2.01 8.406 12.219 1 98.44 123 THR B CA 1
ATOM 2901 C C . THR B 1 123 ? 1.224 8.547 13.523 1 98.44 123 THR B C 1
ATOM 2903 O O . THR B 1 123 ? 0.925 9.656 13.953 1 98.44 123 THR B O 1
ATOM 2906 N N . PRO B 1 124 ? 0.884 7.43 14.156 1 98.25 124 PRO B N 1
ATOM 2907 C CA . PRO B 1 124 ? 0.19 7.508 15.438 1 98.25 124 PRO B CA 1
ATOM 2908 C C . PRO B 1 124 ? 1.13 7.824 16.594 1 98.25 124 PRO B C 1
ATOM 2910 O O . PRO B 1 124 ? 0.674 8.18 17.688 1 98.25 124 PRO B O 1
ATOM 2913 N N . ARG B 1 125 ? 2.436 7.613 16.375 1 97.88 125 ARG B N 1
ATOM 2914 C CA . ARG B 1 125 ? 3.508 7.922 17.312 1 97.88 125 ARG B CA 1
ATOM 2915 C C . ARG B 1 125 ? 4.848 8.039 16.594 1 97.88 125 ARG B C 1
ATOM 2917 O O . ARG B 1 125 ? 5.07 7.383 15.57 1 97.88 125 ARG B O 1
ATOM 2924 N N . PHE B 1 126 ? 5.707 8.844 17.125 1 97.44 126 PHE B N 1
ATOM 2925 C CA . PHE B 1 126 ? 7.047 8.852 16.547 1 97.44 126 PHE B CA 1
ATOM 2926 C C . PHE B 1 126 ? 7.785 7.559 16.875 1 97.44 126 PHE B C 1
ATOM 2928 O O . PHE B 1 126 ? 8.031 7.25 18.047 1 97.44 126 PHE B O 1
ATOM 2935 N N . PRO B 1 127 ? 8.109 6.832 15.859 1 97.19 127 PRO B N 1
ATOM 2936 C CA . PRO B 1 127 ? 8.891 5.621 16.125 1 97.19 127 PRO B CA 1
ATOM 2937 C C . PRO B 1 127 ? 10.344 5.922 16.484 1 97.19 127 PRO B C 1
ATOM 2939 O O . PRO B 1 127 ? 10.836 7.023 16.234 1 97.19 127 PRO B O 1
ATOM 2942 N N . ASP B 1 128 ? 11.031 4.895 17 1 96.44 128 ASP B N 1
ATOM 2943 C CA . ASP B 1 128 ? 12.422 5.055 17.422 1 96.44 128 ASP B CA 1
ATOM 2944 C C . ASP B 1 128 ? 13.312 5.449 16.25 1 96.44 128 ASP B C 1
ATOM 2946 O O . ASP B 1 128 ? 14.258 6.227 16.422 1 96.44 128 ASP B O 1
ATOM 2950 N N . GLN B 1 129 ? 13.031 4.977 15.141 1 95.56 129 GLN B N 1
ATOM 2951 C CA . GLN B 1 129 ? 13.883 5.227 13.984 1 95.56 129 GLN B CA 1
ATOM 2952 C C . GLN B 1 129 ? 13.781 6.68 13.531 1 95.56 129 GLN B C 1
ATOM 2954 O O . GLN B 1 129 ? 14.727 7.227 12.961 1 95.56 129 GLN B O 1
ATOM 2959 N N . ALA B 1 130 ? 12.664 7.305 13.781 1 97.56 130 ALA B N 1
ATOM 2960 C CA . ALA B 1 130 ? 12.453 8.672 13.32 1 97.56 130 ALA B CA 1
ATOM 2961 C C . ALA B 1 130 ? 13.203 9.672 14.195 1 97.56 130 ALA B C 1
ATOM 2963 O O . ALA B 1 130 ? 13.609 10.734 13.719 1 97.56 130 ALA B O 1
ATOM 2964 N N . ARG B 1 131 ? 13.414 9.383 15.43 1 97.5 131 ARG B N 1
ATOM 2965 C CA . ARG B 1 131 ? 13.852 10.344 16.438 1 97.5 131 ARG B CA 1
ATOM 2966 C C . ARG B 1 131 ? 15.266 10.836 16.141 1 97.5 131 ARG B C 1
ATOM 2968 O O . ARG B 1 131 ? 15.523 12.039 16.125 1 97.5 131 ARG B O 1
ATOM 2975 N N . PRO B 1 132 ? 16.219 9.898 15.797 1 97.5 132 PRO B N 1
ATOM 2976 C CA . PRO B 1 132 ? 17.547 10.414 15.43 1 97.5 132 PRO B CA 1
ATOM 2977 C C . PRO B 1 132 ? 17.516 11.266 14.164 1 97.5 132 PRO B C 1
ATOM 2979 O O . PRO B 1 132 ? 18.297 12.219 14.031 1 97.5 132 PRO B O 1
ATOM 2982 N N . ILE B 1 133 ? 16.688 10.883 13.25 1 97.19 133 ILE B N 1
ATOM 2983 C CA . ILE B 1 133 ? 16.562 11.641 12.008 1 97.19 133 ILE B CA 1
ATOM 2984 C C . ILE B 1 133 ? 16.047 13.039 12.305 1 97.19 133 ILE B C 1
ATOM 2986 O O . ILE B 1 133 ? 16.562 14.031 11.781 1 97.19 133 ILE B O 1
ATOM 2990 N N . LEU B 1 134 ? 15.047 13.172 13.188 1 96.69 134 LEU B N 1
ATOM 2991 C CA . LEU B 1 134 ? 14.477 14.453 13.586 1 96.69 134 LEU B CA 1
ATOM 2992 C C . LEU B 1 134 ? 15.516 15.305 14.312 1 96.69 134 LEU B C 1
ATOM 2994 O O . LEU B 1 134 ? 15.625 16.5 14.07 1 96.69 134 LEU B O 1
ATOM 2998 N N . ARG B 1 135 ? 16.281 14.695 15.18 1 96.69 135 ARG B N 1
ATOM 2999 C CA . ARG B 1 135 ? 17.344 15.406 15.875 1 96.69 135 ARG B CA 1
ATOM 3000 C C . ARG B 1 135 ? 18.375 15.953 14.891 1 96.69 135 ARG B C 1
ATOM 3002 O O . ARG B 1 135 ? 18.812 17.094 15.016 1 96.69 135 ARG B O 1
ATOM 3009 N N . ALA B 1 136 ? 18.734 15.078 13.938 1 96.12 136 ALA B N 1
ATOM 3010 C CA . ALA B 1 136 ? 19.719 15.477 12.938 1 96.12 136 ALA B CA 1
ATOM 3011 C C . ALA B 1 136 ? 19.203 16.625 12.078 1 96.12 136 ALA B C 1
ATOM 3013 O O . ALA B 1 136 ? 19.953 17.531 11.727 1 96.12 136 ALA B O 1
ATOM 3014 N N . PHE B 1 137 ? 17.953 16.547 11.766 1 93.94 137 PHE B N 1
ATOM 3015 C CA . PHE B 1 137 ? 17.344 17.594 10.984 1 93.94 137 PHE B CA 1
ATOM 3016 C C . PHE B 1 137 ? 17.422 18.938 11.711 1 93.94 137 PHE B C 1
ATOM 3018 O O . PHE B 1 137 ? 17.703 19.969 11.102 1 93.94 137 PHE B O 1
ATOM 3025 N N . ALA B 1 138 ? 17.219 18.938 12.969 1 93.81 138 ALA B N 1
ATOM 3026 C CA . ALA B 1 138 ? 17.172 20.156 13.789 1 93.81 138 ALA B CA 1
ATOM 3027 C C . ALA B 1 138 ? 18.531 20.812 13.898 1 93.81 138 ALA B C 1
ATOM 3029 O O . ALA B 1 138 ? 18.641 22.031 14.055 1 93.81 138 ALA B O 1
ATOM 3030 N N . THR B 1 139 ? 19.578 20.016 13.766 1 93.12 139 THR B N 1
ATOM 3031 C CA . THR B 1 139 ? 20.906 20.531 14.078 1 93.12 139 THR B CA 1
ATOM 3032 C C . THR B 1 139 ? 21.75 20.656 12.805 1 93.12 139 THR B C 1
ATOM 3034 O O . THR B 1 139 ? 22.828 21.25 12.836 1 93.12 139 THR B O 1
ATOM 3037 N N . ALA B 1 140 ? 21.219 20.125 11.766 1 91.81 140 ALA B N 1
ATOM 3038 C CA . ALA B 1 140 ? 21.984 20.141 10.523 1 91.81 140 ALA B CA 1
ATOM 3039 C C . ALA B 1 140 ? 22.203 21.578 10.031 1 91.81 140 ALA B C 1
ATOM 3041 O O . ALA B 1 140 ? 21.281 22.406 10.102 1 91.81 140 ALA B O 1
ATOM 3042 N N . PRO B 1 141 ? 23.359 21.828 9.531 1 93.12 141 PRO B N 1
ATOM 3043 C CA . PRO B 1 141 ? 23.547 23.141 8.898 1 93.12 141 PRO B CA 1
ATOM 3044 C C . PRO B 1 141 ? 22.688 23.297 7.641 1 93.12 141 PRO B C 1
ATOM 3046 O O . PRO B 1 141 ? 22.375 22.312 6.969 1 93.12 141 PRO B O 1
ATOM 3049 N N . ARG B 1 142 ? 22.297 24.547 7.438 1 93.5 142 ARG B N 1
ATOM 3050 C CA . ARG B 1 142 ? 21.484 24.859 6.262 1 93.5 142 ARG B CA 1
ATOM 3051 C C . ARG B 1 142 ? 22.281 25.656 5.234 1 93.5 142 ARG B C 1
ATOM 3053 O O . ARG B 1 142 ? 23.078 26.516 5.602 1 93.5 142 ARG B O 1
ATOM 3060 N N . SER B 1 143 ? 22.047 25.25 4.035 1 95.62 143 SER B N 1
ATOM 3061 C CA . SER B 1 143 ? 22.688 25.984 2.949 1 95.62 143 SER B CA 1
ATOM 3062 C C . SER B 1 143 ? 22.031 27.359 2.75 1 95.62 143 SER B C 1
ATOM 3064 O O . SER B 1 143 ? 20.938 27.594 3.252 1 95.62 143 SER B O 1
ATOM 3066 N N . GLU B 1 144 ? 22.734 28.203 2.033 1 95.12 144 GLU B N 1
ATOM 3067 C CA . GLU B 1 144 ? 22.156 29.5 1.704 1 95.12 144 GLU B CA 1
ATOM 3068 C C . GLU B 1 144 ? 20.891 29.359 0.884 1 95.12 144 GLU B C 1
ATOM 3070 O O . GLU B 1 144 ? 19.953 30.141 1.036 1 95.12 144 GLU B O 1
ATOM 3075 N N . GLU B 1 145 ? 20.875 28.422 0.075 1 95.75 145 GLU B N 1
ATOM 3076 C CA . GLU B 1 145 ? 19.703 28.156 -0.741 1 95.75 145 GLU B CA 1
ATOM 3077 C C . GLU B 1 145 ? 18.516 27.734 0.122 1 95.75 145 GLU B C 1
ATOM 3079 O O . GLU B 1 145 ? 17.391 28.156 -0.106 1 95.75 145 GLU B O 1
ATOM 3084 N N . GLU B 1 146 ? 18.781 26.891 1.046 1 93.88 146 GLU B N 1
ATOM 3085 C CA . GLU B 1 146 ? 17.734 26.469 1.954 1 93.88 146 GLU B CA 1
ATOM 3086 C C . GLU B 1 146 ? 17.172 27.641 2.744 1 93.88 146 GLU B C 1
ATOM 3088 O O . GLU B 1 146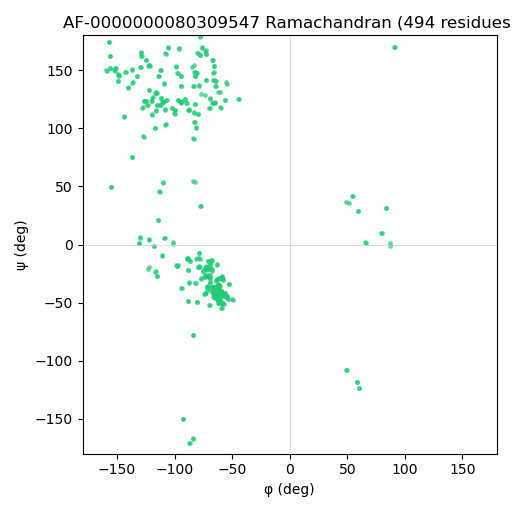 ? 15.953 27.766 2.926 1 93.88 146 GLU B O 1
ATOM 3093 N N . TRP B 1 147 ? 18.047 28.516 3.195 1 93.75 147 TRP B N 1
ATOM 3094 C CA . TRP B 1 147 ? 17.609 29.703 3.926 1 93.75 147 TRP B CA 1
ATOM 3095 C C . TRP B 1 147 ? 16.766 30.609 3.041 1 93.75 147 TRP B C 1
ATOM 3097 O O . TRP B 1 147 ? 15.727 31.125 3.479 1 93.75 147 TRP B O 1
ATOM 3107 N N . ARG B 1 148 ? 17.234 30.734 1.835 1 95.06 148 ARG B N 1
ATOM 3108 C CA . ARG B 1 148 ? 16.484 31.562 0.893 1 95.06 148 ARG B CA 1
ATOM 3109 C C . ARG B 1 148 ? 15.078 31.016 0.684 1 95.06 148 ARG B C 1
ATOM 3111 O O . ARG B 1 148 ? 14.102 31.781 0.715 1 95.06 148 ARG B O 1
ATOM 3118 N N . VAL B 1 149 ? 14.945 29.766 0.525 1 93.56 149 VAL B N 1
ATOM 3119 C CA . VAL B 1 149 ? 13.648 29.109 0.307 1 93.56 149 VAL B CA 1
ATOM 3120 C C . VAL B 1 149 ? 12.766 29.312 1.534 1 93.56 149 VAL B C 1
ATOM 3122 O O . VAL B 1 149 ? 11.578 29.609 1.407 1 93.56 149 VAL B O 1
ATOM 3125 N N . MET B 1 150 ? 13.312 29.156 2.709 1 94.5 150 MET B N 1
ATOM 3126 C CA . MET B 1 150 ? 12.547 29.297 3.943 1 94.5 150 MET B CA 1
ATOM 3127 C C . MET B 1 150 ? 12.086 30.75 4.125 1 94.5 150 MET B C 1
ATOM 3129 O O . MET B 1 150 ? 10.977 30.984 4.594 1 94.5 150 MET B O 1
ATOM 3133 N N . ARG B 1 151 ? 12.914 31.625 3.732 1 94.88 151 ARG B N 1
ATOM 3134 C CA . ARG B 1 151 ? 12.562 33.031 3.85 1 94.88 151 ARG B CA 1
ATOM 3135 C C . ARG B 1 151 ? 11.445 33.406 2.885 1 94.88 151 ARG B C 1
ATOM 3137 O O . ARG B 1 151 ? 10.633 34.281 3.18 1 94.88 151 ARG B O 1
ATOM 3144 N N . GLU B 1 152 ? 11.477 32.75 1.778 1 93.06 152 GLU B N 1
ATOM 3145 C CA . GLU B 1 152 ? 10.414 32.969 0.797 1 93.06 152 GLU B CA 1
ATOM 3146 C C . GLU B 1 152 ? 9.094 32.344 1.25 1 93.06 152 GLU B C 1
ATOM 3148 O O . GLU B 1 152 ? 8.023 32.875 0.942 1 93.06 152 GLU B O 1
ATOM 3153 N N . ARG B 1 153 ? 9.172 31.312 2.033 1 93.06 153 ARG B N 1
ATOM 3154 C CA . ARG B 1 153 ? 8.016 30.516 2.436 1 93.06 153 ARG B CA 1
ATOM 3155 C C . ARG B 1 153 ? 7.363 31.109 3.689 1 93.06 153 ARG B C 1
ATOM 3157 O O . ARG B 1 153 ? 6.152 30.984 3.875 1 93.06 153 ARG B O 1
ATOM 3164 N N . HIS B 1 154 ? 8.188 31.656 4.492 1 95 154 HIS B N 1
ATOM 3165 C CA . HIS B 1 154 ? 7.719 32.062 5.809 1 95 154 HIS B CA 1
ATOM 3166 C C . HIS B 1 154 ? 7.867 33.594 5.996 1 95 154 HIS B C 1
ATOM 3168 O O . HIS B 1 154 ? 8.953 34.125 5.809 1 95 154 HIS B O 1
ATOM 3174 N N . GLU B 1 155 ? 6.73 34.125 6.367 1 92.06 155 GLU B N 1
ATOM 3175 C CA . GLU B 1 155 ? 6.734 35.562 6.633 1 92.06 155 GLU B CA 1
ATOM 3176 C C . GLU B 1 155 ? 7.215 35.844 8.055 1 92.06 155 GLU B C 1
ATOM 3178 O O . GLU B 1 155 ? 6.473 36.406 8.859 1 92.06 155 GLU B O 1
ATOM 3183 N N . HIS B 1 156 ? 8.312 35.406 8.461 1 89.69 156 HIS B N 1
ATOM 3184 C CA . HIS B 1 156 ? 8.898 35.562 9.789 1 89.69 156 HIS B CA 1
ATOM 3185 C C . HIS B 1 156 ? 10.32 36.094 9.711 1 89.69 156 HIS B C 1
ATOM 3187 O O . HIS B 1 156 ? 10.938 36.062 8.648 1 89.69 156 HIS B O 1
ATOM 3193 N N . ASP B 1 157 ? 10.781 36.594 10.805 1 91.88 157 ASP B N 1
ATOM 3194 C CA . ASP B 1 157 ? 12.195 36.969 10.852 1 91.88 157 ASP B CA 1
ATOM 3195 C C . ASP B 1 157 ? 13.078 35.719 10.992 1 91.88 157 ASP B C 1
ATOM 3197 O O . ASP B 1 157 ? 12.586 34.625 11.25 1 91.88 157 ASP B O 1
ATOM 3201 N N . ASP B 1 158 ? 14.367 35.844 10.844 1 94 158 ASP B N 1
ATOM 3202 C CA . ASP B 1 158 ? 15.312 34.75 10.812 1 94 158 ASP B CA 1
ATOM 3203 C C . ASP B 1 158 ? 15.305 33.969 12.133 1 94 158 ASP B C 1
ATOM 3205 O O . ASP B 1 158 ? 15.477 32.75 12.141 1 94 158 ASP B O 1
ATOM 3209 N N . ASP B 1 159 ? 15.188 34.719 13.211 1 93.56 159 ASP B N 1
ATOM 3210 C CA . ASP B 1 159 ? 15.18 34.062 14.516 1 93.56 159 ASP B CA 1
ATOM 3211 C C . ASP B 1 159 ? 14.016 33.094 14.625 1 93.56 159 ASP B C 1
ATOM 3213 O O . ASP B 1 159 ? 14.18 31.969 15.148 1 93.56 159 ASP B O 1
ATOM 3217 N N . ARG B 1 160 ? 12.891 33.406 14.141 1 93.12 160 ARG B N 1
ATOM 3218 C CA . ARG B 1 160 ? 11.719 32.531 14.18 1 93.12 160 ARG B CA 1
ATOM 3219 C C . ARG B 1 160 ? 11.867 31.359 13.227 1 93.12 160 ARG B C 1
ATOM 3221 O O . ARG B 1 160 ? 11.43 30.25 13.531 1 93.12 160 ARG B O 1
ATOM 3228 N N . ILE B 1 161 ? 12.438 31.641 12.102 1 94.31 161 ILE B N 1
ATOM 3229 C CA . ILE B 1 161 ? 12.68 30.562 11.148 1 94.31 161 ILE B CA 1
ATOM 3230 C C . ILE B 1 161 ? 13.648 29.547 11.75 1 94.31 161 ILE B C 1
ATOM 3232 O O . ILE B 1 161 ? 13.445 28.328 11.633 1 94.31 161 ILE B O 1
ATOM 3236 N N . ARG B 1 162 ? 14.688 29.984 12.445 1 93.69 162 ARG B N 1
ATOM 3237 C CA . ARG B 1 162 ? 15.641 29.109 13.109 1 93.69 162 ARG B CA 1
ATOM 3238 C C . ARG B 1 162 ? 14.953 28.281 14.195 1 93.69 162 ARG B C 1
ATOM 3240 O O . ARG B 1 162 ? 15.25 27.094 14.359 1 93.69 162 ARG B O 1
ATOM 3247 N N . ALA B 1 163 ? 14.094 29.016 14.945 1 93.56 163 ALA B N 1
ATOM 3248 C CA . ALA B 1 163 ? 13.344 28.297 15.977 1 93.56 163 ALA B CA 1
ATOM 3249 C C . ALA B 1 163 ? 12.492 27.188 15.367 1 93.56 163 ALA B C 1
ATOM 3251 O O . ALA B 1 163 ? 12.383 26.109 15.938 1 93.56 163 ALA B O 1
ATOM 3252 N N . LEU B 1 164 ? 11.852 27.453 14.258 1 94.69 164 LEU B N 1
ATOM 3253 C CA . LEU B 1 164 ? 11.062 26.453 13.547 1 94.69 164 LEU B CA 1
ATOM 3254 C C . LEU B 1 164 ? 11.922 25.266 13.148 1 94.69 164 LEU B C 1
ATOM 3256 O O . LEU B 1 164 ? 11.523 24.109 13.344 1 94.69 164 LEU B O 1
ATOM 3260 N N . TRP B 1 165 ? 13.109 25.5 12.688 1 93.88 165 TRP B N 1
ATOM 3261 C CA . TRP B 1 165 ? 14.023 24.453 12.234 1 93.88 165 TRP B CA 1
ATOM 3262 C C . TRP B 1 165 ? 14.484 23.594 13.406 1 93.88 165 TRP B C 1
ATOM 3264 O O . TRP B 1 165 ? 14.906 22.453 13.219 1 93.88 165 TRP B O 1
ATOM 3274 N N . ARG B 1 166 ? 14.414 24.125 14.609 1 94.25 166 ARG B N 1
ATOM 3275 C CA . ARG B 1 166 ? 14.875 23.391 15.781 1 94.25 166 ARG B CA 1
ATOM 3276 C C . ARG B 1 166 ? 13.758 22.531 16.375 1 94.25 166 ARG B C 1
ATOM 3278 O O . ARG B 1 166 ? 14.008 21.641 17.188 1 94.25 166 ARG B O 1
ATOM 3285 N N . THR B 1 167 ? 12.602 22.797 15.914 1 95.25 167 THR B N 1
ATOM 3286 C CA . THR B 1 167 ? 11.406 22.188 16.5 1 95.25 167 THR B CA 1
ATOM 3287 C C . THR B 1 167 ? 11.453 20.672 16.375 1 95.25 167 THR B C 1
ATOM 3289 O O . THR B 1 167 ? 10.984 19.969 17.266 1 95.25 167 THR B O 1
ATOM 3292 N N . PRO B 1 168 ? 11.992 20.078 15.336 1 95.12 168 PRO B N 1
ATOM 3293 C CA . PRO B 1 168 ? 12.023 18.609 15.234 1 95.12 168 PRO B CA 1
ATOM 3294 C C . PRO B 1 168 ? 12.758 17.953 16.406 1 95.12 168 PRO B C 1
ATOM 3296 O O . PRO B 1 168 ? 12.477 16.812 16.75 1 95.12 168 PRO B O 1
ATOM 3299 N N . ALA B 1 169 ? 13.695 18.672 16.984 1 95.06 169 ALA B N 1
ATOM 3300 C CA . ALA B 1 169 ? 14.352 18.156 18.172 1 95.06 169 ALA B CA 1
ATOM 3301 C C . ALA B 1 169 ? 13.352 17.922 19.297 1 95.06 169 ALA B C 1
ATOM 3303 O O . ALA B 1 169 ? 13.453 16.938 20.047 1 95.06 169 ALA B O 1
ATOM 3304 N N . ASP B 1 170 ? 12.438 18.891 19.391 1 95.06 170 ASP B N 1
ATOM 3305 C CA . ASP B 1 170 ? 11.375 18.734 20.391 1 95.06 170 ASP B CA 1
ATOM 3306 C C . ASP B 1 170 ? 10.484 17.531 20.047 1 95.06 170 ASP B C 1
ATOM 3308 O O . ASP B 1 170 ? 10.094 16.781 20.938 1 95.06 170 ASP B O 1
ATOM 3312 N N . PHE B 1 171 ? 10.117 17.391 18.797 1 95.5 171 PHE B N 1
ATOM 3313 C CA . PHE B 1 171 ? 9.336 16.234 18.359 1 95.5 171 PHE B CA 1
ATOM 3314 C C . PHE B 1 171 ? 10.047 14.93 18.719 1 95.5 171 PHE B C 1
ATOM 3316 O O . PHE B 1 171 ? 9.414 13.992 19.219 1 95.5 171 PHE B O 1
ATOM 3323 N N . ALA B 1 172 ? 11.352 14.891 18.484 1 95.5 172 ALA B N 1
ATOM 3324 C CA . ALA B 1 172 ? 12.164 13.695 18.734 1 95.5 172 ALA B CA 1
ATOM 3325 C C . ALA B 1 172 ? 12.102 13.273 20.188 1 95.5 172 ALA B C 1
ATOM 3327 O O . ALA B 1 172 ? 12.164 12.086 20.5 1 95.5 172 ALA B O 1
ATOM 3328 N N . GLU B 1 173 ? 11.898 14.211 21.016 1 95.06 173 GLU B N 1
ATOM 3329 C CA . GLU B 1 173 ? 11.969 13.93 22.453 1 95.06 173 GLU B CA 1
ATOM 3330 C C . GLU B 1 173 ? 10.578 13.711 23.031 1 95.06 173 GLU B C 1
ATOM 3332 O O . GLU B 1 173 ? 10.445 13.18 24.141 1 95.06 173 GLU B O 1
ATOM 3337 N N . SER B 1 174 ? 9.672 14.164 22.312 1 93.88 174 SER B N 1
ATOM 3338 C CA . SER B 1 174 ? 8.305 14.117 22.844 1 93.88 174 SER B CA 1
ATOM 3339 C C . SER B 1 174 ? 7.715 12.719 22.703 1 93.88 174 SER B C 1
ATOM 3341 O O . SER B 1 174 ? 7.816 12.102 21.641 1 93.88 174 SER B O 1
ATOM 3343 N N . HIS B 1 175 ? 7.008 12.234 23.781 1 94.69 175 HIS B N 1
ATOM 3344 C CA . HIS B 1 175 ? 6.328 10.945 23.75 1 94.69 175 HIS B CA 1
ATOM 3345 C C . HIS B 1 175 ? 4.84 11.102 24.047 1 94.69 175 HIS B C 1
ATOM 3347 O O . HIS B 1 175 ? 4.098 10.117 24.047 1 94.69 175 HIS B O 1
ATOM 3353 N N . ASP B 1 176 ? 4.418 12.406 24.188 1 94.75 176 ASP B N 1
ATOM 3354 C CA . ASP B 1 176 ? 3.045 12.633 24.625 1 94.75 176 ASP B CA 1
ATOM 3355 C C . ASP B 1 176 ? 2.24 13.359 23.547 1 94.75 176 ASP B C 1
ATOM 3357 O O . ASP B 1 176 ? 1.01 13.297 23.531 1 94.75 176 ASP B O 1
ATOM 3361 N N . ASP B 1 177 ? 2.91 14.039 22.719 1 96.56 177 ASP B N 1
ATOM 3362 C CA . ASP B 1 177 ? 2.199 14.789 21.688 1 96.56 177 ASP B CA 1
ATOM 3363 C C . ASP B 1 177 ? 1.547 13.852 20.672 1 96.56 177 ASP B C 1
ATOM 3365 O O . ASP B 1 177 ? 0.357 13.977 20.375 1 96.56 177 ASP B O 1
ATOM 3369 N N . LEU B 1 178 ? 2.311 12.953 20.141 1 96.75 178 LEU B N 1
ATOM 3370 C CA . LEU B 1 178 ? 1.794 11.867 19.328 1 96.75 178 LEU B CA 1
ATOM 3371 C C . LEU B 1 178 ? 1.878 10.531 20.062 1 96.75 178 LEU B C 1
ATOM 3373 O O . LEU B 1 178 ? 2.961 9.961 20.203 1 96.75 178 LEU B O 1
ATOM 3377 N N . CYS B 1 179 ? 0.832 10.055 20.562 1 97.38 179 CYS B N 1
ATOM 3378 C CA . CYS B 1 179 ? 0.766 8.812 21.328 1 97.38 179 CYS B CA 1
ATOM 3379 C C . CYS B 1 179 ? -0.632 8.211 21.266 1 97.38 179 CYS B C 1
ATOM 3381 O O . CYS B 1 179 ? -1.23 7.906 22.297 1 97.38 179 CYS B O 1
ATOM 3383 N N . PHE B 1 180 ? -1.097 8.117 20.109 1 98.5 180 PHE B N 1
ATOM 3384 C CA . PHE B 1 180 ? -2.457 7.617 19.938 1 98.5 180 PHE B CA 1
ATOM 3385 C C . PHE B 1 180 ? -2.539 6.137 20.281 1 98.5 180 PHE B C 1
ATOM 3387 O O . PHE B 1 180 ? -1.806 5.32 19.719 1 98.5 180 PHE B O 1
ATOM 3394 N N . THR B 1 181 ? -3.416 5.797 21.156 1 97.88 181 THR B N 1
ATOM 3395 C CA . THR B 1 181 ? -3.74 4.398 21.422 1 97.88 181 THR B CA 1
ATOM 3396 C C . THR B 1 181 ? -4.703 3.857 20.359 1 97.88 181 THR B C 1
ATOM 3398 O O . THR B 1 181 ? -5.312 4.629 19.625 1 97.88 181 THR B O 1
ATOM 3401 N N . ARG B 1 182 ? -4.793 2.592 20.328 1 97.94 182 ARG B N 1
ATOM 3402 C CA . ARG B 1 182 ? -5.773 1.968 19.453 1 97.94 182 ARG B CA 1
ATOM 3403 C C . ARG B 1 182 ? -7.18 2.479 19.75 1 97.94 182 ARG B C 1
ATOM 3405 O O . ARG B 1 182 ? -7.969 2.723 18.844 1 97.94 182 ARG B O 1
ATOM 3412 N N . GLU B 1 183 ? -7.512 2.617 20.984 1 98.25 183 GLU B N 1
ATOM 3413 C CA . GLU B 1 183 ? -8.82 3.096 21.422 1 98.25 183 GLU B CA 1
ATOM 3414 C C . GLU B 1 183 ? -9.07 4.523 20.938 1 98.25 183 GLU B C 1
ATOM 3416 O O . GLU B 1 183 ? -10.18 4.863 20.531 1 98.25 183 GLU B O 1
ATOM 3421 N N . ALA B 1 184 ? -8.047 5.332 21.047 1 98.25 184 ALA B N 1
ATOM 3422 C CA . ALA B 1 184 ? -8.188 6.711 20.578 1 98.25 184 ALA B CA 1
ATOM 3423 C C . ALA B 1 184 ? -8.43 6.766 19.078 1 98.25 184 ALA B C 1
ATOM 3425 O O . ALA B 1 184 ? -9.305 7.496 18.609 1 98.25 184 ALA B O 1
ATOM 3426 N N . LEU B 1 185 ? -7.664 5.996 18.344 1 98.75 185 LEU B N 1
ATOM 3427 C CA . LEU B 1 185 ? -7.801 5.961 16.891 1 98.75 185 LEU B CA 1
ATOM 3428 C C . LEU B 1 185 ? -9.172 5.422 16.484 1 98.75 185 LEU B C 1
ATOM 3430 O O . LEU B 1 185 ? -9.734 5.844 15.477 1 98.75 185 LEU B O 1
ATOM 3434 N N . ALA B 1 186 ? -9.75 4.531 17.281 1 98.69 186 ALA B N 1
ATOM 3435 C CA . ALA B 1 186 ? -11.039 3.914 17 1 98.69 186 ALA B CA 1
ATOM 3436 C C . ALA B 1 186 ? -12.164 4.938 17.078 1 98.69 186 ALA B C 1
ATOM 3438 O O . ALA B 1 186 ? -13.273 4.691 16.594 1 98.69 186 ALA B O 1
ATOM 3439 N N . ARG B 1 187 ? -11.875 6.105 17.641 1 98.31 187 ARG B N 1
ATOM 3440 C CA . ARG B 1 187 ? -12.875 7.164 17.766 1 98.31 187 ARG B CA 1
ATOM 3441 C C . ARG B 1 187 ? -13.031 7.922 16.453 1 98.31 187 ARG B C 1
ATOM 3443 O O . ARG B 1 187 ? -13.984 8.68 16.281 1 98.31 187 ARG B O 1
ATOM 3450 N N . ILE B 1 188 ? -12.023 7.781 15.625 1 98.81 188 ILE B N 1
ATOM 3451 C CA . ILE B 1 188 ? -12.094 8.477 14.344 1 98.81 188 ILE B CA 1
ATOM 3452 C C . ILE B 1 188 ? -13.242 7.91 13.516 1 98.81 188 ILE B C 1
ATOM 3454 O O . ILE B 1 188 ? -13.258 6.715 13.195 1 98.81 188 ILE B O 1
ATOM 3458 N N . ALA B 1 189 ? -14.18 8.773 13.148 1 98.5 189 ALA B N 1
ATOM 3459 C CA . ALA B 1 189 ? -15.367 8.359 12.398 1 98.5 189 ALA B CA 1
ATOM 3460 C C . ALA B 1 189 ? -15.188 8.594 10.906 1 98.5 189 ALA B C 1
ATOM 3462 O O . ALA B 1 189 ? -15.922 8.039 10.086 1 98.5 189 ALA B O 1
ATOM 3463 N N . ALA B 1 190 ? -14.242 9.414 10.547 1 98.75 190 ALA B N 1
ATOM 3464 C CA . ALA B 1 190 ? -14.016 9.828 9.164 1 98.75 190 ALA B CA 1
ATOM 3465 C C . ALA B 1 190 ? -13.609 8.648 8.297 1 98.75 190 ALA B C 1
ATOM 3467 O O . ALA B 1 190 ? -12.828 7.793 8.719 1 98.75 190 ALA B O 1
ATOM 3468 N N . ARG B 1 191 ? -14.195 8.539 7.047 1 98.69 191 ARG B N 1
ATOM 3469 C CA . ARG B 1 191 ? -13.508 7.715 6.055 1 98.69 191 ARG B CA 1
ATOM 3470 C C . ARG B 1 191 ? -12.078 8.188 5.848 1 98.69 191 ARG B C 1
ATOM 3472 O O . ARG B 1 191 ? -11.836 9.367 5.578 1 98.69 191 ARG B O 1
ATOM 3479 N N . THR B 1 192 ? -11.164 7.312 6.023 1 98.94 192 THR B N 1
ATOM 3480 C CA . THR B 1 192 ? -9.766 7.723 6.051 1 98.94 192 THR B CA 1
ATOM 3481 C C . THR B 1 192 ? -8.953 6.945 5.02 1 98.94 192 THR B C 1
ATOM 3483 O O . THR B 1 192 ? -8.969 5.711 5.016 1 98.94 192 THR B O 1
ATOM 3486 N N . LEU B 1 193 ? -8.305 7.625 4.148 1 98.88 193 LEU B N 1
ATOM 3487 C CA . LEU B 1 193 ? -7.293 7.031 3.281 1 98.88 193 LEU B CA 1
ATOM 3488 C C . LEU B 1 193 ? -5.891 7.32 3.805 1 98.88 193 LEU B C 1
ATOM 3490 O O . LEU B 1 193 ? -5.461 8.477 3.84 1 98.88 193 LEU B O 1
ATOM 3494 N N . ILE B 1 194 ? -5.223 6.309 4.227 1 98.88 194 ILE B N 1
ATOM 3495 C CA . ILE B 1 194 ? -3.836 6.398 4.672 1 98.88 194 ILE B CA 1
ATOM 3496 C C . ILE B 1 194 ? -2.896 6.172 3.49 1 98.88 194 ILE B C 1
ATOM 3498 O O . ILE B 1 194 ? -2.988 5.152 2.803 1 98.88 194 ILE B O 1
ATOM 3502 N N . VAL B 1 195 ? -2.053 7.125 3.217 1 98.56 195 VAL B N 1
ATOM 3503 C CA . VAL B 1 195 ? -1.11 7.047 2.105 1 98.56 195 VAL B CA 1
ATOM 3504 C C . VAL B 1 195 ? 0.32 7.035 2.643 1 98.56 195 VAL B C 1
ATOM 3506 O O . VAL B 1 195 ? 0.696 7.895 3.443 1 98.56 195 VAL B O 1
ATOM 3509 N N . GLN B 1 196 ? 1.096 6.125 2.199 1 98 196 GLN B N 1
ATOM 3510 C CA . GLN B 1 196 ? 2.467 5.988 2.68 1 98 196 GLN B CA 1
ATOM 3511 C C . GLN B 1 196 ? 3.377 5.426 1.59 1 98 196 GLN B C 1
ATOM 3513 O O . GLN B 1 196 ? 2.955 4.586 0.792 1 98 196 GLN B O 1
ATOM 3518 N N . GLY B 1 197 ? 4.617 5.965 1.53 1 97.44 197 GLY B N 1
ATOM 3519 C CA . GLY B 1 197 ? 5.637 5.305 0.728 1 97.44 197 GLY B CA 1
ATOM 3520 C C . GLY B 1 197 ? 6.309 4.156 1.448 1 97.44 197 GLY B C 1
ATOM 3521 O O . GLY B 1 197 ? 6.578 4.238 2.648 1 97.44 197 GLY B O 1
ATOM 3522 N N . ASP B 1 198 ? 6.668 3.092 0.723 1 97.81 198 ASP B N 1
ATOM 3523 C CA . ASP B 1 198 ? 7.246 1.913 1.358 1 97.81 198 ASP B CA 1
ATOM 3524 C C . ASP B 1 198 ? 8.727 2.133 1.685 1 97.81 198 ASP B C 1
ATOM 3526 O O . ASP B 1 198 ? 9.344 1.317 2.371 1 97.81 198 ASP B O 1
ATOM 3530 N N . ARG B 1 199 ? 9.328 3.277 1.229 1 96.5 199 ARG B N 1
ATOM 3531 C CA . ARG B 1 199 ? 10.719 3.615 1.516 1 96.5 199 ARG B CA 1
ATOM 3532 C C . ARG B 1 199 ? 10.812 4.867 2.381 1 96.5 199 ARG B C 1
ATOM 3534 O O . ARG B 1 199 ? 11.812 5.582 2.344 1 96.5 199 ARG B O 1
ATOM 3541 N N . ASP B 1 200 ? 9.773 5.203 3.078 1 97.12 200 ASP B N 1
ATOM 3542 C CA . ASP B 1 200 ? 9.789 6.316 4.02 1 97.12 200 ASP B CA 1
ATOM 3543 C C . ASP B 1 200 ? 10.828 6.098 5.113 1 97.12 200 ASP B C 1
ATOM 3545 O O . ASP B 1 200 ? 10.742 5.125 5.871 1 97.12 200 ASP B O 1
ATOM 3549 N N . PRO B 1 201 ? 11.789 6.902 5.227 1 95.94 201 PRO B N 1
ATOM 3550 C CA . PRO B 1 201 ? 12.828 6.688 6.23 1 95.94 201 PRO B CA 1
ATOM 3551 C C . PRO B 1 201 ? 12.359 6.984 7.648 1 95.94 201 PRO B C 1
ATOM 3553 O O . PRO B 1 201 ? 12.984 6.551 8.617 1 95.94 201 PRO B O 1
ATOM 3556 N N . LEU B 1 202 ? 11.289 7.758 7.777 1 97.12 202 LEU B N 1
ATOM 3557 C CA . LEU B 1 202 ? 10.812 8.164 9.102 1 97.12 202 LEU B CA 1
ATOM 3558 C C . LEU B 1 202 ? 9.836 7.133 9.664 1 97.12 202 LEU B C 1
ATOM 3560 O O . LEU B 1 202 ? 9.961 6.727 10.82 1 97.12 202 LEU B O 1
ATOM 3564 N N . TYR B 1 203 ? 8.906 6.777 8.836 1 97.56 203 TYR B N 1
ATOM 3565 C CA . TYR B 1 203 ? 7.793 5.977 9.328 1 97.56 203 TYR B CA 1
ATOM 3566 C C . TYR B 1 203 ? 7.715 4.641 8.602 1 97.56 203 TYR B C 1
ATOM 3568 O O . TYR B 1 203 ? 7.402 4.594 7.406 1 97.56 203 TYR B O 1
ATOM 3576 N N . PRO B 1 204 ? 7.988 3.566 9.305 1 96.81 204 PRO B N 1
ATOM 3577 C CA . PRO B 1 204 ? 7.824 2.256 8.672 1 96.81 204 PRO B CA 1
ATOM 3578 C C . PRO B 1 204 ? 6.367 1.941 8.336 1 96.81 204 PRO B C 1
ATOM 3580 O O . PRO B 1 204 ? 5.457 2.406 9.023 1 96.81 204 PRO B O 1
ATOM 3583 N N . VAL B 1 205 ? 6.129 1.14 7.375 1 97.38 205 VAL B N 1
ATOM 3584 C CA . VAL B 1 205 ? 4.809 0.81 6.855 1 97.38 205 VAL B CA 1
ATOM 3585 C C . VAL B 1 205 ? 3.965 0.172 7.957 1 97.38 205 VAL B C 1
ATOM 3587 O O . VAL B 1 205 ? 2.738 0.3 7.961 1 97.38 205 VAL B O 1
ATOM 3590 N N . SER B 1 206 ? 4.625 -0.517 8.93 1 97.44 206 SER B N 1
ATOM 3591 C CA . SER B 1 206 ? 3.91 -1.191 10.008 1 97.44 206 SER B CA 1
ATOM 3592 C C . SER B 1 206 ? 3.041 -0.213 10.789 1 97.44 206 SER B C 1
ATOM 3594 O O . SER B 1 206 ? 1.987 -0.588 11.305 1 97.44 206 SER B O 1
ATOM 3596 N N . LEU B 1 207 ? 3.418 1.03 10.883 1 98.06 207 LEU B N 1
ATOM 3597 C CA . LEU B 1 207 ? 2.625 2.025 11.594 1 98.06 207 LEU B CA 1
ATOM 3598 C C . LEU B 1 207 ? 1.361 2.373 10.812 1 98.06 207 LEU B C 1
ATOM 3600 O O . LEU B 1 207 ? 0.319 2.656 11.414 1 98.06 207 LEU B O 1
ATOM 3604 N N . SER B 1 208 ? 1.477 2.402 9.477 1 98.44 208 SER B N 1
ATOM 3605 C CA . SER B 1 208 ? 0.295 2.604 8.648 1 98.44 208 SER B CA 1
ATOM 3606 C C . SER B 1 208 ? -0.691 1.451 8.805 1 98.44 208 SER B C 1
ATOM 3608 O O . SER B 1 208 ? -1.906 1.663 8.805 1 98.44 208 SER B O 1
ATOM 3610 N N . VAL B 1 209 ? -0.155 0.246 8.945 1 98.31 209 VAL B N 1
ATOM 3611 C CA . VAL B 1 209 ? -1.004 -0.924 9.141 1 98.31 209 VAL B CA 1
ATOM 3612 C C . VAL B 1 209 ? -1.705 -0.83 10.492 1 98.31 209 VAL B C 1
ATOM 3614 O O . VAL B 1 209 ? -2.887 -1.16 10.609 1 98.31 209 VAL B O 1
ATOM 3617 N N . GLU B 1 210 ? -0.967 -0.4 11.492 1 97.94 210 GLU B N 1
ATOM 3618 C CA . GLU B 1 210 ? -1.57 -0.177 12.797 1 97.94 210 GLU B CA 1
ATOM 3619 C C . GLU B 1 210 ? -2.756 0.779 12.703 1 97.94 210 GLU B C 1
ATOM 3621 O O . GLU B 1 210 ? -3.812 0.527 13.289 1 97.94 210 GLU B O 1
ATOM 3626 N N . MET B 1 211 ? -2.594 1.835 11.984 1 98.75 211 MET B N 1
ATOM 3627 C CA . MET B 1 211 ? -3.67 2.811 11.828 1 98.75 211 MET B CA 1
ATOM 3628 C C . MET B 1 211 ? -4.832 2.215 11.039 1 98.75 211 MET B C 1
ATOM 3630 O O . MET B 1 211 ? -5.996 2.441 11.375 1 98.75 211 MET B O 1
ATOM 3634 N N . LEU B 1 212 ? -4.523 1.481 10.016 1 98.75 212 LEU B N 1
ATOM 3635 C CA . LEU B 1 212 ? -5.551 0.8 9.242 1 98.75 212 LEU B CA 1
ATOM 3636 C C . LEU B 1 212 ? -6.434 -0.061 10.141 1 98.75 212 LEU B C 1
ATOM 3638 O O . LEU B 1 212 ? -7.656 -0.07 9.992 1 98.75 212 LEU B O 1
ATOM 3642 N N . GLU B 1 213 ? -5.797 -0.787 11.023 1 97.62 213 GLU B N 1
ATOM 3643 C CA . GLU B 1 213 ? -6.492 -1.739 11.883 1 97.62 213 GLU B CA 1
ATOM 3644 C C . GLU B 1 213 ? -7.293 -1.023 12.969 1 97.62 213 GLU B C 1
ATOM 3646 O O . GLU B 1 213 ? -8.289 -1.553 13.461 1 97.62 213 GLU B O 1
ATOM 3651 N N . ALA B 1 214 ? -6.871 0.14 13.328 1 98.56 214 ALA B N 1
ATOM 3652 C CA . ALA B 1 214 ? -7.457 0.821 14.484 1 98.56 214 ALA B CA 1
ATOM 3653 C C . ALA B 1 214 ? -8.578 1.76 14.047 1 98.56 214 ALA B C 1
ATOM 3655 O O . ALA B 1 214 ? -9.562 1.937 14.773 1 98.56 214 ALA B O 1
ATOM 3656 N N . ILE B 1 215 ? -8.438 2.439 12.914 1 98.81 215 ILE B N 1
ATOM 3657 C CA . ILE B 1 215 ? -9.445 3.379 12.422 1 98.81 215 ILE B CA 1
ATOM 3658 C C . ILE B 1 215 ? -10.547 2.621 11.695 1 98.81 215 ILE B C 1
ATOM 3660 O O . ILE B 1 215 ? -10.297 1.965 10.68 1 98.81 215 ILE B O 1
ATOM 3664 N N . PRO B 1 216 ? -11.781 2.695 12.102 1 98.56 216 PRO B N 1
ATOM 3665 C CA . PRO B 1 216 ? -12.859 1.805 11.648 1 98.56 216 PRO B CA 1
ATOM 3666 C C . PRO B 1 216 ? -13.086 1.878 10.141 1 98.56 216 PRO B C 1
ATOM 3668 O O . PRO B 1 216 ? -13.305 0.849 9.5 1 98.56 216 PRO B O 1
ATOM 3671 N N . ARG B 1 217 ? -13.031 3.07 9.523 1 98.31 217 ARG B N 1
ATOM 3672 C CA . ARG B 1 217 ? -13.336 3.248 8.109 1 98.31 217 ARG B CA 1
ATOM 3673 C C . ARG B 1 217 ? -12.086 3.646 7.328 1 98.31 217 ARG B C 1
ATOM 3675 O O . ARG B 1 217 ? -12.125 4.57 6.512 1 98.31 217 ARG B O 1
ATOM 3682 N N . ALA B 1 218 ? -11 2.957 7.598 1 98.81 218 ALA B N 1
ATOM 3683 C CA . ALA B 1 218 ? -9.734 3.307 6.973 1 98.81 218 ALA B CA 1
ATOM 3684 C C . ALA B 1 218 ? -9.461 2.428 5.754 1 98.81 218 ALA B C 1
ATOM 3686 O O . ALA B 1 218 ? -9.891 1.273 5.703 1 98.81 218 ALA B O 1
ATOM 3687 N N . ALA B 1 219 ? -8.805 2.982 4.801 1 98.69 219 ALA B N 1
ATOM 3688 C CA . ALA B 1 219 ? -8.156 2.309 3.68 1 98.69 219 ALA B CA 1
ATOM 3689 C C . ALA B 1 219 ? -6.668 2.643 3.629 1 98.69 219 ALA B C 1
ATOM 3691 O O . ALA B 1 219 ? -6.238 3.676 4.148 1 98.69 219 ALA B O 1
ATOM 3692 N N . LEU B 1 220 ? -5.906 1.79 3.066 1 98.69 220 LEU B N 1
ATOM 3693 C CA . LEU B 1 220 ? -4.457 1.947 3.064 1 98.69 220 LEU B CA 1
ATOM 3694 C C . LEU B 1 220 ? -3.904 1.867 1.645 1 98.69 220 LEU B C 1
ATOM 3696 O O . LEU B 1 220 ? -4.172 0.904 0.923 1 98.69 220 LEU B O 1
ATOM 3700 N N . TRP B 1 221 ? -3.223 2.846 1.257 1 98.38 221 TRP B N 1
ATOM 3701 C CA . TRP B 1 221 ? -2.514 2.938 -0.015 1 98.38 221 TRP B CA 1
ATOM 3702 C C . TRP B 1 221 ? -1.011 3.064 0.208 1 98.38 221 TRP B C 1
ATOM 3704 O O . TRP B 1 221 ? -0.514 4.148 0.522 1 98.38 221 TRP B O 1
ATOM 3714 N N . ILE B 1 222 ? -0.312 1.977 0.058 1 98.38 222 ILE B N 1
ATOM 3715 C CA . ILE B 1 222 ? 1.146 2.018 0.097 1 98.38 222 ILE B CA 1
ATOM 3716 C C . ILE B 1 222 ? 1.698 2.131 -1.322 1 98.38 222 ILE B C 1
ATOM 3718 O O . ILE B 1 222 ? 1.392 1.303 -2.182 1 98.38 222 ILE B O 1
ATOM 3722 N N . ARG B 1 223 ? 2.438 3.135 -1.563 1 96.94 223 ARG B N 1
ATOM 3723 C CA . ARG B 1 223 ? 3.08 3.35 -2.855 1 96.94 223 ARG B CA 1
ATOM 3724 C C . ARG B 1 223 ? 4.469 2.719 -2.889 1 96.94 223 ARG B C 1
ATOM 3726 O O . ARG B 1 223 ? 5.309 3.004 -2.031 1 96.94 223 ARG B O 1
ATOM 3733 N N . PRO B 1 224 ? 4.73 1.867 -3.861 1 97.12 224 PRO B N 1
ATOM 3734 C CA . PRO B 1 224 ? 6.02 1.177 -3.922 1 97.12 224 PRO B CA 1
ATOM 3735 C C . PRO B 1 224 ? 7.16 2.096 -4.348 1 97.12 224 PRO B C 1
ATOM 3737 O O . PRO B 1 224 ? 6.973 2.959 -5.211 1 97.12 224 PRO B O 1
ATOM 3740 N N . GLU B 1 225 ? 8.32 1.898 -3.721 1 96 225 GLU B N 1
ATOM 3741 C CA . GLU B 1 225 ? 9.57 2.576 -4.043 1 96 225 GLU B CA 1
ATOM 3742 C C . GLU B 1 225 ? 9.43 4.09 -3.893 1 96 225 GLU B C 1
ATOM 3744 O O . GLU B 1 225 ? 10 4.852 -4.68 1 96 225 GLU B O 1
ATOM 3749 N N . ALA B 1 226 ? 8.57 4.457 -3.025 1 95.94 226 ALA B N 1
ATOM 3750 C CA . ALA B 1 226 ? 8.328 5.871 -2.754 1 95.94 226 ALA B CA 1
ATOM 3751 C C . ALA B 1 226 ? 8.758 6.242 -1.337 1 95.94 226 ALA B C 1
ATOM 3753 O O . ALA B 1 226 ? 8.602 5.445 -0.407 1 95.94 226 ALA B O 1
ATOM 3754 N N . GLY B 1 227 ? 9.258 7.426 -1.145 1 95.88 227 GLY B N 1
ATOM 3755 C CA . GLY B 1 227 ? 9.727 7.895 0.15 1 95.88 227 GLY B CA 1
ATOM 3756 C C . GLY B 1 227 ? 8.664 8.641 0.934 1 95.88 227 GLY B C 1
ATOM 3757 O O . GLY B 1 227 ? 7.473 8.32 0.839 1 95.88 227 GLY B O 1
ATOM 3758 N N . HIS B 1 228 ? 9.016 9.617 1.795 1 93.94 228 HIS B N 1
ATOM 3759 C CA . HIS B 1 228 ? 8.156 10.344 2.721 1 93.94 228 HIS B CA 1
ATOM 3760 C C . HIS B 1 228 ? 7.199 11.266 1.974 1 93.94 228 HIS B C 1
ATOM 3762 O O . HIS B 1 228 ? 6.082 11.508 2.432 1 93.94 228 HIS B O 1
ATOM 3768 N N . GLY B 1 229 ? 7.535 11.75 0.819 1 91 229 GLY B N 1
ATOM 3769 C CA . GLY B 1 229 ? 6.73 12.672 0.029 1 91 229 GLY B CA 1
ATOM 3770 C C . GLY B 1 229 ? 6.168 12.039 -1.231 1 91 229 GLY B C 1
ATOM 3771 O O . GLY B 1 229 ? 6.309 12.594 -2.324 1 91 229 GLY B O 1
ATOM 3772 N N . ALA B 1 230 ? 5.473 10.898 -1.11 1 86.44 230 ALA B N 1
ATOM 3773 C CA . ALA B 1 230 ? 5.066 10.062 -2.234 1 86.44 230 ALA B CA 1
ATOM 3774 C C . ALA B 1 230 ? 3.859 10.656 -2.953 1 86.44 230 ALA B C 1
ATOM 3776 O O . ALA B 1 230 ? 2.994 9.922 -3.439 1 86.44 230 ALA B O 1
ATOM 3777 N N . ILE B 1 231 ? 3.711 11.984 -3.018 1 90.75 231 ILE B N 1
ATOM 3778 C CA . ILE B 1 231 ? 2.564 12.609 -3.666 1 90.75 231 ILE B CA 1
ATOM 3779 C C . ILE B 1 231 ? 3.045 13.695 -4.629 1 90.75 231 ILE B C 1
ATOM 3781 O O . ILE B 1 231 ? 2.236 14.336 -5.305 1 90.75 231 ILE B O 1
ATOM 3785 N N . PHE B 1 232 ? 4.348 13.859 -4.723 1 90.62 232 PHE B N 1
ATOM 3786 C CA . PHE B 1 232 ? 4.906 14.914 -5.562 1 90.62 232 PHE B CA 1
ATOM 3787 C C . PHE B 1 232 ? 5.496 14.328 -6.84 1 90.62 232 PHE B C 1
ATOM 3789 O O . PHE B 1 232 ? 5.605 13.109 -6.98 1 90.62 232 PHE B O 1
ATOM 3796 N N . GLY B 1 233 ? 5.848 15.234 -7.816 1 89.69 233 GLY B N 1
ATOM 3797 C CA . GLY B 1 233 ? 6.527 14.836 -9.039 1 89.69 233 GLY B CA 1
ATOM 3798 C C . GLY B 1 233 ? 5.734 13.852 -9.867 1 89.69 233 GLY B C 1
ATOM 3799 O O . GLY B 1 233 ? 4.562 14.094 -10.172 1 89.69 233 GLY B O 1
ATOM 3800 N N . GLU B 1 234 ? 6.32 12.719 -10.156 1 87.75 234 GLU B N 1
ATOM 3801 C CA . GLU B 1 234 ? 5.707 11.711 -11.016 1 87.75 234 GLU B CA 1
ATOM 3802 C C . GLU B 1 234 ? 4.5 11.07 -10.336 1 87.75 234 GLU B C 1
ATOM 3804 O O . GLU B 1 234 ? 3.623 10.523 -11.008 1 87.75 234 GLU B O 1
ATOM 3809 N N . ASP B 1 235 ? 4.426 11.258 -9.07 1 89.38 235 ASP B N 1
ATOM 3810 C CA . ASP B 1 235 ? 3.357 10.633 -8.305 1 89.38 235 ASP B CA 1
ATOM 3811 C C . ASP B 1 235 ? 2.115 11.523 -8.258 1 89.38 235 ASP B C 1
ATOM 3813 O O . ASP B 1 235 ? 1.03 11.062 -7.895 1 89.38 235 ASP B O 1
ATOM 3817 N N . ARG B 1 236 ? 2.201 12.766 -8.656 1 92.94 236 ARG B N 1
ATOM 3818 C CA . ARG B 1 236 ? 1.194 13.797 -8.438 1 92.94 236 ARG B CA 1
ATOM 3819 C C . ARG B 1 236 ? -0.117 13.438 -9.125 1 92.94 236 ARG B C 1
ATOM 3821 O O . ARG B 1 236 ? -1.181 13.469 -8.5 1 92.94 236 ARG B O 1
ATOM 3828 N N . PRO B 1 237 ? -0.086 13.047 -10.414 1 92 237 PRO B N 1
ATOM 3829 C CA . PRO B 1 237 ? -1.367 12.828 -11.094 1 92 237 PRO B CA 1
ATOM 3830 C C . PRO B 1 237 ? -2.176 11.695 -10.469 1 92 237 PRO B C 1
ATOM 3832 O O . PRO B 1 237 ? -3.381 11.836 -10.25 1 92 237 PRO B O 1
ATOM 3835 N N . GLU B 1 238 ? -1.498 10.633 -10.242 1 92.25 238 GLU B N 1
ATOM 3836 C CA . GLU B 1 238 ? -2.197 9.5 -9.633 1 92.25 238 GLU B CA 1
ATOM 3837 C C . GLU B 1 238 ? -2.723 9.852 -8.25 1 92.25 238 GLU B C 1
ATOM 3839 O O . GLU B 1 238 ? -3.846 9.492 -7.895 1 92.25 238 GLU B O 1
ATOM 3844 N N . PHE B 1 239 ? -1.933 10.5 -7.504 1 94.81 239 PHE B N 1
ATOM 3845 C CA . PHE B 1 239 ? -2.359 10.898 -6.168 1 94.81 239 PHE B CA 1
ATOM 3846 C C . PHE B 1 239 ? -3.6 11.781 -6.234 1 94.81 239 PHE B C 1
ATOM 3848 O O . PHE B 1 239 ? -4.602 11.508 -5.566 1 94.81 239 PHE B O 1
ATOM 3855 N N . GLU B 1 240 ? -3.488 12.859 -7.008 1 95.5 240 GLU B N 1
ATOM 3856 C CA . GLU B 1 240 ? -4.598 13.805 -7.109 1 95.5 240 GLU B CA 1
ATOM 3857 C C . GLU B 1 240 ? -5.891 13.102 -7.492 1 95.5 240 GLU B C 1
ATOM 3859 O O . GLU B 1 240 ? -6.922 13.273 -6.84 1 95.5 240 GLU B O 1
ATOM 3864 N N . 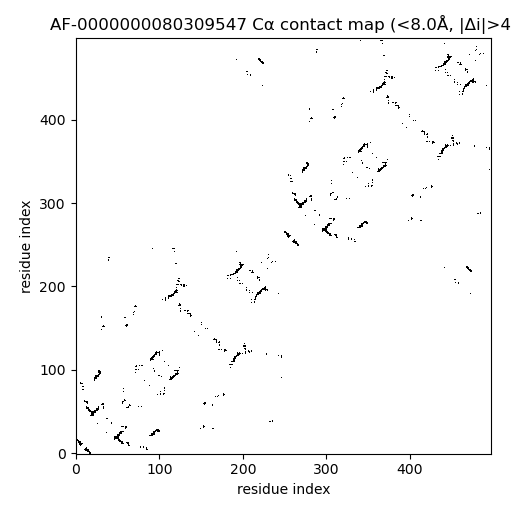ALA B 1 241 ? -5.816 12.266 -8.477 1 93.94 241 ALA B N 1
ATOM 3865 C CA . ALA B 1 241 ? -7.008 11.578 -8.969 1 93.94 241 ALA B CA 1
ATOM 3866 C C . ALA B 1 241 ? -7.613 10.688 -7.887 1 93.94 241 ALA B C 1
ATOM 3868 O O . ALA B 1 241 ? -8.812 10.75 -7.621 1 93.94 241 ALA B O 1
ATOM 3869 N N . ARG B 1 242 ? -6.82 9.914 -7.207 1 94.81 242 ARG B N 1
ATOM 3870 C CA . ARG B 1 242 ? -7.312 8.938 -6.238 1 94.81 242 ARG B CA 1
ATOM 3871 C C . ARG B 1 242 ? -7.777 9.633 -4.961 1 94.81 242 ARG B C 1
ATOM 3873 O O . ARG B 1 242 ? -8.797 9.25 -4.383 1 94.81 242 ARG B O 1
ATOM 3880 N N . ALA B 1 243 ? -7.023 10.594 -4.508 1 96.56 243 ALA B N 1
ATOM 3881 C CA . ALA B 1 243 ? -7.398 11.32 -3.295 1 96.56 243 ALA B CA 1
ATOM 3882 C C . ALA B 1 243 ? -8.734 12.031 -3.473 1 96.56 243 ALA B C 1
ATOM 3884 O O . ALA B 1 243 ? -9.609 11.953 -2.602 1 96.56 243 ALA B O 1
ATOM 3885 N N . LEU B 1 244 ? -8.883 12.672 -4.621 1 96.12 244 LEU B N 1
ATOM 3886 C CA . LEU B 1 244 ? -10.102 13.43 -4.848 1 96.12 244 LEU B CA 1
ATOM 3887 C C . LEU B 1 244 ? -11.289 12.5 -5.055 1 96.12 244 LEU B C 1
ATOM 3889 O O . LEU B 1 244 ? -12.406 12.789 -4.605 1 96.12 244 LEU B O 1
ATOM 3893 N N . ALA B 1 245 ? -11.086 11.359 -5.727 1 95.88 245 ALA B N 1
ATOM 3894 C CA . ALA B 1 245 ? -12.148 10.367 -5.871 1 95.88 245 ALA B CA 1
ATOM 3895 C C . ALA B 1 245 ? -12.578 9.82 -4.516 1 95.88 245 ALA B C 1
ATOM 3897 O O . ALA B 1 245 ? -13.766 9.641 -4.262 1 95.88 245 ALA B O 1
ATOM 3898 N N . PHE B 1 246 ? -11.648 9.609 -3.662 1 97.81 246 PHE B N 1
ATOM 3899 C CA . PHE B 1 246 ? -11.922 9.094 -2.324 1 97.81 246 PHE B CA 1
ATOM 3900 C C . PHE B 1 246 ? -12.742 10.102 -1.521 1 97.81 246 PHE B C 1
ATOM 3902 O O . PHE B 1 246 ? -13.711 9.727 -0.849 1 97.81 246 PHE B O 1
ATOM 3909 N N . LEU B 1 247 ? -12.336 11.367 -1.651 1 97.75 247 LEU B N 1
ATOM 3910 C CA . LEU B 1 247 ? -12.977 12.414 -0.862 1 97.75 247 LEU B CA 1
ATOM 3911 C C . LEU B 1 247 ? -14.352 12.75 -1.415 1 97.75 247 LEU B C 1
ATOM 3913 O O . LEU B 1 247 ? -15.195 13.305 -0.703 1 97.75 247 LEU B O 1
ATOM 3917 N N . ALA B 1 248 ? -14.641 12.492 -2.672 1 95.25 248 ALA B N 1
ATOM 3918 C CA . ALA B 1 248 ? -15.891 12.852 -3.332 1 95.25 248 ALA B CA 1
ATOM 3919 C C . ALA B 1 248 ? -17 11.859 -3.006 1 95.25 248 ALA B C 1
ATOM 3921 O O . ALA B 1 248 ? -18.172 12.125 -3.254 1 95.25 248 ALA B O 1
ATOM 3922 N N . ARG B 1 249 ? -16.703 10.766 -2.432 1 89.88 249 ARG B N 1
ATOM 3923 C CA . ARG B 1 249 ? -17.672 9.734 -2.102 1 89.88 249 ARG B CA 1
ATOM 3924 C C . ARG B 1 249 ? -18.547 10.164 -0.926 1 89.88 249 ARG B C 1
ATOM 3926 O O . ARG B 1 249 ? -18.078 10.867 -0.027 1 89.88 249 ARG B O 1
#

pLDDT: mean 95.82, std 3.65, range [61.75, 98.94]

Sequence (498 aa):
MTTKHARVNGLEMRYEDRGEGPPLLLLHGFTGAAVDWGHALELDALAARWRVIVPDLRGHGGTRNDVWPLTHRRCAEDLLALLDAIGVGTFRAIGLSFGGNVMLHAATMQPERVEAMVIVSATPRFPDQARPILRAFATAPRSEEEWRVMRERHEHDDDRIRALWRTPADFAESHDDLCFTREALARIAARTLIVQGDRDPLYPVSLSVEMLEAIPRAALWIRPEAGHGAIFGEDRPEFEARALAFLARMTTKHARVNGLEMRYEDRGEGPPLLLLHGFTGAAVDWGHALELDALAARWRVIVPDLRGHGGTRNDVWPLTHRRCAEDLLALLDAIGVGTFRAIGLSFGGNVMLHAATMQPERVEAMVIVSATPRFPDQARPILRAFATAPRSEEEWRVMRERHEHDDDRIRALWRTPADFAESHDDLCFTREALARIAARTLIVQGDRDPLYPVSLSVEMLEAIPRAALWIRPEAGHGAIFGEDRPEFEARALAFLAR

Radius of gyration: 25.91 Å; Cα contacts (8 Å, |Δi|>4): 1085; chains: 2; bounding box: 48×74×54 Å

Secondary structure (DSSP, 8-state):
-EEEEEEETTEEEEEEEE-SSSEEEEE--TT--GGGGGGTS-HHHHHTTSEEEEE--TTSTT----SSS--HHHHHHHHHHHHHHTT--SEEEEEETHHHHHHHHHHHH-GGGEEEEEEES--SB--TTHHHHHHHHHHS---HHHHHHHHHH--S-HHHHHHHHHHHHHHHH-SSSSB--HHHHTT--SEEEEEEETT-SSS-HHHHHHHHHHSTTEEEEEETT--TTTTSGGGHHHHHHHHHHHHH-/-EEEEEEETTEEEEEEEE-SSSEEEEE--TT--GGGGGGTS-HHHHHTTSEEEEE--TTSTT----SSS--HHHHHHHHHHHHHHTT--SEEEEEETHHHHHHHHHHHH-GGGEEEEEEES--SB--TTHHHHHHHHHHS---HHHHHHHHHH--S-HHHHHHHHHHHHHHHH-SSSSB--HHHHTT--SEEEEEEETT-SSS-HHHHHHHHHHSTTEEEEEETT--TTTTSGGGHHHHHHHHHHHHH-

Solvent-accessible surface area (backbone atoms only — not comparable to full-atom values): 24943 Å² total; per-residue (Å²): 131,50,76,45,74,45,83,32,95,91,31,60,35,26,28,34,53,38,54,80,39,62,45,32,35,43,32,41,34,77,96,38,23,47,74,56,48,66,63,39,39,64,60,71,69,45,24,75,64,17,18,36,36,25,40,17,53,73,54,17,19,65,5,66,62,91,65,83,80,85,46,46,50,58,44,18,53,42,49,56,41,46,33,56,74,72,70,47,73,60,31,31,37,38,14,31,29,50,18,15,36,17,45,53,42,36,27,48,75,41,21,87,32,32,58,27,34,37,28,31,43,46,58,53,43,81,45,79,67,24,24,63,54,27,38,46,60,29,67,50,84,75,52,72,65,54,51,52,51,48,54,74,53,23,73,59,57,69,70,55,51,53,53,54,48,36,42,36,37,55,57,43,70,50,70,71,71,46,58,59,46,59,72,50,38,44,49,26,64,27,41,29,40,41,33,37,18,61,52,19,78,52,54,58,60,68,53,53,50,52,47,40,74,26,22,77,47,42,34,36,31,31,39,53,83,18,35,66,67,60,37,40,73,90,35,14,66,61,41,44,53,52,53,52,55,61,61,70,103,130,50,77,45,73,45,83,32,96,93,31,61,36,25,29,34,54,38,53,80,39,63,45,33,36,43,32,42,35,77,95,37,23,48,75,56,47,64,62,40,38,64,60,72,69,47,24,75,60,17,17,36,35,26,41,17,52,73,54,17,18,66,6,66,62,91,66,81,78,85,46,48,51,58,43,17,53,43,49,54,42,45,34,56,75,72,71,48,72,60,31,31,37,39,15,31,28,51,19,14,37,17,45,52,41,35,27,48,74,40,22,85,33,33,58,27,36,36,30,31,44,46,60,53,43,82,46,79,69,23,26,61,53,28,39,46,59,29,68,50,86,75,52,71,66,56,50,52,52,49,53,73,53,23,74,60,58,69,70,56,51,50,52,53,48,36,42,36,37,55,57,42,68,50,68,71,70,45,56,61,48,58,71,50,39,44,50,27,63,26,40,30,39,41,34,36,16,61,52,20,78,53,53,60,59,67,53,53,50,50,47,39,75,27,21,78,47,43,32,38,32,30,39,52,82,21,34,67,69,60,38,39,72,92,36,14,66,63,40,44,54,52,55,50,56,61,61,70,103

InterPro domains:
  IPR000073 Alpha/beta hydrolase fold-1 [PF12697] (24-239)
  IPR000073 Alpha/beta hydrolase fold-1 [PR00111] (49-64)
  IPR000073 Alpha/beta hydrolase fold-1 [PR00111] (93-106)
  IPR000073 Alpha/beta hydrolase fold-1 [PR00111] (107-120)
  IPR000639 Epoxide hydrolase-like [PR00412] (28-46)
  IPR000639 Epoxide hydrolase-like [PR00412] (49-64)
  IPR000639 Epoxide hydrolase-like [PR00412] (107-120)
  IPR029058 Alpha/Beta hydrolase fold [G3DSA:3.40.50.1820] (1-249)
  IPR029058 Alpha/Beta hydrolase fold [SSF53474] (2-248)
  IPR050266 AB hydrolase superfamily [PTHR43798] (13-244)